Protein AF-A0AAV1IKP8-F1 (afdb_monomer_lite)

InterPro domains:
  IPR011050 Pectin lyase fold/virulence factor [SSF51126] (210-666)
  IPR012334 Pectin lyase fold [G3DSA:2.160.20.10] (522-691)
  IPR039448 Right handed beta helix domain [PF13229] (543-629)

Structure (mmCIF, N/CA/C/O backbone):
data_AF-A0AAV1IKP8-F1
#
_entry.id   AF-A0AAV1IKP8-F1
#
loop_
_atom_site.group_PDB
_atom_site.id
_atom_site.type_symbol
_atom_site.label_atom_id
_atom_site.label_alt_id
_atom_site.label_comp_id
_atom_site.label_asym_id
_atom_site.label_entity_id
_atom_site.label_seq_id
_atom_site.pdbx_PDB_ins_code
_atom_site.Cartn_x
_atom_site.Cartn_y
_atom_site.Cartn_z
_atom_site.occupancy
_atom_site.B_iso_or_equiv
_atom_site.auth_seq_id
_atom_site.auth_comp_id
_atom_site.auth_asym_id
_atom_site.auth_atom_id
_atom_site.pdbx_PDB_model_num
ATOM 1 N N . MET A 1 1 ? -2.988 -60.990 33.173 1.00 50.34 1 MET A N 1
ATOM 2 C CA . MET A 1 1 ? -3.557 -61.678 31.997 1.00 50.34 1 MET A CA 1
ATOM 3 C C . MET A 1 1 ? -4.926 -61.076 31.781 1.00 50.34 1 MET A C 1
ATOM 5 O O . MET A 1 1 ? -5.766 -61.194 32.666 1.00 50.34 1 MET A O 1
ATOM 9 N N . SER A 1 2 ? -5.081 -60.307 30.711 1.00 54.88 2 SER A N 1
ATOM 10 C CA . SER A 1 2 ? -6.292 -59.548 30.401 1.00 54.88 2 SER A CA 1
ATOM 11 C C . SER A 1 2 ? -7.440 -60.489 30.019 1.00 54.88 2 SER A C 1
ATOM 13 O O . SER A 1 2 ? -7.223 -61.516 29.382 1.00 54.88 2 SER A O 1
ATOM 15 N N . GLY A 1 3 ? -8.667 -60.142 30.417 1.00 74.19 3 GLY A N 1
ATOM 16 C CA . GLY A 1 3 ? -9.883 -60.907 30.108 1.00 74.19 3 GLY A CA 1
ATOM 17 C C . GLY A 1 3 ? -10.384 -60.689 28.678 1.00 74.19 3 GLY A C 1
ATOM 18 O O . GLY A 1 3 ? -11.564 -60.409 28.493 1.00 74.19 3 GLY A O 1
ATOM 19 N N . LEU A 1 4 ? -9.481 -60.731 27.696 1.00 83.31 4 LEU A N 1
ATOM 20 C CA . LEU A 1 4 ? -9.790 -60.577 26.276 1.00 83.31 4 LEU A CA 1
ATOM 21 C C . LEU A 1 4 ? -9.873 -61.963 25.637 1.00 83.31 4 LEU A C 1
ATOM 23 O O . LEU A 1 4 ? -8.907 -62.724 25.666 1.00 83.31 4 LEU A O 1
ATOM 27 N N . GLU A 1 5 ? -11.025 -62.282 25.053 1.00 89.50 5 GLU A N 1
ATOM 28 C CA . GLU A 1 5 ? -11.207 -63.521 24.294 1.00 89.50 5 GLU A CA 1
ATOM 29 C C . GLU A 1 5 ? -10.367 -63.492 23.000 1.00 89.50 5 GLU A C 1
ATOM 31 O O . GLU A 1 5 ? -10.229 -62.425 22.392 1.00 89.50 5 GLU A O 1
ATOM 36 N N . PRO A 1 6 ? -9.856 -64.636 22.498 1.00 88.06 6 PRO A N 1
ATOM 37 C CA . PRO A 1 6 ? -9.019 -64.674 21.293 1.00 88.06 6 PRO A CA 1
ATOM 38 C C . PRO A 1 6 ? -9.641 -63.993 20.063 1.00 88.06 6 PRO A C 1
ATOM 40 O O . PRO A 1 6 ? -8.943 -63.329 19.302 1.00 88.06 6 PRO A O 1
ATOM 43 N N . GLY A 1 7 ? -10.965 -64.084 19.889 1.00 87.19 7 GLY A N 1
ATOM 44 C CA . GLY A 1 7 ? -11.667 -63.387 18.803 1.00 87.19 7 GLY A CA 1
ATOM 45 C C . GLY A 1 7 ? -11.592 -61.857 18.904 1.00 87.19 7 GLY A C 1
ATOM 46 O O . GLY A 1 7 ? -11.470 -61.184 17.884 1.00 87.19 7 GLY A O 1
ATOM 47 N N . GLN A 1 8 ? -11.592 -61.313 20.124 1.00 88.94 8 GLN A N 1
ATOM 48 C CA . GLN A 1 8 ? -11.459 -59.876 20.372 1.00 88.94 8 GLN A CA 1
ATOM 49 C C . GLN A 1 8 ? -10.018 -59.396 20.136 1.00 88.94 8 GLN A C 1
ATOM 51 O O . GLN A 1 8 ? -9.821 -58.297 19.626 1.00 88.94 8 GLN A O 1
ATOM 56 N N . LEU A 1 9 ? -9.010 -60.223 20.442 1.00 87.81 9 LEU A N 1
ATOM 57 C CA . LEU A 1 9 ? -7.606 -59.921 20.126 1.00 87.81 9 LEU A CA 1
ATOM 58 C C . LEU A 1 9 ? -7.361 -59.840 18.610 1.00 87.81 9 LEU A C 1
ATOM 60 O O . LEU A 1 9 ? -6.684 -58.920 18.157 1.00 87.81 9 LEU A O 1
ATOM 64 N N . VAL A 1 10 ? -7.952 -60.746 17.821 1.00 89.88 10 VAL A N 1
ATOM 65 C CA . VAL A 1 10 ? -7.874 -60.704 16.345 1.00 89.88 10 VAL A CA 1
ATOM 66 C C . VAL A 1 10 ? -8.559 -59.455 15.778 1.00 89.88 10 VAL A C 1
ATOM 68 O O . VAL A 1 10 ? -8.012 -58.807 14.887 1.00 89.88 10 VAL A O 1
ATOM 71 N N . GLU A 1 11 ? -9.723 -59.070 16.311 1.00 90.06 11 GLU A N 1
ATOM 72 C CA . GLU A 1 11 ? -10.382 -57.816 15.925 1.00 90.06 11 GLU A CA 1
ATOM 73 C C . GLU A 1 11 ? -9.503 -56.596 16.248 1.00 90.06 11 GLU A C 1
ATOM 75 O O . GLU A 1 11 ? -9.331 -55.716 15.405 1.00 90.06 11 GLU A O 1
ATOM 80 N N . TRP A 1 12 ? -8.903 -56.558 17.441 1.00 93.62 12 TRP A N 1
ATOM 81 C CA . TRP A 1 12 ? -8.051 -55.450 17.875 1.00 93.62 12 TRP A CA 1
ATOM 82 C C . TRP A 1 12 ? -6.778 -55.320 17.035 1.00 93.62 12 TRP A C 1
ATOM 84 O O . TRP A 1 12 ? -6.422 -54.197 16.682 1.00 93.62 12 TRP A O 1
ATOM 94 N N . LEU A 1 13 ? -6.144 -56.433 16.644 1.00 90.94 13 LEU A N 1
ATOM 95 C CA . LEU A 1 13 ? -4.990 -56.429 15.737 1.00 90.94 13 LEU A CA 1
ATOM 96 C C . LEU A 1 13 ? -5.293 -55.686 14.431 1.00 90.94 13 LEU A C 1
ATOM 98 O O . LEU A 1 13 ? -4.590 -54.737 14.095 1.00 90.94 13 LEU A O 1
ATOM 102 N N . HIS A 1 14 ? -6.395 -56.020 13.756 1.00 89.00 14 HIS A N 1
ATOM 103 C CA . HIS A 1 14 ? -6.793 -55.352 12.510 1.00 89.00 14 HIS A CA 1
ATOM 104 C C . HIS A 1 14 ? -7.156 -53.866 12.670 1.00 89.00 14 HIS A C 1
ATOM 106 O O . HIS A 1 14 ? -7.147 -53.112 11.688 1.00 89.00 14 HIS A O 1
ATOM 112 N N . VAL A 1 15 ? -7.497 -53.416 13.882 1.00 89.56 15 VAL A N 1
ATOM 113 C CA . VAL A 1 15 ? -7.683 -51.986 14.165 1.00 89.56 15 VAL A CA 1
ATOM 114 C C . VAL A 1 15 ? -6.334 -51.309 14.418 1.00 89.56 15 VAL A C 1
ATOM 116 O O . VAL A 1 15 ? -6.082 -50.263 13.821 1.00 89.56 15 VAL A O 1
ATOM 119 N N . TYR A 1 16 ? -5.437 -51.912 15.204 1.00 93.69 16 TYR A N 1
ATOM 120 C CA . TYR A 1 16 ? -4.093 -51.375 15.439 1.00 93.69 16 TYR A CA 1
ATOM 121 C C . TYR A 1 16 ? -3.242 -51.316 14.157 1.00 93.69 16 TYR A C 1
ATOM 123 O O . TYR A 1 16 ? -2.535 -50.333 13.947 1.00 93.69 16 TYR A O 1
ATOM 131 N N . GLU A 1 17 ? -3.336 -52.299 13.255 1.00 91.62 17 GLU A N 1
ATOM 132 C CA . GLU A 1 17 ? -2.681 -52.271 11.932 1.00 91.62 17 GLU A CA 1
ATOM 133 C C . GLU A 1 17 ? -3.117 -51.043 11.111 1.00 91.62 17 GLU A C 1
ATOM 135 O O . GLU A 1 17 ? -2.297 -50.347 10.511 1.00 91.62 17 GLU A O 1
ATOM 140 N N . ARG A 1 18 ? -4.416 -50.721 11.136 1.00 88.38 18 ARG A N 1
ATOM 141 C CA . ARG A 1 18 ? -4.977 -49.550 10.449 1.00 88.38 18 ARG A CA 1
ATOM 142 C C . ARG A 1 18 ? -4.534 -48.238 11.095 1.00 88.38 18 ARG A C 1
ATOM 144 O O . ARG A 1 18 ? -4.148 -47.312 10.390 1.00 88.38 18 ARG A O 1
ATOM 151 N N . GLN A 1 19 ? -4.546 -48.186 12.425 1.00 91.56 19 GLN A N 1
ATOM 152 C CA . GLN A 1 19 ? -4.087 -47.038 13.211 1.00 91.56 19 GLN A CA 1
ATOM 153 C C . GLN A 1 19 ? -2.580 -46.794 13.052 1.00 91.56 19 GLN A C 1
ATOM 155 O O . GLN A 1 19 ? -2.148 -45.648 13.025 1.00 91.56 19 GLN A O 1
ATOM 160 N N . THR A 1 20 ? -1.787 -47.853 12.863 1.00 93.44 20 THR A N 1
ATOM 161 C CA . THR A 1 20 ? -0.362 -47.761 12.504 1.00 93.44 20 THR A CA 1
ATOM 162 C C . THR A 1 20 ? -0.196 -46.994 11.193 1.00 93.44 20 THR A C 1
ATOM 164 O O . THR A 1 20 ? 0.595 -46.056 11.131 1.00 93.44 20 THR A O 1
ATOM 167 N N . HIS A 1 21 ? -0.976 -47.344 10.164 1.00 86.44 21 HIS A N 1
ATOM 168 C CA . HIS A 1 21 ? -0.923 -46.662 8.870 1.00 86.44 21 HIS A CA 1
ATOM 169 C C . HIS A 1 21 ? -1.400 -45.203 8.954 1.00 86.44 21 HIS A C 1
ATOM 171 O O . HIS A 1 21 ? -0.780 -44.326 8.360 1.00 86.44 21 HIS A O 1
ATOM 177 N N . GLU A 1 22 ? -2.451 -44.925 9.729 1.00 83.44 22 GLU A N 1
ATOM 178 C CA . GLU A 1 22 ? -2.954 -43.564 9.960 1.00 83.44 22 GLU A CA 1
ATOM 179 C C . GLU A 1 22 ? -1.915 -42.676 10.668 1.00 83.44 22 GLU A C 1
ATOM 181 O O . GLU A 1 22 ? -1.645 -41.565 10.217 1.00 83.44 22 GLU A O 1
ATOM 186 N N . VAL A 1 23 ? -1.251 -43.179 11.716 1.00 83.06 23 VAL A N 1
ATOM 187 C CA . VAL A 1 23 ? -0.161 -42.454 12.395 1.00 83.06 23 VAL A CA 1
ATOM 188 C C . VAL A 1 23 ? 1.039 -42.243 11.466 1.00 83.06 23 VAL A C 1
ATOM 190 O O . VAL A 1 23 ? 1.637 -41.172 11.492 1.00 83.06 23 VAL A O 1
ATOM 193 N N . GLN A 1 24 ? 1.370 -43.205 10.599 1.00 86.94 24 GLN A N 1
ATOM 194 C CA . GLN A 1 24 ? 2.433 -43.035 9.601 1.00 86.94 24 GLN A CA 1
ATOM 195 C C . GLN A 1 24 ? 2.105 -41.940 8.575 1.00 86.94 24 GLN A C 1
ATOM 197 O O . GLN A 1 24 ? 2.958 -41.095 8.318 1.00 86.94 24 GLN A O 1
ATOM 202 N N . GLN A 1 25 ? 0.873 -41.890 8.057 1.00 74.50 25 GLN A N 1
ATOM 203 C CA . GLN A 1 25 ? 0.425 -40.789 7.191 1.00 74.50 25 GLN A CA 1
ATOM 204 C C . GLN A 1 25 ? 0.498 -39.438 7.920 1.00 74.50 25 GLN A C 1
ATOM 206 O O . GLN A 1 25 ? 0.961 -38.451 7.353 1.00 74.50 25 GLN A O 1
ATOM 211 N N . LEU A 1 26 ? 0.108 -39.387 9.199 1.00 72.19 26 LEU A N 1
ATOM 212 C CA . LEU A 1 26 ? 0.250 -38.174 10.007 1.00 72.19 26 LEU A CA 1
ATOM 213 C C . LEU A 1 26 ? 1.712 -37.765 10.212 1.00 72.19 26 LEU A C 1
ATOM 215 O O . LEU A 1 26 ? 1.976 -36.573 10.270 1.00 72.19 26 LEU A O 1
ATOM 219 N N . MET A 1 27 ? 2.669 -38.695 10.279 1.00 80.38 27 MET A N 1
ATOM 220 C CA . MET A 1 27 ? 4.098 -38.356 10.373 1.00 80.38 27 MET A CA 1
ATOM 221 C C . MET A 1 27 ? 4.663 -37.775 9.070 1.00 80.38 27 MET A C 1
ATOM 223 O O . MET A 1 27 ? 5.557 -36.935 9.123 1.00 80.38 27 MET A O 1
ATOM 227 N N . GLU A 1 28 ? 4.145 -38.189 7.911 1.00 69.62 28 GLU A N 1
ATOM 228 C CA . GLU A 1 28 ? 4.489 -37.586 6.612 1.00 69.62 28 GLU A CA 1
ATOM 229 C C . GLU A 1 28 ? 3.905 -36.170 6.472 1.00 69.62 28 GLU A C 1
ATOM 231 O O . GLU A 1 28 ? 4.533 -35.285 5.894 1.00 69.62 28 GLU A O 1
ATOM 236 N N . ILE A 1 29 ? 2.706 -35.962 7.021 1.00 54.03 29 ILE A N 1
ATOM 237 C CA . ILE A 1 29 ? 1.930 -34.720 6.930 1.00 54.03 29 ILE A CA 1
ATOM 238 C C . ILE A 1 29 ? 2.338 -33.682 7.990 1.00 54.03 29 ILE A C 1
ATOM 240 O O . ILE A 1 29 ? 2.345 -32.488 7.703 1.00 54.03 29 ILE A O 1
ATOM 244 N N . ALA A 1 30 ? 2.667 -34.134 9.201 1.00 63.12 30 ALA A N 1
ATOM 245 C CA . ALA A 1 30 ? 2.967 -33.324 10.380 1.00 63.12 30 ALA A CA 1
ATOM 246 C C . ALA A 1 30 ? 4.303 -33.749 11.033 1.00 63.12 30 ALA A C 1
ATOM 248 O O . ALA A 1 30 ? 4.328 -34.134 12.208 1.00 63.12 30 ALA A O 1
ATOM 249 N N . PRO A 1 31 ? 5.441 -33.676 10.310 1.00 65.12 31 PRO A N 1
ATOM 250 C CA . PRO A 1 31 ? 6.730 -34.209 10.768 1.00 65.12 31 PRO A CA 1
ATOM 251 C C . PRO A 1 31 ? 7.289 -33.530 12.031 1.00 65.12 31 PRO A C 1
ATOM 253 O O . PRO A 1 31 ? 8.200 -34.065 12.658 1.00 65.12 31 PRO A O 1
ATOM 256 N N . GLY A 1 32 ? 6.753 -32.365 12.415 1.00 63.34 32 GLY A N 1
ATOM 257 C CA . GLY A 1 32 ? 7.120 -31.640 13.634 1.00 63.34 32 GLY A CA 1
ATOM 258 C C . GLY A 1 32 ? 6.337 -32.025 14.898 1.00 63.34 32 GLY A C 1
ATOM 259 O O . GLY A 1 32 ? 6.603 -31.445 15.945 1.00 63.34 32 GLY A O 1
ATOM 260 N N . CYS A 1 33 ? 5.371 -32.951 14.839 1.00 72.56 33 CYS A N 1
ATOM 261 C CA . CYS A 1 33 ? 4.585 -33.357 16.013 1.00 72.56 33 CYS A CA 1
ATOM 262 C C . CYS A 1 33 ? 5.326 -34.439 16.834 1.00 72.56 33 CYS A C 1
ATOM 264 O O . CYS A 1 33 ? 5.422 -35.587 16.382 1.00 72.56 33 CYS A O 1
ATOM 266 N N . PRO A 1 34 ? 5.841 -34.118 18.041 1.00 74.62 34 PRO A N 1
ATOM 267 C CA . PRO A 1 34 ? 6.677 -35.035 18.817 1.00 74.62 34 PRO A CA 1
ATOM 268 C C . PRO A 1 34 ? 5.909 -36.236 19.385 1.00 74.62 34 PRO A C 1
ATOM 270 O O . PRO A 1 34 ? 6.533 -37.235 19.728 1.00 74.62 34 PRO A O 1
ATOM 273 N N . GLU A 1 35 ? 4.575 -36.186 19.474 1.00 81.75 35 GLU A N 1
ATOM 274 C CA . GLU A 1 35 ? 3.779 -37.298 20.015 1.00 81.75 35 GLU A CA 1
ATOM 275 C C . GLU A 1 35 ? 3.551 -38.452 19.018 1.00 81.75 35 GLU A C 1
ATOM 277 O O . GLU A 1 35 ? 3.185 -39.555 19.432 1.00 81.75 35 GLU A O 1
ATOM 282 N N . LEU A 1 36 ? 3.739 -38.231 17.709 1.00 83.44 36 LEU A N 1
ATOM 283 C CA . LEU A 1 36 ? 3.474 -39.255 16.689 1.00 83.44 36 LEU A CA 1
ATOM 284 C C . LEU A 1 36 ? 4.452 -40.451 16.740 1.00 83.44 36 LEU A C 1
ATOM 286 O O . LEU A 1 36 ? 3.964 -41.585 16.688 1.00 83.44 36 LEU A O 1
ATOM 290 N N . PRO A 1 37 ? 5.785 -40.273 16.888 1.00 89.25 37 PRO A N 1
ATOM 291 C CA . PRO A 1 37 ? 6.717 -41.389 17.084 1.00 89.25 37 PRO A CA 1
ATOM 292 C C . PRO A 1 37 ? 6.382 -42.252 18.310 1.00 89.25 37 PRO A C 1
ATOM 294 O O . PRO A 1 37 ? 6.385 -43.482 18.215 1.00 89.25 37 PRO A O 1
ATOM 297 N N . ASP A 1 38 ? 6.037 -41.621 19.436 1.00 86.00 38 ASP A N 1
ATOM 298 C CA . ASP A 1 38 ? 5.690 -42.309 20.685 1.00 86.00 38 ASP A CA 1
ATOM 299 C C . ASP A 1 38 ? 4.374 -43.085 20.553 1.00 86.00 38 ASP A C 1
ATOM 301 O O . ASP A 1 38 ? 4.266 -44.233 20.999 1.00 86.00 38 ASP A O 1
ATOM 305 N N . LEU A 1 39 ? 3.374 -42.505 19.879 1.00 90.00 39 LEU A N 1
ATOM 306 C CA . LEU A 1 39 ? 2.119 -43.195 19.592 1.00 90.00 39 LEU A CA 1
ATOM 307 C C . LEU A 1 39 ? 2.332 -44.381 18.639 1.00 90.00 39 LEU A C 1
ATOM 309 O O . LEU A 1 39 ? 1.788 -45.457 18.884 1.00 90.00 39 LEU A O 1
ATOM 313 N N . LEU A 1 40 ? 3.165 -44.230 17.603 1.00 92.69 40 LEU A N 1
ATOM 314 C CA . LEU A 1 40 ? 3.515 -45.318 16.685 1.00 92.69 40 LEU A CA 1
ATOM 315 C C . LEU A 1 40 ? 4.229 -46.469 17.412 1.00 92.69 40 LEU A C 1
ATOM 317 O O . LEU A 1 40 ? 3.912 -47.637 17.178 1.00 92.69 40 LEU A O 1
ATOM 321 N N . CYS A 1 41 ? 5.159 -46.146 18.316 1.00 90.19 41 CYS A N 1
ATOM 322 C CA . CYS A 1 41 ? 5.822 -47.112 19.193 1.00 90.19 41 CYS A CA 1
ATOM 323 C C . CYS A 1 41 ? 4.803 -47.858 20.071 1.00 90.19 41 CYS A C 1
ATOM 325 O O . CYS A 1 41 ? 4.771 -49.090 20.094 1.00 90.19 41 CYS A O 1
ATOM 327 N N . THR A 1 42 ? 3.895 -47.113 20.707 1.00 88.75 42 THR A N 1
ATOM 328 C CA . THR A 1 42 ? 2.847 -47.662 21.578 1.00 88.75 42 THR A CA 1
ATOM 329 C C . THR A 1 42 ? 1.921 -48.632 20.827 1.00 88.75 42 THR A C 1
ATOM 331 O O . THR A 1 42 ? 1.606 -49.707 21.337 1.00 88.75 42 THR A O 1
ATOM 334 N N . ILE A 1 43 ? 1.507 -48.298 19.597 1.00 90.19 43 ILE A N 1
ATOM 335 C CA . ILE A 1 43 ? 0.650 -49.170 18.773 1.00 90.19 43 ILE A CA 1
ATOM 336 C C . ILE A 1 43 ? 1.387 -50.461 18.381 1.00 90.19 43 ILE A C 1
ATOM 338 O O . ILE A 1 43 ? 0.799 -51.541 18.440 1.00 90.19 43 ILE A O 1
ATOM 342 N N . ARG A 1 44 ? 2.680 -50.385 18.038 1.00 93.12 44 ARG A N 1
ATOM 343 C CA . ARG A 1 44 ? 3.493 -51.574 17.717 1.00 93.12 44 ARG A CA 1
ATOM 344 C C . ARG A 1 44 ? 3.624 -52.523 18.907 1.00 93.12 44 ARG A C 1
ATOM 346 O O . ARG A 1 44 ? 3.379 -53.715 18.748 1.00 93.12 44 ARG A O 1
ATOM 353 N N . GLN A 1 45 ? 3.896 -51.998 20.102 1.00 88.75 45 GLN A N 1
ATOM 354 C CA . GLN A 1 45 ? 3.934 -52.802 21.330 1.00 88.75 45 GLN A CA 1
ATOM 355 C C . GLN A 1 45 ? 2.580 -53.469 21.637 1.00 88.75 45 GLN A C 1
ATOM 357 O O . GLN A 1 45 ? 2.543 -54.610 22.106 1.00 88.75 45 GLN A O 1
ATOM 362 N N . ALA A 1 46 ? 1.459 -52.800 21.338 1.00 87.69 46 ALA A N 1
ATOM 363 C CA . ALA A 1 46 ? 0.127 -53.388 21.470 1.00 87.69 46 ALA A CA 1
ATOM 364 C C . ALA A 1 46 ? -0.110 -54.539 20.468 1.00 87.69 46 ALA A C 1
ATOM 366 O O . ALA A 1 46 ? -0.652 -55.578 20.849 1.00 87.69 46 ALA A O 1
ATOM 367 N N . ILE A 1 47 ? 0.349 -54.396 19.217 1.00 90.81 47 ILE A N 1
ATOM 368 C CA . ILE A 1 47 ? 0.313 -55.459 18.196 1.00 90.81 47 ILE A CA 1
ATOM 369 C C . ILE A 1 47 ? 1.146 -56.668 18.642 1.00 90.81 47 ILE A C 1
ATOM 371 O O . ILE A 1 47 ? 0.627 -57.782 18.690 1.00 90.81 47 ILE A O 1
ATOM 375 N N . GLU A 1 48 ? 2.405 -56.460 19.033 1.00 90.44 48 GLU A N 1
ATOM 376 C CA . GLU A 1 48 ? 3.307 -57.529 19.492 1.00 90.44 48 GLU A CA 1
ATOM 377 C C . GLU A 1 48 ? 2.747 -58.267 20.718 1.00 90.44 48 GLU A C 1
ATOM 379 O O . GLU A 1 48 ? 2.754 -59.500 20.771 1.00 90.44 48 GLU A O 1
ATOM 384 N N . THR A 1 49 ? 2.176 -57.527 21.674 1.00 87.50 49 THR A N 1
ATOM 385 C CA . THR A 1 49 ? 1.520 -58.105 22.857 1.00 87.50 49 THR A CA 1
ATOM 386 C C . THR A 1 49 ? 0.298 -58.943 22.467 1.00 87.50 49 THR A C 1
ATOM 388 O O . THR A 1 49 ? 0.122 -60.048 22.983 1.00 87.50 49 THR A O 1
ATOM 391 N N . ALA A 1 50 ? -0.541 -58.463 21.544 1.00 87.56 50 ALA A N 1
ATOM 392 C CA . ALA A 1 50 ? -1.724 -59.194 21.089 1.00 87.56 50 ALA A CA 1
ATOM 393 C C . ALA A 1 50 ? -1.362 -60.460 20.286 1.00 87.56 50 ALA A C 1
ATOM 395 O O . ALA A 1 50 ? -2.007 -61.491 20.475 1.00 87.56 50 ALA A O 1
ATOM 396 N N . ILE A 1 51 ? -0.303 -60.420 19.466 1.00 89.94 51 ILE A N 1
ATOM 397 C CA . ILE A 1 51 ? 0.247 -61.604 18.782 1.00 89.94 51 ILE A CA 1
ATOM 398 C C . ILE A 1 51 ? 0.752 -62.621 19.811 1.00 89.94 51 ILE A C 1
ATOM 400 O O . ILE A 1 51 ? 0.303 -63.765 19.799 1.00 89.94 51 ILE A O 1
ATOM 404 N N . SER A 1 52 ? 1.589 -62.207 20.769 1.00 86.44 52 SER A N 1
ATOM 405 C CA . SER A 1 52 ? 2.108 -63.110 21.809 1.00 86.44 52 SER A CA 1
ATOM 406 C C . SER A 1 52 ? 0.997 -63.738 22.666 1.00 86.44 52 SER A C 1
ATOM 408 O O . SER A 1 52 ? 1.111 -64.892 23.081 1.00 86.44 52 SER A O 1
ATOM 410 N N . MET A 1 53 ? -0.109 -63.025 22.901 1.00 85.56 53 MET A N 1
ATOM 411 C CA . MET A 1 53 ? -1.283 -63.583 23.580 1.00 85.56 53 MET A CA 1
ATOM 412 C C . MET A 1 53 ? -2.044 -64.627 22.745 1.00 85.56 53 MET A C 1
ATOM 414 O O . MET A 1 53 ? -2.640 -65.532 23.330 1.00 85.56 53 MET A O 1
ATOM 418 N N . LEU A 1 54 ? -2.042 -64.514 21.413 1.00 88.31 54 LEU A N 1
ATOM 419 C CA . LEU A 1 54 ? -2.695 -65.462 20.501 1.00 88.31 54 LEU A CA 1
ATOM 420 C C . LEU A 1 54 ? -1.838 -66.701 20.216 1.00 88.31 54 LEU A C 1
ATOM 422 O O . LEU A 1 54 ? -2.373 -67.805 20.123 1.00 88.31 54 LEU A O 1
ATOM 426 N N . GLU A 1 55 ? -0.523 -66.528 20.088 1.00 86.12 55 GLU A N 1
ATOM 427 C CA . GLU A 1 55 ? 0.433 -67.616 19.837 1.00 86.12 55 GLU A CA 1
ATOM 428 C C . GLU A 1 55 ? 0.728 -68.444 21.100 1.00 86.12 55 GLU A C 1
ATOM 430 O O . GLU A 1 55 ? 1.126 -69.607 21.010 1.00 86.12 55 GLU A O 1
ATOM 435 N N . GLY A 1 56 ? 0.469 -67.875 22.282 1.00 72.88 56 GLY A N 1
ATOM 436 C CA . GLY A 1 56 ? 0.792 -68.477 23.570 1.00 72.88 56 GLY A CA 1
ATOM 437 C C . GLY A 1 56 ? 2.250 -68.228 23.982 1.00 72.88 56 GLY A C 1
ATOM 438 O O . GLY A 1 56 ? 2.994 -67.535 23.289 1.00 72.88 56 GLY A O 1
ATOM 439 N N . PRO A 1 57 ? 2.684 -68.753 25.144 1.00 63.69 57 PRO A N 1
ATOM 440 C CA . PRO A 1 57 ? 4.059 -68.574 25.594 1.00 63.69 57 PRO A CA 1
ATOM 441 C C . PRO A 1 57 ? 5.027 -69.230 24.592 1.00 63.69 57 PRO A C 1
ATOM 443 O O . PRO A 1 57 ? 4.898 -70.434 24.348 1.00 63.69 57 PRO A O 1
ATOM 446 N N . PRO A 1 58 ? 5.999 -68.487 24.028 1.00 52.78 58 PRO A N 1
ATOM 447 C CA . PRO A 1 58 ? 6.953 -69.055 23.089 1.00 52.78 58 PRO A CA 1
ATOM 448 C C . PRO A 1 58 ? 7.821 -70.098 23.794 1.00 52.78 58 PRO A C 1
ATOM 450 O O . PRO A 1 58 ? 8.373 -69.847 24.870 1.00 52.78 58 PRO A O 1
ATOM 453 N N . ASP A 1 59 ? 7.959 -71.268 23.174 1.00 49.56 59 ASP A N 1
ATOM 454 C CA . ASP A 1 59 ? 8.874 -72.303 23.647 1.00 49.56 59 ASP A CA 1
ATOM 455 C C . ASP A 1 59 ? 10.310 -71.772 23.480 1.00 49.56 59 ASP A C 1
ATOM 457 O O . ASP A 1 59 ? 10.714 -71.396 22.377 1.00 49.56 59 ASP A O 1
ATOM 461 N N . LEU A 1 60 ? 11.053 -71.639 24.586 1.00 39.88 60 LEU A N 1
ATOM 462 C CA . LEU A 1 60 ? 12.279 -70.827 24.672 1.00 39.88 60 LEU A CA 1
ATOM 463 C C . LEU A 1 60 ? 13.480 -71.465 23.940 1.00 39.88 60 LEU A C 1
ATOM 465 O O . LEU A 1 60 ? 14.427 -71.961 24.552 1.00 39.88 60 LEU A O 1
ATOM 469 N N . GLY A 1 61 ? 13.455 -71.409 22.607 1.00 39.97 61 GLY A N 1
ATOM 470 C CA . GLY A 1 61 ? 14.560 -71.742 21.710 1.00 39.97 61 GLY A CA 1
ATOM 471 C C . GLY A 1 61 ? 15.420 -70.517 21.391 1.00 39.97 61 GLY A C 1
ATOM 472 O O . GLY A 1 61 ? 15.002 -69.616 20.673 1.00 39.97 61 GLY A O 1
ATOM 473 N N . THR A 1 62 ? 16.646 -70.484 21.913 1.00 44.22 62 THR A N 1
ATOM 474 C CA . THR A 1 62 ? 17.593 -69.368 21.755 1.00 44.22 62 THR A CA 1
ATOM 475 C C . THR A 1 62 ? 18.027 -69.117 20.308 1.00 44.22 62 THR A C 1
ATOM 477 O O . THR A 1 62 ? 18.550 -70.032 19.671 1.00 44.22 62 THR A O 1
ATOM 480 N N . CYS A 1 63 ? 18.007 -67.858 19.861 1.00 32.59 63 CYS A N 1
ATOM 481 C CA . CYS A 1 63 ? 18.956 -67.366 18.858 1.00 32.59 63 CYS A CA 1
ATOM 482 C C . CYS A 1 63 ? 19.137 -65.841 18.969 1.00 32.59 63 CYS A C 1
ATOM 484 O O . CYS A 1 63 ? 18.156 -65.105 18.987 1.00 32.59 63 CYS A O 1
ATOM 486 N N . ALA A 1 64 ? 20.385 -65.374 19.042 1.00 41.31 64 ALA A N 1
ATOM 487 C CA .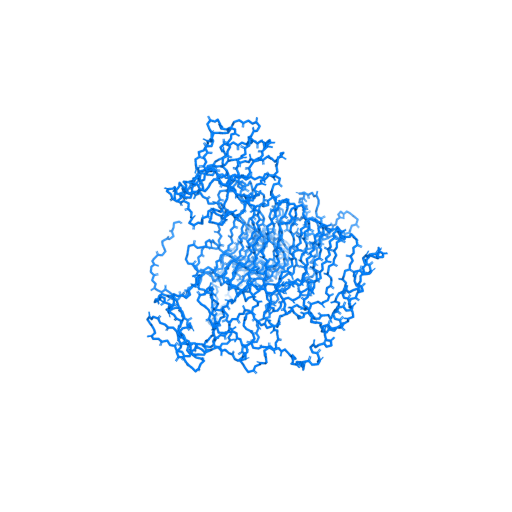 ALA A 1 64 ? 20.743 -63.954 19.058 1.00 41.31 64 ALA A CA 1
ATOM 488 C C . ALA A 1 64 ? 21.423 -63.564 17.738 1.00 41.31 64 ALA A C 1
ATOM 490 O O . ALA A 1 64 ? 22.177 -64.370 17.188 1.00 41.31 64 ALA A O 1
ATOM 491 N N . LEU A 1 65 ? 21.198 -62.335 17.262 1.00 34.59 65 LEU A N 1
ATOM 492 C CA . LEU A 1 65 ? 21.954 -61.718 16.168 1.00 34.59 65 LEU A CA 1
ATOM 493 C C . LEU A 1 65 ? 22.123 -60.211 16.408 1.00 34.59 65 LEU A C 1
ATOM 495 O O . LEU A 1 65 ? 21.160 -59.519 16.728 1.00 34.59 65 LEU A O 1
ATOM 499 N N . ASP A 1 66 ? 23.353 -59.730 16.225 1.00 38.88 66 ASP A N 1
ATOM 500 C CA . ASP A 1 66 ? 23.734 -58.314 16.282 1.00 38.88 66 ASP A CA 1
ATOM 501 C C . ASP A 1 66 ? 23.370 -57.560 14.990 1.00 38.88 66 ASP A C 1
ATOM 503 O O . ASP A 1 66 ? 23.432 -58.116 13.891 1.00 38.88 66 ASP A O 1
ATOM 507 N N . GLY A 1 67 ? 23.106 -56.254 15.104 1.00 34.78 67 GLY A N 1
ATOM 508 C CA . GLY A 1 67 ? 22.954 -55.362 13.948 1.00 34.78 67 GLY A CA 1
ATOM 509 C C . GLY A 1 67 ? 22.587 -53.928 14.330 1.00 34.78 67 GLY A C 1
ATOM 510 O O . GLY A 1 67 ? 21.411 -53.584 14.394 1.00 34.78 67 GLY A O 1
ATOM 511 N N . ALA A 1 68 ? 23.584 -53.073 14.575 1.00 42.22 68 ALA A N 1
ATOM 512 C CA . ALA A 1 68 ? 23.353 -51.708 15.045 1.00 42.22 68 ALA A CA 1
ATOM 513 C C . ALA A 1 68 ? 22.841 -50.757 13.944 1.00 42.22 68 ALA A C 1
ATOM 515 O O . ALA A 1 68 ? 23.535 -50.470 12.970 1.00 42.22 68 ALA A O 1
ATOM 516 N N . THR A 1 69 ? 21.662 -50.184 14.176 1.00 37.56 69 THR A N 1
ATOM 517 C CA . THR A 1 69 ? 21.207 -48.888 13.643 1.00 37.56 69 THR A CA 1
ATOM 518 C C . THR A 1 69 ? 20.559 -48.113 14.798 1.00 37.56 69 THR A C 1
ATOM 520 O O . THR A 1 69 ? 20.316 -48.697 15.853 1.00 37.56 69 THR A O 1
ATOM 523 N N . HIS A 1 70 ? 20.316 -46.804 14.658 1.00 42.22 70 HIS A N 1
ATOM 524 C CA . HIS A 1 70 ? 19.658 -46.008 15.706 1.00 42.22 70 HIS A CA 1
ATOM 525 C C . HIS A 1 70 ? 18.172 -46.385 15.842 1.00 42.22 70 HIS A C 1
ATOM 527 O O . HIS A 1 70 ? 17.287 -45.720 15.308 1.00 42.22 70 HIS A O 1
ATOM 533 N N . THR A 1 71 ? 17.905 -47.468 16.564 1.00 38.53 71 THR A N 1
ATOM 534 C CA . THR A 1 71 ? 16.573 -47.883 16.999 1.00 38.53 71 THR A CA 1
ATOM 535 C C . THR A 1 71 ? 16.218 -47.197 18.311 1.00 38.53 71 THR A C 1
ATOM 537 O O . THR A 1 71 ? 16.996 -47.254 19.264 1.00 38.53 71 THR A O 1
ATOM 540 N N . VAL A 1 72 ? 15.021 -46.612 18.389 1.00 45.31 72 VAL A N 1
ATOM 541 C CA . VAL A 1 72 ? 14.374 -46.329 19.679 1.00 45.31 72 VAL A CA 1
ATOM 542 C C . VAL A 1 72 ? 14.264 -47.658 20.429 1.00 45.31 72 VAL A C 1
ATOM 544 O O . VAL A 1 72 ? 13.788 -48.639 19.856 1.00 45.31 72 VAL A O 1
ATOM 547 N N . ASP A 1 73 ? 14.745 -47.710 21.672 1.00 44.09 73 ASP A N 1
ATOM 548 C CA . ASP A 1 73 ? 14.733 -48.932 22.482 1.00 44.09 73 ASP A CA 1
ATOM 549 C C . ASP A 1 73 ? 13.290 -49.303 22.849 1.00 44.09 73 ASP A C 1
ATOM 551 O O . ASP A 1 73 ? 12.706 -48.790 23.802 1.00 44.09 73 ASP A O 1
ATOM 555 N N . CYS A 1 74 ? 12.708 -50.191 22.045 1.00 50.25 74 CYS A N 1
ATOM 556 C CA . CYS A 1 74 ? 11.357 -50.712 22.217 1.00 50.25 74 CYS A CA 1
ATOM 557 C C . CYS A 1 74 ? 11.351 -51.997 23.063 1.00 50.25 74 CYS A C 1
ATOM 559 O O . CYS A 1 74 ? 10.518 -52.868 22.823 1.00 50.25 74 CYS A O 1
ATOM 561 N N . SER A 1 75 ? 12.282 -52.147 24.018 1.00 53.09 75 SER A N 1
ATOM 562 C CA . SER A 1 75 ? 12.340 -53.301 24.926 1.00 53.09 75 SER A CA 1
ATOM 563 C C . SER A 1 75 ? 10.945 -53.644 25.483 1.00 53.09 75 SER A C 1
ATOM 565 O O . SER A 1 75 ? 10.296 -52.767 26.062 1.00 53.09 75 SER A O 1
ATOM 567 N N . PRO A 1 76 ? 10.458 -54.893 25.324 1.00 52.59 76 PRO A N 1
ATOM 568 C CA . PRO A 1 76 ? 9.055 -55.226 25.550 1.00 52.59 76 PRO A CA 1
ATOM 569 C C . PRO A 1 76 ? 8.701 -55.222 27.041 1.00 52.59 76 PRO A C 1
ATOM 571 O O . PRO A 1 76 ? 8.827 -56.223 27.750 1.00 52.59 76 PRO A O 1
ATOM 574 N N . ILE A 1 77 ? 8.212 -54.078 27.518 1.00 66.38 77 ILE A N 1
ATOM 575 C CA . ILE A 1 77 ? 7.499 -53.973 28.791 1.00 66.38 77 ILE A CA 1
ATOM 576 C C . ILE A 1 77 ? 6.113 -54.606 28.583 1.00 66.38 77 ILE A C 1
ATOM 578 O O . ILE A 1 77 ? 5.411 -54.193 27.659 1.00 66.38 77 ILE A O 1
ATOM 582 N N . PRO A 1 78 ? 5.676 -55.575 29.413 1.00 67.38 78 PRO A N 1
ATOM 583 C CA . PRO A 1 78 ? 4.361 -56.197 29.266 1.00 67.38 78 PRO A CA 1
ATOM 584 C C . PRO A 1 78 ? 3.227 -55.162 29.335 1.00 67.38 78 PRO A C 1
ATOM 586 O O . PRO A 1 78 ? 2.909 -54.647 30.409 1.00 67.38 78 PRO A O 1
ATOM 589 N N . MET A 1 79 ? 2.618 -54.859 28.188 1.00 80.88 79 MET A N 1
ATOM 590 C CA . MET A 1 79 ? 1.565 -53.853 28.079 1.00 80.88 79 MET A CA 1
ATOM 591 C C . MET A 1 79 ? 0.207 -54.443 28.473 1.00 80.88 79 MET A C 1
ATOM 593 O O . MET A 1 79 ? -0.203 -55.494 27.981 1.00 80.88 79 MET A O 1
ATOM 597 N N . ASP A 1 80 ? -0.539 -53.754 29.338 1.00 85.88 80 ASP A N 1
ATOM 598 C CA . ASP A 1 80 ? -1.938 -54.107 29.580 1.00 85.88 80 ASP A CA 1
ATOM 599 C C . ASP A 1 80 ? -2.813 -53.561 28.446 1.00 85.88 80 ASP A C 1
ATOM 601 O O . ASP A 1 80 ? -3.234 -52.404 28.465 1.00 85.88 80 ASP A O 1
ATOM 605 N N . LEU A 1 81 ? -3.118 -54.417 27.468 1.00 84.69 81 LEU A N 1
ATOM 606 C CA . LEU A 1 81 ? -4.018 -54.088 26.360 1.00 84.69 81 LEU A CA 1
ATOM 607 C C . LEU A 1 81 ? -5.373 -53.541 26.844 1.00 84.69 81 LEU A C 1
ATOM 609 O O . LEU A 1 81 ? -5.947 -52.670 26.194 1.00 84.69 81 LEU A O 1
ATOM 613 N N . SER A 1 82 ? -5.879 -53.971 28.008 1.00 81.81 82 SER A N 1
ATOM 614 C CA . SER A 1 82 ? -7.155 -53.460 28.531 1.00 81.81 82 SER A CA 1
ATOM 615 C C . SER A 1 82 ? -7.090 -51.989 28.971 1.00 81.81 82 SER A C 1
ATOM 617 O O . SER A 1 82 ? -8.114 -51.305 28.974 1.00 81.81 82 SER A O 1
ATOM 619 N N . ALA A 1 83 ? -5.890 -51.466 29.252 1.00 82.62 83 ALA A N 1
ATOM 620 C CA . ALA A 1 83 ? -5.645 -50.052 29.531 1.00 82.62 83 ALA A CA 1
ATOM 621 C C . ALA A 1 83 ? -5.465 -49.197 28.257 1.00 82.62 83 ALA A C 1
ATOM 623 O O . ALA A 1 83 ? -5.485 -47.960 28.343 1.00 82.62 83 ALA A O 1
ATOM 624 N N . LEU A 1 84 ? -5.317 -49.829 27.085 1.00 85.69 84 LEU A N 1
ATOM 625 C CA . LEU A 1 84 ? -5.131 -49.186 25.781 1.00 85.69 84 LEU A CA 1
ATOM 626 C C . LEU A 1 84 ? -6.013 -49.820 24.676 1.00 85.69 84 LEU A C 1
ATOM 628 O O . LEU A 1 84 ? -5.495 -50.252 23.644 1.00 85.69 84 LEU A O 1
ATOM 632 N N . PRO A 1 85 ? -7.350 -49.871 24.841 1.00 89.12 85 PRO A N 1
ATOM 633 C CA . PRO A 1 85 ? -8.230 -50.391 23.797 1.00 89.12 85 PRO A CA 1
ATOM 634 C C . PRO A 1 85 ? -8.103 -49.557 22.506 1.00 89.12 85 PRO A C 1
ATOM 636 O O . PRO A 1 85 ? -7.832 -48.353 22.590 1.00 89.12 85 PRO A O 1
ATOM 639 N N . PRO A 1 86 ? -8.370 -50.123 21.313 1.00 87.50 86 PRO A N 1
ATOM 640 C CA . PRO A 1 86 ? -8.229 -49.399 20.047 1.00 87.50 86 PRO A CA 1
ATOM 641 C C . PRO A 1 86 ? -9.041 -48.095 19.967 1.00 87.50 86 PRO A C 1
ATOM 643 O O . PRO A 1 86 ? -8.628 -47.146 19.306 1.00 87.50 86 PRO A O 1
ATOM 646 N N . SER A 1 87 ? -10.159 -47.988 20.694 1.00 80.31 87 SER A N 1
ATOM 647 C CA . SER A 1 87 ? -10.933 -46.744 20.826 1.00 80.31 87 SER A CA 1
ATOM 648 C C . SER A 1 87 ? -10.169 -45.611 21.526 1.00 80.31 87 SER A C 1
ATOM 650 O O . SER A 1 87 ? -10.342 -44.449 21.168 1.00 80.31 87 SER A O 1
ATOM 652 N N . LYS A 1 88 ? -9.294 -45.927 22.486 1.00 81.00 88 LYS A N 1
ATOM 653 C CA . LYS A 1 88 ? -8.437 -44.955 23.182 1.00 81.00 88 LYS A CA 1
ATOM 654 C C . LYS A 1 88 ? -7.257 -44.520 22.310 1.00 81.00 88 LYS A C 1
ATOM 656 O O . LYS A 1 88 ? -6.893 -43.348 22.322 1.00 81.00 88 LYS A O 1
ATOM 661 N N . VAL A 1 89 ? -6.717 -45.430 21.494 1.00 81.44 89 VAL A N 1
ATOM 662 C CA . VAL A 1 89 ? -5.748 -45.077 20.441 1.00 81.44 89 VAL A CA 1
ATOM 663 C C . VAL A 1 89 ? -6.396 -44.151 19.410 1.00 81.44 89 VAL A C 1
ATOM 665 O O . VAL A 1 89 ? -5.819 -43.117 19.095 1.00 81.44 89 VAL A O 1
ATOM 668 N N . ALA A 1 90 ? -7.623 -44.441 18.961 1.00 74.25 90 ALA A N 1
ATOM 669 C CA . ALA A 1 90 ? -8.361 -43.561 18.052 1.00 74.25 90 ALA A CA 1
ATOM 670 C C . ALA A 1 90 ? -8.557 -42.159 18.655 1.00 74.25 90 ALA A C 1
ATOM 672 O O . ALA A 1 90 ? -8.301 -41.170 17.983 1.00 74.25 90 ALA A O 1
ATOM 673 N N . GLN A 1 91 ? -8.911 -42.062 19.942 1.00 71.62 91 GLN A N 1
ATOM 674 C CA . GLN A 1 91 ? -8.996 -40.777 20.651 1.00 71.62 91 GLN A CA 1
ATOM 675 C C . GLN A 1 91 ? -7.654 -40.029 20.695 1.00 71.62 91 GLN A C 1
ATOM 677 O O . GLN A 1 91 ? -7.643 -38.813 20.532 1.00 71.62 91 GLN A O 1
ATOM 682 N N . HIS A 1 92 ? -6.525 -40.723 20.884 1.00 75.00 92 HIS A N 1
ATOM 683 C CA . HIS A 1 92 ? -5.197 -40.101 20.823 1.00 75.00 92 HIS A CA 1
ATOM 684 C C . HIS A 1 92 ? -4.859 -39.604 19.408 1.00 75.00 92 HIS A C 1
ATOM 686 O O . HIS A 1 92 ? -4.381 -38.481 19.272 1.00 75.00 92 HIS A O 1
ATOM 692 N N . ILE A 1 93 ? -5.158 -40.390 18.367 1.00 71.94 93 ILE A N 1
ATOM 693 C CA . ILE A 1 93 ? -4.985 -39.991 16.960 1.00 71.94 93 ILE A CA 1
ATOM 694 C C . ILE A 1 93 ? -5.833 -38.751 16.654 1.00 71.94 93 ILE A C 1
ATOM 696 O O . ILE A 1 93 ? -5.293 -37.751 16.187 1.00 71.94 93 ILE A O 1
ATOM 700 N N . THR A 1 94 ? -7.124 -38.762 17.004 1.00 70.69 94 THR A N 1
ATOM 701 C CA . THR A 1 94 ? -8.020 -37.608 16.838 1.00 70.69 94 THR A CA 1
ATOM 702 C C . THR A 1 94 ? -7.518 -36.387 17.608 1.00 70.69 94 THR A C 1
ATOM 704 O O . THR A 1 94 ? -7.526 -35.287 17.069 1.00 70.69 94 THR A O 1
ATOM 707 N N . ALA A 1 95 ? -7.024 -36.553 18.837 1.00 68.06 95 ALA A N 1
ATOM 708 C CA . ALA A 1 95 ? -6.484 -35.445 19.625 1.00 68.06 95 ALA A CA 1
ATOM 709 C C . ALA A 1 95 ? -5.183 -34.866 19.038 1.00 68.06 95 ALA A C 1
ATOM 711 O O . ALA A 1 95 ? -4.943 -33.665 19.160 1.00 68.06 95 ALA A O 1
ATOM 712 N N . ILE A 1 96 ? -4.349 -35.688 18.391 1.00 68.50 96 ILE A N 1
ATOM 713 C CA . ILE A 1 96 ? -3.163 -35.220 17.659 1.00 68.50 96 ILE A CA 1
ATOM 714 C C . ILE A 1 96 ? -3.572 -34.535 16.350 1.00 68.50 96 ILE A C 1
ATOM 716 O O . ILE A 1 96 ? -3.068 -33.456 16.071 1.00 68.50 96 ILE A O 1
ATOM 720 N N . GLN A 1 97 ? -4.531 -35.078 15.593 1.00 63.34 97 GLN A N 1
ATOM 721 C CA . GLN A 1 97 ? -5.102 -34.432 14.399 1.00 63.34 97 GLN A CA 1
ATOM 722 C C . GLN A 1 97 ? -5.702 -33.055 14.737 1.00 63.34 97 GLN A C 1
ATOM 724 O O . GLN A 1 97 ? -5.399 -32.069 14.067 1.00 63.34 97 GLN A O 1
ATOM 729 N N . GLN A 1 98 ? -6.486 -32.968 15.820 1.00 58.72 98 GLN A N 1
ATOM 730 C CA . GLN A 1 98 ? -7.011 -31.715 16.375 1.00 58.72 98 GLN A CA 1
ATOM 731 C C . GLN A 1 98 ? -5.881 -30.731 16.706 1.00 58.72 98 GLN A C 1
ATOM 733 O O . GLN A 1 98 ? -5.937 -29.577 16.285 1.00 58.72 98 GLN A O 1
ATOM 738 N N . ARG A 1 99 ? -4.842 -31.169 17.439 1.00 61.84 99 ARG A N 1
ATOM 739 C CA . ARG A 1 99 ? -3.699 -30.308 17.784 1.00 61.84 99 ARG A CA 1
ATOM 740 C C . ARG A 1 99 ? -2.926 -29.860 16.548 1.00 61.84 99 ARG A C 1
ATOM 742 O O . ARG A 1 99 ? -2.704 -28.668 16.414 1.00 61.84 99 ARG A O 1
ATOM 749 N N . ALA A 1 100 ? -2.585 -30.757 15.627 1.00 57.25 100 ALA A N 1
ATOM 750 C CA . ALA A 1 100 ? -1.854 -30.429 14.404 1.00 57.25 100 ALA A CA 1
ATOM 751 C C . ALA A 1 100 ? -2.624 -29.430 13.520 1.00 57.25 100 ALA A C 1
ATOM 753 O O . ALA A 1 100 ? -2.039 -28.482 13.001 1.00 57.25 100 ALA A O 1
ATOM 754 N N . ALA A 1 101 ? -3.945 -29.581 13.394 1.00 52.62 101 ALA A N 1
ATOM 755 C CA . ALA A 1 101 ? -4.780 -28.641 12.647 1.00 52.62 101 ALA A CA 1
ATOM 756 C C . ALA A 1 101 ? -4.973 -27.288 13.366 1.00 52.62 101 ALA A C 1
ATOM 758 O O . ALA A 1 101 ? -5.036 -26.254 12.700 1.00 52.62 101 ALA A O 1
ATOM 759 N N . MET A 1 102 ? -5.018 -27.263 14.706 1.00 49.44 102 MET A N 1
ATOM 760 C CA . MET A 1 102 ? -5.015 -26.010 15.481 1.00 49.44 102 MET A CA 1
ATOM 761 C C . MET A 1 102 ? -3.643 -25.323 15.519 1.00 49.44 102 MET A C 1
ATOM 763 O O . MET A 1 102 ? -3.592 -24.107 15.648 1.00 49.44 102 MET A O 1
ATOM 767 N N . LEU A 1 103 ? -2.545 -26.075 15.419 1.00 50.12 103 LEU A N 1
ATOM 768 C CA . LEU A 1 103 ? -1.157 -25.597 15.469 1.00 50.12 103 LEU A CA 1
ATOM 769 C C . LEU A 1 103 ? -0.533 -25.439 14.070 1.00 50.12 103 LEU A C 1
ATOM 771 O O . LEU A 1 103 ? 0.687 -25.477 13.953 1.00 50.12 103 LEU A O 1
ATOM 775 N N . GLY A 1 104 ? -1.335 -25.360 13.001 1.00 46.84 104 GLY A N 1
ATOM 776 C CA . GLY A 1 104 ? -0.850 -25.140 11.626 1.00 46.84 104 GLY A CA 1
ATOM 777 C C . GLY A 1 104 ? 0.137 -26.189 11.085 1.00 46.84 104 GLY A C 1
ATOM 778 O O . GLY A 1 104 ? 0.796 -25.942 10.082 1.00 46.84 104 GLY A O 1
ATOM 779 N N . SER A 1 105 ? 0.255 -27.342 11.746 1.00 44.50 105 SER A N 1
ATOM 780 C CA . SER A 1 105 ? 1.227 -28.409 11.463 1.00 44.50 105 SER A CA 1
ATOM 781 C C . SER A 1 105 ? 0.605 -29.623 10.766 1.00 44.50 105 SER A C 1
ATOM 783 O O . SER A 1 105 ? 1.327 -30.533 10.378 1.00 44.50 105 SER A O 1
ATOM 785 N N . GLY A 1 106 ? -0.719 -29.642 10.587 1.00 51.22 106 GLY A N 1
ATOM 786 C CA . GLY A 1 106 ? -1.395 -30.510 9.619 1.00 51.22 106 GLY A CA 1
ATOM 787 C C . GLY A 1 106 ? -1.326 -29.952 8.186 1.00 51.22 106 GLY A C 1
ATOM 788 O O . GLY A 1 106 ? -0.640 -28.960 7.938 1.00 51.22 106 GLY A O 1
ATOM 789 N N . PRO A 1 107 ? -2.073 -30.529 7.226 1.00 51.31 107 PRO A N 1
ATOM 790 C CA . PRO A 1 107 ? -2.143 -29.993 5.872 1.00 51.31 107 PRO A CA 1
ATOM 791 C C . PRO A 1 107 ? -2.675 -28.551 5.901 1.00 51.31 107 PRO A C 1
ATOM 793 O O . PRO A 1 107 ? -3.780 -28.319 6.394 1.00 51.31 107 PRO A O 1
ATOM 796 N N . LEU A 1 108 ? -1.923 -27.594 5.341 1.00 51.72 108 LEU A N 1
ATOM 797 C CA . LEU A 1 108 ? -2.278 -26.160 5.252 1.00 51.72 108 LEU A CA 1
ATOM 798 C C . LEU A 1 108 ? -3.706 -25.914 4.733 1.00 51.72 108 LEU A C 1
ATOM 800 O O . LEU A 1 108 ? -4.409 -25.003 5.157 1.00 51.72 108 LEU A O 1
ATOM 804 N N . GLU A 1 109 ? -4.137 -26.772 3.819 1.00 60.56 109 GLU A N 1
ATOM 805 C CA . GLU A 1 109 ? -5.463 -26.834 3.206 1.00 60.56 109 GLU A CA 1
ATOM 806 C C . GLU A 1 109 ? -6.629 -27.126 4.180 1.00 60.56 109 GLU A C 1
ATOM 808 O O . GLU A 1 109 ? -7.772 -26.796 3.864 1.00 60.56 109 GLU A O 1
ATOM 813 N N . TRP A 1 110 ? -6.354 -27.675 5.369 1.00 65.56 110 TRP A N 1
ATOM 814 C CA . TRP A 1 110 ? -7.331 -27.973 6.431 1.00 65.56 110 TRP A CA 1
ATOM 815 C C . TRP A 1 110 ? -7.119 -27.168 7.725 1.00 65.56 110 TRP A C 1
ATOM 817 O O . TRP A 1 110 ? -7.802 -27.422 8.720 1.00 65.56 110 TRP A O 1
ATOM 827 N N . ALA A 1 111 ? -6.185 -26.215 7.733 1.00 65.88 111 ALA A N 1
ATOM 828 C CA . ALA A 1 111 ? -5.941 -25.345 8.879 1.00 65.88 111 ALA A CA 1
ATOM 829 C C . ALA A 1 111 ? -7.140 -24.419 9.170 1.00 65.88 111 ALA A C 1
ATOM 831 O O . ALA A 1 111 ? -7.986 -24.160 8.308 1.00 65.88 111 ALA A O 1
ATOM 832 N N . VAL A 1 112 ? -7.182 -23.853 10.379 1.00 64.88 112 VAL A N 1
ATOM 833 C CA . VAL A 1 112 ? -8.055 -22.700 10.668 1.00 64.88 112 VAL A CA 1
ATOM 834 C C . VAL A 1 112 ? -7.771 -21.587 9.651 1.00 64.88 112 VAL A C 1
ATOM 836 O O . VAL A 1 112 ? -6.650 -21.448 9.179 1.00 64.88 112 VAL A O 1
ATOM 839 N N . GLY A 1 113 ? -8.805 -20.863 9.228 1.00 58.88 113 GLY A N 1
ATOM 840 C CA . GLY A 1 113 ? -8.814 -19.884 8.141 1.00 58.88 113 GLY A CA 1
ATOM 841 C C . GLY A 1 113 ? -8.770 -20.462 6.713 1.00 58.88 113 GLY A C 1
ATOM 842 O O . GLY A 1 113 ? -8.938 -19.700 5.755 1.00 58.88 113 GLY A O 1
ATOM 843 N N . ALA A 1 114 ? -8.602 -21.779 6.523 1.00 68.56 114 ALA A N 1
ATOM 844 C CA . ALA A 1 114 ? -8.555 -22.374 5.186 1.00 68.56 114 ALA A CA 1
ATOM 845 C C . ALA A 1 114 ? -9.928 -22.361 4.485 1.00 68.56 114 ALA A C 1
ATOM 847 O O . ALA A 1 114 ? -10.977 -22.636 5.078 1.00 68.56 114 ALA A O 1
ATOM 848 N N . ARG A 1 115 ? -9.925 -22.049 3.181 1.00 79.75 115 ARG A N 1
ATOM 849 C CA . ARG A 1 115 ? -11.133 -21.995 2.343 1.00 79.75 115 ARG A CA 1
ATOM 850 C C . ARG A 1 115 ? -11.528 -23.391 1.866 1.00 79.75 115 ARG A C 1
ATOM 852 O O . ARG A 1 115 ? -10.861 -23.987 1.023 1.00 79.75 115 ARG A O 1
ATOM 859 N N . CYS A 1 116 ? -12.682 -23.860 2.316 1.00 86.50 116 CYS A N 1
ATOM 860 C CA . CYS A 1 116 ? -13.253 -25.141 1.928 1.00 86.50 116 CYS A CA 1
ATOM 861 C C . CYS A 1 116 ? -14.592 -24.967 1.191 1.00 86.50 116 CYS A C 1
ATOM 863 O O . CYS A 1 116 ? -15.119 -23.869 0.979 1.00 86.50 116 CYS A O 1
ATOM 865 N N . GLN A 1 117 ? -15.148 -26.085 0.746 1.00 92.44 117 GLN A N 1
ATOM 866 C CA . GLN A 1 117 ? -16.566 -26.230 0.485 1.00 92.44 117 GLN A CA 1
ATOM 867 C C . GLN A 1 117 ? -17.117 -27.241 1.478 1.00 92.44 117 GLN A C 1
ATOM 869 O O . GLN A 1 117 ? -16.558 -28.322 1.628 1.00 92.44 117 GLN A O 1
ATOM 874 N N . ALA A 1 118 ? -18.229 -26.902 2.109 1.00 92.56 118 ALA A N 1
ATOM 875 C CA . ALA A 1 118 ? -18.908 -27.764 3.057 1.00 92.56 118 ALA A CA 1
ATOM 876 C C . ALA A 1 118 ? -20.311 -28.125 2.563 1.00 92.56 118 ALA A C 1
ATOM 878 O O . ALA A 1 118 ? -20.877 -27.436 1.703 1.00 92.56 118 ALA A O 1
ATOM 879 N N . ARG A 1 119 ? -20.871 -29.219 3.078 1.00 93.06 119 ARG A N 1
ATOM 880 C CA . ARG A 1 119 ? -22.183 -29.726 2.672 1.00 93.06 119 ARG A CA 1
ATOM 881 C C . ARG A 1 119 ? -23.294 -29.160 3.562 1.00 93.06 119 ARG A C 1
ATOM 883 O O . ARG A 1 119 ? -23.386 -29.476 4.742 1.00 93.06 119 ARG A O 1
ATOM 890 N N . GLU A 1 120 ? -24.152 -28.317 2.994 1.00 91.00 120 GLU A N 1
ATOM 891 C CA . GLU A 1 120 ? -25.259 -27.684 3.714 1.00 91.00 120 GLU A CA 1
ATOM 892 C C . GLU A 1 120 ? -26.460 -28.637 3.830 1.00 91.00 120 GLU A C 1
ATOM 894 O O . GLU A 1 120 ? -27.176 -28.902 2.857 1.00 91.00 120 GLU A O 1
ATOM 899 N N . GLY A 1 121 ? -26.687 -29.129 5.051 1.00 81.81 121 GLY A N 1
ATOM 900 C CA . GLY A 1 121 ? -27.884 -29.868 5.452 1.00 81.81 121 GLY A CA 1
ATOM 901 C C . GLY A 1 121 ? -28.145 -31.177 4.693 1.00 81.81 121 GLY A C 1
ATOM 902 O O . GLY A 1 121 ? -27.301 -31.724 3.979 1.00 81.81 121 GLY A O 1
ATOM 903 N N . ASN A 1 122 ? -29.374 -31.680 4.837 1.00 74.81 122 ASN A N 1
ATOM 904 C CA . ASN A 1 122 ? -29.816 -32.936 4.217 1.00 74.81 122 ASN A CA 1
ATOM 905 C C . ASN A 1 122 ? -29.960 -32.849 2.684 1.00 74.81 122 ASN A C 1
ATOM 907 O O . ASN A 1 122 ? -30.107 -33.878 2.030 1.00 74.81 122 ASN A O 1
ATOM 911 N N . GLU A 1 123 ? -29.926 -31.647 2.098 1.00 76.25 123 GLU A N 1
ATOM 912 C CA . GLU A 1 123 ? -30.023 -31.452 0.644 1.00 76.25 123 GLU A CA 1
ATOM 913 C C . GLU A 1 123 ? -28.705 -31.728 -0.098 1.00 76.25 123 GLU A C 1
ATOM 915 O O . GLU A 1 123 ? -28.688 -31.758 -1.329 1.00 76.25 123 GLU A O 1
ATOM 920 N N . GLY A 1 124 ? -27.593 -31.924 0.619 1.00 84.88 124 GLY A N 1
ATOM 921 C CA . GLY A 1 124 ? -26.322 -32.337 0.019 1.00 84.88 124 GLY A CA 1
ATOM 922 C C . GLY A 1 124 ? -25.613 -31.257 -0.810 1.00 84.88 124 GLY A C 1
ATOM 923 O O . GLY A 1 124 ? -24.689 -31.571 -1.565 1.00 84.88 124 GLY A O 1
ATOM 924 N N . LYS A 1 125 ? -26.033 -29.990 -0.708 1.00 90.88 125 LYS A N 1
ATOM 925 C CA . LYS A 1 125 ? -25.487 -28.879 -1.501 1.00 90.88 125 LYS A CA 1
ATOM 926 C C . LYS A 1 125 ? -24.133 -28.434 -0.961 1.00 90.88 125 LYS A C 1
ATOM 928 O O . LYS A 1 125 ? -24.008 -28.079 0.202 1.00 90.88 125 LYS A O 1
ATOM 933 N N . TRP A 1 126 ? -23.130 -28.383 -1.830 1.00 91.88 126 TRP A N 1
ATOM 934 C CA . TRP A 1 126 ? -21.803 -27.873 -1.486 1.00 91.88 126 TRP A CA 1
ATOM 935 C C . TRP A 1 126 ? -21.752 -26.345 -1.604 1.00 91.88 126 TRP A C 1
ATOM 937 O O . TRP A 1 126 ? -21.869 -25.809 -2.709 1.00 91.88 126 TRP A O 1
ATOM 947 N N . ARG A 1 127 ? -21.528 -25.642 -0.492 1.00 90.38 127 ARG A N 1
ATOM 948 C CA . ARG A 1 127 ? -21.328 -24.181 -0.444 1.00 90.38 127 ARG A CA 1
ATOM 949 C C . ARG A 1 127 ? -19.921 -23.847 0.032 1.00 90.38 127 ARG A C 1
ATOM 951 O O . ARG A 1 127 ? -19.295 -24.647 0.714 1.00 90.38 127 ARG A O 1
ATOM 958 N N . ARG A 1 128 ? -19.395 -22.688 -0.379 1.00 88.44 128 ARG A N 1
ATOM 959 C CA . ARG A 1 128 ? -18.075 -22.217 0.074 1.00 88.44 128 ARG A CA 1
ATOM 960 C C . ARG A 1 128 ? -18.132 -21.901 1.565 1.00 88.44 128 ARG A C 1
ATOM 962 O O . ARG A 1 128 ? -19.143 -21.377 2.024 1.00 88.44 128 ARG A O 1
ATOM 969 N N . ALA A 1 129 ? -17.051 -22.184 2.271 1.00 88.75 129 ALA A N 1
ATOM 970 C CA . ALA A 1 129 ? -16.903 -21.914 3.689 1.00 88.75 129 ALA A CA 1
ATOM 971 C C . ALA A 1 129 ? -15.432 -21.630 4.043 1.00 88.75 129 ALA A C 1
ATOM 973 O O . ALA A 1 129 ? -14.535 -21.816 3.215 1.00 88.75 129 ALA A O 1
ATOM 974 N N . VAL A 1 130 ? -15.198 -21.172 5.266 1.00 79.75 130 VAL A N 1
ATOM 975 C CA . VAL A 1 130 ? -13.886 -21.072 5.913 1.00 79.75 130 VAL A CA 1
ATOM 976 C C . VAL A 1 130 ? -13.910 -21.954 7.153 1.00 79.75 130 VAL A C 1
ATOM 978 O O . VAL A 1 130 ? -14.944 -22.045 7.805 1.00 79.75 130 VAL A O 1
ATOM 981 N N . ILE A 1 131 ? -12.803 -22.624 7.460 1.00 80.19 131 ILE A N 1
ATOM 982 C CA . ILE A 1 131 ? -12.639 -23.355 8.721 1.00 80.19 131 ILE A CA 1
ATOM 983 C C . ILE A 1 131 ? -12.340 -22.339 9.823 1.00 80.19 131 ILE A C 1
ATOM 985 O O . ILE A 1 131 ? -11.310 -21.685 9.778 1.00 80.19 131 ILE A O 1
ATOM 989 N N . GLU A 1 132 ? -13.203 -22.201 10.822 1.00 79.31 132 GLU A N 1
ATOM 990 C CA . GLU A 1 132 ? -12.991 -21.291 11.961 1.00 79.31 132 GLU A CA 1
ATOM 991 C C . GLU A 1 132 ? -12.382 -22.001 13.180 1.00 79.31 132 GLU A C 1
ATOM 993 O O . GLU A 1 132 ? -11.919 -21.360 14.119 1.00 79.31 132 GLU A O 1
ATOM 998 N N . GLY A 1 133 ? -12.349 -23.336 13.180 1.00 72.44 133 GLY A N 1
ATOM 999 C CA . GLY A 1 133 ? -11.797 -24.116 14.283 1.00 72.44 133 GLY A CA 1
ATOM 1000 C C . GLY A 1 133 ? -12.091 -25.604 14.161 1.00 72.44 133 GLY A C 1
ATOM 1001 O O . GLY A 1 133 ? -12.606 -26.082 13.150 1.00 72.44 133 GLY A O 1
ATOM 1002 N N . ILE A 1 134 ? -11.814 -26.334 15.237 1.00 74.62 134 ILE A N 1
ATOM 1003 C CA . ILE A 1 134 ? -12.278 -27.708 15.435 1.00 74.62 134 ILE A CA 1
ATOM 1004 C C . ILE A 1 134 ? -12.955 -27.762 16.803 1.00 74.62 134 ILE A C 1
ATOM 1006 O O . ILE A 1 134 ? -12.441 -27.230 17.786 1.00 74.62 134 ILE A O 1
ATOM 1010 N N . SER A 1 135 ? -14.139 -28.360 16.860 1.00 77.56 135 SER A N 1
ATOM 1011 C CA . SER A 1 135 ? -14.915 -28.494 18.086 1.00 77.56 135 SER A CA 1
ATOM 1012 C C . SER A 1 135 ? -14.302 -29.536 19.036 1.00 77.56 135 SER A C 1
ATOM 1014 O O . SER A 1 135 ? -13.536 -30.405 18.607 1.00 77.56 135 SER A O 1
ATOM 1016 N N . PRO A 1 136 ? -14.697 -29.554 20.324 1.00 63.91 136 PRO A N 1
ATOM 1017 C CA . PRO A 1 136 ? -14.287 -30.605 21.260 1.00 63.91 136 PRO A CA 1
ATOM 1018 C C . PRO A 1 136 ? -14.666 -32.032 20.818 1.00 63.91 136 PRO A C 1
ATOM 1020 O O . PRO A 1 136 ? -14.084 -32.996 21.309 1.00 63.91 136 PRO A O 1
ATOM 1023 N N . SER A 1 137 ? -15.628 -32.181 19.896 1.00 70.56 137 SER A N 1
ATOM 1024 C CA . SER A 1 137 ? -16.026 -33.467 19.304 1.00 70.56 137 SER A CA 1
ATOM 1025 C C . SER A 1 137 ? -15.139 -33.904 18.124 1.00 70.56 137 SER A C 1
ATOM 1027 O O . SER A 1 137 ? -15.320 -35.009 17.618 1.00 70.56 137 SER A O 1
ATOM 1029 N N . GLY A 1 138 ? -14.172 -33.080 17.694 1.00 66.75 138 GLY A N 1
ATOM 1030 C CA . GLY A 1 138 ? -13.305 -33.349 16.539 1.00 66.75 138 GLY A CA 1
ATOM 1031 C C . GLY A 1 138 ? -13.932 -33.032 15.184 1.00 66.75 138 GLY A C 1
ATOM 1032 O O . GLY A 1 138 ? -13.393 -33.439 14.159 1.00 66.75 138 GLY A O 1
ATOM 1033 N N . ARG A 1 139 ? -15.053 -32.305 15.170 1.00 83.44 139 ARG A N 1
ATOM 1034 C CA . ARG A 1 139 ? -15.722 -31.846 13.948 1.00 83.44 139 ARG A CA 1
ATOM 1035 C C . ARG A 1 139 ? -15.218 -30.450 13.597 1.00 83.44 139 ARG A C 1
ATOM 1037 O O . ARG A 1 139 ? -14.901 -29.657 14.479 1.00 83.44 139 ARG A O 1
ATOM 1044 N N . TYR A 1 140 ? -15.130 -30.135 12.316 1.00 83.81 140 TYR A N 1
ATOM 1045 C CA . TYR A 1 140 ? -14.664 -28.825 11.876 1.00 83.81 140 TYR A CA 1
ATOM 1046 C C . TYR A 1 140 ? -15.745 -27.780 12.141 1.00 83.81 140 TYR A C 1
ATOM 1048 O O . TYR A 1 140 ? -16.900 -27.974 11.767 1.00 83.81 140 TYR A O 1
ATOM 1056 N N . LEU A 1 141 ? -15.365 -26.671 12.769 1.00 86.56 141 LEU A N 1
ATOM 1057 C CA . LEU A 1 141 ? -16.190 -25.472 12.852 1.00 86.56 141 LEU A CA 1
ATOM 1058 C C . LEU A 1 141 ? -15.974 -24.669 11.572 1.00 86.56 141 LEU A C 1
ATOM 1060 O O . LEU A 1 141 ? -14.829 -24.429 11.190 1.00 86.56 141 LEU A O 1
ATOM 1064 N N . ILE A 1 142 ? -17.056 -24.256 10.916 1.00 88.94 142 ILE A N 1
ATOM 1065 C CA . ILE A 1 142 ? -16.993 -23.489 9.668 1.00 88.94 142 ILE A CA 1
ATOM 1066 C C . ILE A 1 142 ? -17.895 -22.252 9.664 1.00 88.94 142 ILE A C 1
ATOM 1068 O O . ILE A 1 142 ? -18.991 -22.280 10.222 1.00 88.94 142 ILE A O 1
ATOM 1072 N N . GLU A 1 143 ? -17.483 -21.217 8.934 1.00 85.62 143 GLU A N 1
ATOM 1073 C CA . GLU A 1 143 ? -18.321 -20.081 8.533 1.00 85.62 143 GLU A CA 1
ATOM 1074 C C . GLU A 1 143 ? -18.638 -20.165 7.027 1.00 85.62 143 GLU A C 1
ATOM 1076 O O . GLU A 1 143 ? -17.749 -20.379 6.201 1.00 85.62 143 GLU A O 1
ATOM 1081 N N . TRP A 1 144 ? -19.901 -19.987 6.626 1.00 87.38 144 TRP A N 1
ATOM 1082 C CA . TRP A 1 144 ? -20.305 -20.018 5.212 1.00 87.38 144 TRP A CA 1
ATOM 1083 C C . TRP A 1 144 ? -19.942 -18.729 4.460 1.00 87.38 144 TRP A C 1
ATOM 1085 O O . TRP A 1 144 ? -20.221 -17.632 4.927 1.00 87.38 144 TRP A O 1
ATOM 1095 N N . LEU A 1 145 ? -19.436 -18.841 3.227 1.00 75.19 145 LEU A N 1
ATOM 1096 C CA . LEU A 1 145 ? -19.094 -17.696 2.372 1.00 75.19 145 LEU A CA 1
ATOM 1097 C C . LEU A 1 145 ? -20.088 -17.470 1.208 1.00 75.19 145 LEU A C 1
ATOM 1099 O O . LEU A 1 145 ? -20.449 -18.433 0.520 1.00 75.19 145 LEU A O 1
ATOM 1103 N N . PRO A 1 146 ? -20.425 -16.205 0.874 1.00 54.38 146 PRO A N 1
ATOM 1104 C CA . PRO A 1 146 ? -20.227 -15.008 1.694 1.00 54.38 146 PRO A CA 1
ATOM 1105 C C . PRO A 1 146 ? -21.177 -15.023 2.902 1.00 54.38 146 PRO A C 1
ATOM 1107 O O . PRO A 1 146 ? -22.357 -15.351 2.760 1.00 54.38 146 PRO A O 1
ATOM 1110 N N . SER A 1 147 ? -20.650 -14.670 4.072 1.00 51.69 147 SER A N 1
ATOM 1111 C CA . SER A 1 147 ? -21.406 -14.606 5.323 1.00 51.69 147 SER A CA 1
ATOM 1112 C C . SER A 1 147 ? -22.171 -13.288 5.443 1.00 51.69 147 SER A C 1
ATOM 1114 O O . SER A 1 147 ? -21.733 -12.244 4.959 1.00 51.69 147 SER A O 1
ATOM 1116 N N . ALA A 1 148 ? -23.319 -13.357 6.113 1.00 36.84 148 ALA A N 1
ATOM 1117 C CA . ALA A 1 148 ? -24.043 -12.208 6.656 1.00 36.84 148 ALA A CA 1
ATOM 1118 C C . ALA A 1 148 ? -24.484 -12.472 8.113 1.00 36.84 148 ALA A C 1
ATOM 1120 O O . ALA A 1 148 ? -25.404 -11.817 8.604 1.00 36.84 148 ALA A O 1
ATOM 1121 N N . ARG A 1 149 ? -23.908 -13.500 8.760 1.00 47.75 149 ARG A N 1
ATOM 1122 C CA . ARG A 1 149 ? -24.248 -13.982 10.107 1.00 47.75 149 ARG A CA 1
ATOM 1123 C C . ARG A 1 149 ? -23.052 -14.706 10.714 1.00 47.75 149 ARG A C 1
ATOM 1125 O O . ARG A 1 149 ? -22.566 -15.663 10.123 1.00 47.75 149 ARG A O 1
ATOM 1132 N N . GLU A 1 150 ? -22.678 -14.316 11.924 1.00 53.69 150 GLU A N 1
ATOM 1133 C CA . GLU A 1 150 ? -21.530 -14.821 12.695 1.00 53.69 150 GLU A CA 1
ATOM 1134 C C . GLU A 1 150 ? -21.747 -16.239 13.283 1.00 53.69 150 GLU A C 1
ATOM 1136 O O . GLU A 1 150 ? -21.242 -16.577 14.352 1.00 53.69 150 GLU A O 1
ATOM 1141 N N . GLU A 1 151 ? -22.544 -17.084 12.624 1.00 78.06 151 GLU A N 1
ATOM 1142 C CA . GLU A 1 151 ? -22.860 -18.435 13.097 1.00 78.06 151 GLU A CA 1
ATOM 1143 C C . GLU A 1 151 ? -21.848 -19.447 12.538 1.00 78.06 151 GLU A C 1
ATOM 1145 O O . GLU A 1 151 ? -21.781 -19.681 11.330 1.00 78.06 151 GLU A O 1
ATOM 1150 N N . CYS A 1 152 ? -21.079 -20.077 13.431 1.00 83.81 152 CYS A N 1
ATOM 1151 C CA . CYS A 1 152 ? -20.225 -21.217 13.099 1.00 83.81 152 CYS A CA 1
ATOM 1152 C C . CYS A 1 152 ? -21.021 -22.532 13.126 1.00 83.81 152 CYS A C 1
ATOM 1154 O O . CYS A 1 152 ? -21.838 -22.757 14.021 1.00 83.81 152 CYS A O 1
ATOM 1156 N N . PHE A 1 153 ? -20.739 -23.438 12.189 1.00 89.75 153 PHE A N 1
ATOM 1157 C CA . PHE A 1 153 ? -21.406 -24.739 12.065 1.00 89.75 153 PHE A CA 1
ATOM 1158 C C . PHE A 1 153 ? -20.413 -25.889 12.262 1.00 89.75 153 PHE A C 1
ATOM 1160 O O . PHE A 1 153 ? -19.338 -25.865 11.674 1.00 89.75 153 PHE A O 1
ATOM 1167 N N . GLU A 1 154 ? -20.772 -26.920 13.036 1.00 91.75 154 GLU A N 1
ATOM 1168 C CA . GLU A 1 154 ? -19.979 -28.157 13.110 1.00 91.75 154 GLU A CA 1
ATOM 1169 C C . GLU A 1 154 ? -20.289 -29.097 11.935 1.00 91.75 154 GLU A C 1
ATOM 1171 O O . GLU A 1 154 ? -21.423 -29.574 11.791 1.00 91.75 154 GLU A O 1
ATOM 1176 N N . VAL A 1 155 ? -19.265 -29.457 11.163 1.00 89.81 155 VAL A N 1
ATOM 1177 C CA . VAL A 1 155 ? -19.335 -30.412 10.047 1.00 89.81 155 VAL A CA 1
ATOM 1178 C C . VAL A 1 155 ? -18.259 -31.494 10.154 1.00 89.81 155 VAL A C 1
ATOM 1180 O O . VAL A 1 155 ? -17.163 -31.264 10.665 1.00 89.81 155 VAL A O 1
ATOM 1183 N N . ASP A 1 156 ? -18.564 -32.695 9.668 1.00 89.00 156 ASP A N 1
ATOM 1184 C CA . ASP A 1 156 ? -17.573 -33.769 9.566 1.00 89.00 156 ASP A CA 1
ATOM 1185 C C . ASP A 1 156 ? -16.626 -33.522 8.388 1.00 89.00 156 ASP A C 1
ATOM 1187 O O . ASP A 1 156 ? -17.025 -32.941 7.379 1.00 89.00 156 ASP A O 1
ATOM 1191 N N . LEU A 1 157 ? -15.401 -34.054 8.453 1.00 82.81 157 LEU A N 1
ATOM 1192 C CA . LEU A 1 157 ? -14.447 -34.004 7.335 1.00 82.81 157 LEU A CA 1
ATOM 1193 C C . LEU A 1 157 ? -15.021 -34.610 6.038 1.00 82.81 157 LEU A C 1
ATOM 1195 O O . LEU A 1 157 ? -14.705 -34.152 4.948 1.00 82.81 157 LEU A O 1
ATOM 1199 N N . ALA A 1 158 ? -15.911 -35.603 6.143 1.00 88.19 158 ALA A N 1
ATOM 1200 C CA . ALA A 1 158 ? -16.607 -36.199 4.996 1.00 88.19 158 ALA A CA 1
ATOM 1201 C C . ALA A 1 158 ? -17.647 -35.263 4.341 1.00 88.19 158 ALA A C 1
ATOM 1203 O O . ALA A 1 158 ? -18.000 -35.448 3.175 1.00 88.19 158 ALA A O 1
ATOM 1204 N N . ASP A 1 159 ? -18.122 -34.259 5.083 1.00 92.31 159 ASP A N 1
ATOM 1205 C CA . ASP A 1 159 ? -18.970 -33.168 4.598 1.00 92.31 159 ASP A CA 1
ATOM 1206 C C . ASP A 1 159 ? -18.156 -31.908 4.272 1.00 92.31 159 ASP A C 1
ATOM 1208 O O . ASP A 1 159 ? -18.729 -30.859 3.973 1.00 92.31 159 ASP A O 1
ATOM 1212 N N . LEU A 1 160 ? -16.825 -32.026 4.255 1.00 88.00 160 LEU A N 1
ATOM 1213 C CA . LEU A 1 160 ? -15.899 -31.050 3.712 1.00 88.00 160 LEU A CA 1
ATOM 1214 C C . LEU A 1 160 ? -15.249 -31.554 2.422 1.00 88.00 160 LEU A C 1
ATOM 1216 O O . LEU A 1 160 ? -15.009 -32.738 2.204 1.00 88.00 160 LEU A O 1
ATOM 1220 N N . ARG A 1 161 ? -14.911 -30.605 1.558 1.00 90.00 161 ARG A N 1
ATOM 1221 C CA . ARG A 1 161 ? -13.959 -30.790 0.469 1.00 90.00 161 ARG A CA 1
ATOM 1222 C C . ARG A 1 161 ? -13.137 -29.525 0.338 1.00 90.00 161 ARG A C 1
ATOM 1224 O O . ARG A 1 161 ? -13.666 -28.421 0.478 1.00 90.00 161 ARG A O 1
ATOM 1231 N N . LEU A 1 162 ? -11.862 -29.671 0.018 1.00 74.50 162 LEU A N 1
ATOM 1232 C CA . LEU A 1 162 ? -11.047 -28.526 -0.351 1.00 74.50 162 LEU A CA 1
ATOM 1233 C C . LEU A 1 162 ? -11.694 -27.835 -1.551 1.00 74.50 162 LEU A C 1
ATOM 1235 O O . LEU A 1 162 ? -12.060 -28.483 -2.535 1.00 74.50 162 LEU A O 1
ATOM 1239 N N . VAL A 1 163 ? -11.815 -26.510 -1.488 1.00 68.44 163 VAL A N 1
ATOM 1240 C CA . VAL A 1 163 ? -11.746 -25.749 -2.732 1.00 68.44 163 VAL A CA 1
ATOM 1241 C C . VAL A 1 163 ? -10.278 -25.867 -3.115 1.00 68.44 163 VAL A C 1
ATOM 1243 O O . VAL A 1 163 ? -9.453 -25.410 -2.323 1.00 68.44 163 VAL A O 1
ATOM 1246 N N . PRO A 1 164 ? -9.918 -26.492 -4.255 1.00 47.59 164 PRO A N 1
ATOM 1247 C CA . PRO A 1 164 ? -8.528 -26.490 -4.686 1.00 47.59 164 PRO A CA 1
ATOM 1248 C C . PRO A 1 164 ? -8.059 -25.037 -4.654 1.00 47.59 164 PRO A C 1
ATOM 1250 O O . PRO A 1 164 ? -8.816 -24.192 -5.157 1.00 47.59 164 PRO A O 1
ATOM 1253 N N . PRO A 1 165 ? -6.897 -24.718 -4.049 1.00 46.44 165 PRO A N 1
ATOM 1254 C CA . PRO A 1 165 ? -6.385 -23.355 -4.065 1.00 46.44 165 PRO A CA 1
ATOM 1255 C C . PRO A 1 165 ? -6.446 -22.898 -5.517 1.00 46.44 165 PRO A C 1
ATOM 1257 O O . PRO A 1 165 ? -5.877 -23.567 -6.383 1.00 46.44 165 PRO A O 1
ATOM 1260 N N . ILE A 1 166 ? -7.253 -21.858 -5.793 1.00 43.41 166 ILE A N 1
ATOM 1261 C CA . ILE A 1 166 ? -7.563 -21.415 -7.165 1.00 43.41 166 ILE A CA 1
ATOM 1262 C C . ILE A 1 166 ? -6.223 -21.349 -7.880 1.00 43.41 166 ILE A C 1
ATOM 1264 O O . ILE A 1 166 ? -5.361 -20.652 -7.369 1.00 43.41 166 ILE A O 1
ATOM 1268 N N . ALA A 1 167 ? -5.996 -22.109 -8.954 1.00 30.28 167 ALA A N 1
ATOM 1269 C CA . ALA A 1 167 ? -4.639 -22.283 -9.477 1.00 30.28 167 ALA A CA 1
ATOM 1270 C C . ALA A 1 167 ? -3.988 -20.904 -9.732 1.00 30.28 167 ALA A C 1
ATOM 1272 O O . ALA A 1 167 ? -4.438 -20.168 -10.610 1.00 30.28 167 ALA A O 1
ATOM 1273 N N . GLY A 1 168 ? -3.004 -20.536 -8.893 1.00 38.34 168 GLY A N 1
ATOM 1274 C CA . GLY A 1 168 ? -2.516 -19.154 -8.723 1.00 38.34 168 GLY A CA 1
ATOM 1275 C C . GLY A 1 168 ? -2.892 -18.412 -7.416 1.00 38.34 168 GLY A C 1
ATOM 1276 O O . GLY A 1 168 ? -2.696 -17.203 -7.364 1.00 38.34 168 GLY A O 1
ATOM 1277 N N . ALA A 1 169 ? -3.439 -19.075 -6.386 1.00 34.97 169 ALA A N 1
ATOM 1278 C CA . ALA A 1 169 ? -3.833 -18.471 -5.098 1.00 34.97 169 ALA A CA 1
ATOM 1279 C C . ALA A 1 169 ? -2.851 -18.739 -3.952 1.00 34.97 169 ALA A C 1
ATOM 1281 O O . ALA A 1 169 ? -2.714 -17.892 -3.076 1.00 34.97 169 ALA A O 1
ATOM 1282 N N . PHE A 1 170 ? -2.123 -19.859 -3.987 1.00 38.81 170 PHE A N 1
ATOM 1283 C CA . PHE A 1 170 ? -0.795 -19.851 -3.388 1.00 38.81 170 PHE A CA 1
ATOM 1284 C C . PHE A 1 170 ? 0.073 -19.008 -4.313 1.00 38.81 170 PHE A C 1
ATOM 1286 O O . PHE A 1 170 ? 0.452 -19.455 -5.400 1.00 38.81 170 PHE A O 1
ATOM 1293 N N . TRP A 1 171 ? 0.337 -17.773 -3.890 1.00 45.72 171 TRP A N 1
ATOM 1294 C CA . TRP A 1 171 ? 1.449 -16.997 -4.409 1.00 45.72 171 TRP A CA 1
ATOM 1295 C C . TRP A 1 171 ? 2.703 -17.846 -4.240 1.00 45.72 171 TRP A C 1
ATOM 1297 O O . TRP A 1 171 ? 3.215 -17.999 -3.140 1.00 45.72 171 TRP A O 1
ATOM 1307 N N . THR A 1 172 ? 3.180 -18.443 -5.330 1.00 42.75 172 THR A N 1
ATOM 1308 C CA . THR A 1 172 ? 4.585 -18.828 -5.405 1.00 42.75 172 THR A CA 1
ATOM 1309 C C . THR A 1 172 ? 5.324 -17.524 -5.655 1.00 42.75 172 THR A C 1
ATOM 1311 O O . THR A 1 172 ? 5.074 -16.928 -6.710 1.00 42.75 172 THR A O 1
ATOM 1314 N N . PRO A 1 173 ? 6.179 -17.041 -4.734 1.00 49.91 173 PRO A N 1
ATOM 1315 C CA . PRO A 1 173 ? 7.005 -15.883 -5.013 1.00 49.91 173 PRO A CA 1
ATOM 1316 C C . PRO A 1 173 ? 7.790 -16.183 -6.283 1.00 49.91 173 PRO A C 1
ATOM 1318 O O . PRO A 1 173 ? 8.599 -17.115 -6.325 1.00 49.91 173 PRO A O 1
ATOM 1321 N N . LEU A 1 174 ? 7.529 -15.423 -7.347 1.00 51.75 174 LEU A N 1
ATOM 1322 C CA . LEU A 1 174 ? 8.448 -15.387 -8.469 1.00 51.75 174 LEU A CA 1
ATOM 1323 C C . LEU A 1 174 ? 9.683 -14.674 -7.940 1.00 51.75 174 LEU A C 1
ATOM 1325 O O . LEU A 1 174 ? 9.753 -13.450 -8.007 1.00 51.75 174 LEU A O 1
ATOM 1329 N N . GLN A 1 175 ? 10.622 -15.449 -7.387 1.00 58.31 175 GLN A N 1
ATOM 1330 C CA . GLN A 1 175 ? 11.978 -14.989 -7.124 1.00 58.31 175 GLN A CA 1
ATOM 1331 C C . GLN A 1 175 ? 12.439 -14.313 -8.414 1.00 58.31 175 GLN A C 1
ATOM 1333 O O . GLN A 1 175 ? 12.551 -14.997 -9.443 1.00 58.31 175 GLN A O 1
ATOM 1338 N N . PRO A 1 176 ? 12.565 -12.975 -8.426 1.00 65.19 176 PRO A N 1
ATOM 1339 C CA . PRO A 1 176 ? 12.815 -12.276 -9.665 1.00 65.19 176 PRO A CA 1
ATOM 1340 C C . PRO A 1 176 ? 14.182 -12.734 -10.176 1.00 65.19 176 PRO A C 1
ATOM 1342 O O . PRO A 1 176 ? 15.065 -13.041 -9.367 1.00 65.19 176 PRO A O 1
ATOM 1345 N N . PRO A 1 177 ? 14.388 -12.798 -11.501 1.00 72.19 177 PRO A N 1
ATOM 1346 C CA . PRO A 1 177 ? 15.711 -13.097 -12.020 1.00 72.19 177 PRO A CA 1
ATOM 1347 C C . PRO A 1 177 ? 16.725 -12.105 -11.424 1.00 72.19 177 PRO A C 1
ATOM 1349 O O . PRO A 1 177 ? 16.353 -10.944 -11.182 1.00 72.19 177 PRO A O 1
ATOM 1352 N N . PRO A 1 178 ? 17.983 -12.536 -11.198 1.00 84.44 178 PRO A N 1
ATOM 1353 C CA . PRO A 1 178 ? 19.057 -11.633 -10.814 1.00 84.44 178 PRO A CA 1
ATOM 1354 C C . PRO A 1 178 ? 19.061 -10.403 -11.717 1.00 84.44 178 PRO A C 1
ATOM 1356 O O . PRO A 1 178 ? 18.850 -10.509 -12.928 1.00 84.44 178 PRO A O 1
ATOM 1359 N N . HIS A 1 179 ? 19.254 -9.235 -11.116 1.00 89.94 179 HIS A N 1
ATOM 1360 C CA . HIS A 1 179 ? 19.309 -7.985 -11.851 1.00 89.94 179 HIS A CA 1
ATOM 1361 C C . HIS A 1 179 ? 20.445 -8.016 -12.871 1.00 89.94 179 HIS A C 1
ATOM 1363 O O . HIS A 1 179 ? 21.591 -8.330 -12.551 1.00 89.94 179 HIS A O 1
ATOM 1369 N N . ASP A 1 180 ? 20.099 -7.651 -14.099 1.00 92.75 180 ASP A N 1
ATOM 1370 C CA . ASP A 1 180 ? 21.030 -7.481 -15.196 1.00 92.75 180 ASP A CA 1
ATOM 1371 C C . ASP A 1 180 ? 21.067 -5.985 -15.556 1.00 92.75 180 ASP A C 1
ATOM 1373 O O . ASP A 1 180 ? 20.095 -5.469 -16.125 1.00 92.75 180 ASP A O 1
ATOM 1377 N N . PRO A 1 181 ? 22.159 -5.264 -15.232 1.00 92.38 181 PRO A N 1
ATOM 1378 C CA . PRO A 1 181 ? 22.278 -3.837 -15.521 1.00 92.38 181 PRO A CA 1
ATOM 1379 C C . PRO A 1 181 ? 22.343 -3.539 -17.027 1.00 92.38 181 PRO A C 1
ATOM 1381 O O . PRO A 1 181 ? 22.135 -2.391 -17.426 1.00 92.38 181 PRO A O 1
ATOM 1384 N N . THR A 1 182 ? 22.605 -4.553 -17.866 1.00 93.06 182 THR A N 1
ATOM 1385 C CA . THR A 1 182 ? 22.704 -4.432 -19.329 1.00 93.06 182 THR A CA 1
ATOM 1386 C C . THR A 1 182 ? 21.347 -4.472 -20.037 1.00 93.06 182 THR A C 1
ATOM 1388 O O . THR A 1 182 ? 21.262 -4.110 -21.214 1.00 93.06 182 THR A O 1
ATOM 1391 N N . LEU A 1 183 ? 20.276 -4.861 -19.332 1.00 94.44 183 LEU A N 1
ATOM 1392 C CA . LEU A 1 183 ? 18.911 -4.789 -19.854 1.00 94.44 183 LEU A CA 1
ATOM 1393 C C . LEU A 1 183 ? 18.500 -3.337 -20.152 1.00 94.44 183 LEU A C 1
ATOM 1395 O O . LEU A 1 183 ? 18.953 -2.403 -19.486 1.00 94.44 183 LEU A O 1
ATOM 1399 N N . PRO A 1 184 ? 17.617 -3.112 -21.140 1.00 93.50 184 PRO A N 1
ATOM 1400 C CA . PRO A 1 184 ? 17.206 -1.768 -21.508 1.00 93.50 184 PRO A CA 1
ATOM 1401 C C . PRO A 1 184 ? 16.339 -1.131 -20.416 1.00 93.50 184 PRO A C 1
ATOM 1403 O O . PRO A 1 184 ? 15.675 -1.807 -19.634 1.00 93.50 184 PRO A O 1
ATOM 1406 N N . LEU A 1 185 ? 16.288 0.197 -20.415 1.00 90.31 185 LEU A N 1
ATOM 1407 C CA . LEU A 1 185 ? 15.476 0.986 -19.487 1.00 90.31 185 LEU A CA 1
ATOM 1408 C C . LEU A 1 185 ? 13.951 0.798 -19.703 1.00 90.31 185 LEU A C 1
ATOM 1410 O O . LEU A 1 185 ? 13.150 0.836 -18.761 1.00 90.31 185 LEU A O 1
ATOM 1414 N N . TYR A 1 186 ? 13.557 0.541 -20.952 1.00 89.94 186 TYR A N 1
ATOM 1415 C CA . TYR A 1 186 ? 12.198 0.206 -21.387 1.00 89.94 186 TYR A CA 1
ATOM 1416 C C . TYR A 1 186 ? 12.241 -1.058 -22.257 1.00 89.94 186 TYR A C 1
ATOM 1418 O O . TYR A 1 186 ? 13.204 -1.221 -23.006 1.00 89.94 186 TYR A O 1
ATOM 1426 N N . PRO A 1 187 ? 11.207 -1.924 -22.248 1.00 88.00 187 PRO A N 1
ATOM 1427 C CA . PRO A 1 187 ? 11.190 -3.123 -23.095 1.00 88.00 187 PRO A CA 1
ATOM 1428 C C . PRO A 1 187 ? 11.207 -2.820 -24.602 1.00 88.00 187 PRO A C 1
ATOM 1430 O O . PRO A 1 187 ? 11.616 -3.660 -25.399 1.00 88.00 187 PRO A O 1
ATOM 1433 N N . VAL A 1 188 ? 10.746 -1.626 -24.990 1.00 89.56 188 VAL A N 1
ATOM 1434 C CA . VAL A 1 188 ? 10.728 -1.118 -26.365 1.00 89.56 188 VAL A CA 1
ATOM 1435 C C . VAL A 1 188 ? 11.156 0.348 -26.337 1.00 89.56 188 VAL A C 1
ATOM 1437 O O . VAL A 1 188 ? 10.643 1.126 -25.533 1.00 89.56 188 VAL A O 1
ATOM 1440 N N . ALA A 1 189 ? 12.084 0.724 -27.216 1.00 89.44 189 ALA A N 1
ATOM 1441 C CA . ALA A 1 189 ? 12.416 2.117 -27.493 1.00 89.44 189 ALA A CA 1
ATOM 1442 C C . ALA A 1 189 ? 11.596 2.603 -28.696 1.00 89.44 189 ALA A C 1
ATOM 1444 O O . ALA A 1 189 ? 11.498 1.888 -29.690 1.00 89.44 189 ALA A O 1
ATOM 1445 N N . TYR A 1 190 ? 11.038 3.811 -28.599 1.00 93.50 190 TYR A N 1
ATOM 1446 C CA . TYR A 1 190 ? 10.193 4.420 -29.631 1.00 93.50 190 TYR A CA 1
ATOM 1447 C C . TYR A 1 190 ? 10.864 5.661 -30.225 1.00 93.50 190 TYR A C 1
ATOM 1449 O O . TYR A 1 190 ? 11.482 6.428 -29.479 1.00 93.50 190 TYR A O 1
ATOM 1457 N N . SER A 1 191 ? 10.712 5.888 -31.532 1.00 96.31 191 SER A N 1
ATOM 1458 C CA . SER A 1 191 ? 11.113 7.149 -32.177 1.00 96.31 191 SER A CA 1
ATOM 1459 C C . SER A 1 191 ? 10.203 8.306 -31.751 1.00 96.31 191 SER A C 1
ATOM 1461 O O . SER A 1 191 ? 9.093 8.085 -31.265 1.00 96.31 191 SER A O 1
ATOM 1463 N N . ASP A 1 192 ? 10.628 9.557 -31.942 1.00 96.75 192 ASP A N 1
ATOM 1464 C CA . ASP A 1 192 ? 9.793 10.710 -31.581 1.00 96.75 192 ASP A CA 1
ATOM 1465 C C . ASP A 1 192 ? 8.493 10.775 -32.405 1.00 96.75 192 ASP A C 1
ATOM 1467 O O . ASP A 1 192 ? 7.457 11.189 -31.880 1.00 96.75 192 ASP A O 1
ATOM 1471 N N . GLU A 1 193 ? 8.508 10.292 -33.653 1.00 98.06 193 GLU A N 1
ATOM 1472 C CA . GLU A 1 193 ? 7.315 10.122 -34.488 1.00 98.06 193 GLU A CA 1
ATOM 1473 C C . GLU A 1 193 ? 6.364 9.056 -33.923 1.00 98.06 193 GLU A C 1
ATOM 1475 O O . GLU A 1 193 ? 5.156 9.285 -33.855 1.00 98.06 193 GLU A O 1
ATOM 1480 N N . GLU A 1 194 ? 6.887 7.914 -33.465 1.00 98.06 194 GLU A N 1
ATOM 1481 C CA . GLU A 1 194 ? 6.080 6.875 -32.812 1.00 98.06 194 GLU A CA 1
ATOM 1482 C C . GLU A 1 194 ? 5.490 7.382 -31.493 1.00 98.06 194 GLU A C 1
ATOM 1484 O O . GLU A 1 194 ? 4.293 7.224 -31.251 1.00 98.06 194 GLU A O 1
ATOM 1489 N N . LYS A 1 195 ? 6.292 8.065 -30.663 1.00 97.50 195 LYS A N 1
ATOM 1490 C CA . LYS A 1 195 ? 5.813 8.701 -29.426 1.00 97.50 195 LYS A CA 1
ATOM 1491 C C . LYS A 1 195 ? 4.726 9.735 -29.719 1.00 97.50 195 LYS A C 1
ATOM 1493 O O . LYS A 1 195 ? 3.772 9.845 -28.955 1.00 97.50 195 LYS A O 1
ATOM 1498 N N . GLN A 1 196 ? 4.840 10.484 -30.815 1.00 98.19 196 GLN A N 1
ATOM 1499 C CA . GLN A 1 196 ? 3.825 11.452 -31.220 1.00 98.19 196 GLN A CA 1
ATOM 1500 C C . GLN A 1 196 ? 2.527 10.772 -31.684 1.00 98.19 196 GLN A C 1
ATOM 1502 O O . GLN A 1 196 ? 1.453 11.148 -31.215 1.00 98.19 196 GLN A O 1
ATOM 1507 N N . ALA A 1 197 ? 2.613 9.712 -32.490 1.00 98.31 197 ALA A N 1
ATOM 1508 C CA . ALA A 1 197 ? 1.449 8.917 -32.884 1.00 98.31 197 ALA A CA 1
ATOM 1509 C C . ALA A 1 197 ? 0.739 8.269 -31.675 1.00 98.31 197 ALA A C 1
ATOM 1511 O O . ALA A 1 197 ? -0.489 8.210 -31.637 1.00 98.31 197 ALA A O 1
ATOM 1512 N N . GLN A 1 198 ? 1.490 7.840 -30.652 1.00 98.50 198 GLN A N 1
ATOM 1513 C CA . GLN A 1 198 ? 0.946 7.305 -29.393 1.00 98.50 198 GLN A CA 1
ATOM 1514 C C . GLN A 1 198 ? 0.172 8.354 -28.573 1.00 98.50 198 GLN A C 1
ATOM 1516 O O . GLN A 1 198 ? -0.763 7.987 -27.859 1.00 98.50 198 GLN A O 1
ATOM 1521 N N . ARG A 1 199 ? 0.533 9.644 -28.675 1.00 98.25 199 ARG A N 1
ATOM 1522 C CA . ARG A 1 199 ? -0.211 10.760 -28.056 1.00 98.25 199 ARG A CA 1
ATOM 1523 C C . ARG A 1 199 ? -1.495 11.062 -28.820 1.00 98.25 199 ARG A C 1
ATOM 1525 O O . ARG A 1 199 ? -2.566 11.101 -28.229 1.00 98.25 199 ARG A O 1
ATOM 1532 N N . GLU A 1 200 ? -1.411 11.173 -30.143 1.00 98.38 200 GLU A N 1
ATOM 1533 C CA . GLU A 1 200 ? -2.577 11.419 -31.005 1.00 98.38 200 GLU A CA 1
ATOM 1534 C C . GLU A 1 200 ? -3.613 10.285 -30.915 1.00 98.38 200 GLU A C 1
ATOM 1536 O O . GLU A 1 200 ? -4.822 10.532 -30.897 1.00 98.38 200 GLU A O 1
ATOM 1541 N N . ALA A 1 201 ? -3.151 9.036 -30.785 1.00 98.50 201 ALA A N 1
ATOM 1542 C CA . ALA A 1 201 ? -4.008 7.893 -30.492 1.00 98.50 201 ALA A CA 1
ATOM 1543 C C . ALA A 1 201 ? -4.665 8.002 -29.104 1.00 98.50 201 ALA A C 1
ATOM 1545 O O . ALA A 1 201 ? -5.858 7.731 -28.981 1.00 98.50 201 ALA A O 1
ATOM 1546 N N . PHE A 1 202 ? -3.925 8.426 -28.072 1.00 98.44 202 PHE A N 1
ATOM 1547 C CA . PHE A 1 202 ? -4.474 8.612 -26.725 1.00 98.44 202 PHE A CA 1
ATOM 1548 C C . PHE A 1 202 ? -5.563 9.684 -26.702 1.00 98.44 202 PHE A C 1
ATOM 1550 O O . PHE A 1 202 ? -6.658 9.421 -26.210 1.00 98.44 202 PHE A O 1
ATOM 1557 N N . ASP A 1 203 ? -5.303 10.857 -27.281 1.00 98.19 203 ASP A N 1
ATOM 1558 C CA . ASP A 1 203 ? -6.260 11.966 -27.309 1.00 98.19 203 ASP A CA 1
ATOM 1559 C C . ASP A 1 203 ? -7.558 11.576 -28.029 1.00 98.19 203 ASP A C 1
ATOM 1561 O O . ASP A 1 203 ? -8.656 11.880 -27.553 1.00 98.19 203 ASP A O 1
ATOM 1565 N N . LYS A 1 204 ? -7.447 10.820 -29.129 1.00 98.25 204 LYS A N 1
ATOM 1566 C CA . LYS A 1 204 ? -8.592 10.262 -29.857 1.00 98.25 204 LYS A CA 1
ATOM 1567 C C . LYS A 1 204 ? -9.420 9.294 -29.006 1.00 98.25 204 LYS A C 1
ATOM 1569 O O . LYS A 1 204 ? -10.644 9.421 -28.965 1.00 98.25 204 LYS A O 1
ATOM 1574 N N . GLU A 1 205 ? -8.787 8.322 -28.350 1.00 98.38 205 GLU A N 1
ATOM 1575 C CA . GLU A 1 205 ? -9.509 7.330 -27.540 1.00 98.38 205 GLU A CA 1
ATOM 1576 C C . GLU A 1 205 ? -10.063 7.937 -26.241 1.00 98.38 205 GLU A C 1
ATOM 1578 O O . GLU A 1 205 ? -11.162 7.581 -25.813 1.00 98.38 205 GLU A O 1
ATOM 1583 N N . ARG A 1 206 ? -9.375 8.932 -25.665 1.00 97.75 206 ARG A N 1
ATOM 1584 C CA . ARG A 1 206 ? -9.880 9.737 -24.547 1.00 97.75 206 ARG A CA 1
ATOM 1585 C C . ARG A 1 206 ? -11.121 10.533 -24.949 1.00 97.75 206 ARG A C 1
ATOM 1587 O O . ARG A 1 206 ? -12.104 10.501 -24.215 1.00 97.75 206 ARG A O 1
ATOM 1594 N N . GLN A 1 207 ? -11.134 11.182 -26.116 1.00 97.88 207 GLN A N 1
ATOM 1595 C CA . GLN A 1 207 ? -12.344 11.850 -26.609 1.00 97.88 207 GLN A CA 1
ATOM 1596 C C . GLN A 1 207 ? -13.487 10.845 -26.829 1.00 97.88 207 GLN A C 1
ATOM 1598 O O . GLN A 1 207 ? -14.607 11.097 -26.394 1.00 97.88 207 GLN A O 1
ATOM 1603 N N . GLY A 1 208 ? -13.205 9.676 -27.415 1.00 98.25 208 GLY A N 1
ATOM 1604 C CA . GLY A 1 208 ? -14.199 8.611 -27.602 1.00 98.25 208 GLY A CA 1
ATOM 1605 C C . GLY A 1 208 ? -14.808 8.091 -26.291 1.00 98.25 208 GLY A C 1
ATOM 1606 O O . GLY A 1 208 ? -16.007 7.800 -26.242 1.00 98.25 208 GLY A O 1
ATOM 1607 N N . LEU A 1 209 ? -14.010 8.026 -25.220 1.00 98.31 209 LEU A N 1
ATOM 1608 C CA . LEU A 1 209 ? -14.464 7.739 -23.857 1.00 98.31 209 LEU A CA 1
ATOM 1609 C C . LEU A 1 209 ? -15.404 8.836 -23.330 1.00 98.31 209 LEU A C 1
ATOM 1611 O O . LEU A 1 209 ? -16.504 8.516 -22.875 1.00 98.31 209 LEU A O 1
ATOM 1615 N N . MET A 1 210 ? -15.026 10.113 -23.437 1.00 97.25 210 MET A N 1
ATOM 1616 C CA . MET A 1 210 ? -15.879 11.225 -22.987 1.00 97.25 210 MET A CA 1
ATOM 1617 C C . MET A 1 210 ? -17.196 11.288 -23.779 1.00 97.25 210 MET A C 1
ATOM 1619 O O . MET A 1 210 ? -18.265 11.444 -23.187 1.00 97.25 210 MET A O 1
ATOM 1623 N N . ASP A 1 211 ? -17.151 11.060 -25.095 1.00 98.00 211 ASP A N 1
ATOM 1624 C CA . ASP A 1 211 ? -18.335 10.973 -25.960 1.00 98.00 211 ASP A CA 1
ATOM 1625 C C . ASP A 1 211 ? -19.249 9.797 -25.566 1.00 98.00 211 ASP A C 1
ATOM 1627 O O . ASP A 1 211 ? -20.476 9.893 -25.646 1.00 98.00 211 ASP A O 1
ATOM 1631 N N . ALA A 1 212 ? -18.677 8.667 -25.134 1.00 98.31 212 ALA A N 1
ATOM 1632 C CA . ALA A 1 212 ? -19.437 7.514 -24.658 1.00 98.31 212 ALA A CA 1
ATOM 1633 C C . ALA A 1 212 ? -20.178 7.800 -23.343 1.00 98.31 212 ALA A C 1
ATOM 1635 O O . ALA A 1 212 ? -21.343 7.416 -23.219 1.00 98.31 212 ALA A O 1
ATOM 1636 N N . ILE A 1 213 ? -19.530 8.499 -22.407 1.00 97.00 213 ILE A N 1
ATOM 1637 C CA . ILE A 1 213 ? -20.122 8.925 -21.130 1.00 97.00 213 ILE A CA 1
ATOM 1638 C C . ILE A 1 213 ? -21.226 9.959 -21.379 1.00 97.00 213 ILE A C 1
ATOM 1640 O O . ILE A 1 213 ? -22.350 9.781 -20.914 1.00 97.00 213 ILE A O 1
ATOM 1644 N N . ALA A 1 214 ? -20.954 10.987 -22.192 1.00 96.44 214 ALA A N 1
ATOM 1645 C CA . ALA A 1 214 ? -21.933 12.015 -22.552 1.00 96.44 214 ALA A CA 1
ATOM 1646 C C . ALA A 1 214 ? -23.164 11.443 -23.285 1.00 96.44 214 ALA A C 1
ATOM 1648 O O . ALA A 1 214 ? -24.274 11.950 -23.133 1.00 96.44 214 ALA A O 1
ATOM 1649 N N . ALA A 1 215 ? -22.988 10.359 -24.048 1.00 97.50 215 ALA A N 1
ATOM 1650 C CA . ALA A 1 215 ? -24.073 9.620 -24.694 1.00 97.50 215 ALA A CA 1
ATOM 1651 C C . ALA A 1 215 ? -24.815 8.632 -23.764 1.00 97.50 215 ALA A C 1
ATOM 1653 O O . ALA A 1 215 ? -25.704 7.921 -24.236 1.00 97.50 215 ALA A O 1
ATOM 1654 N N . GLY A 1 216 ? -24.457 8.546 -22.477 1.00 96.69 216 GLY A N 1
ATOM 1655 C CA . GLY A 1 216 ? -25.093 7.651 -21.506 1.00 96.69 216 GLY A CA 1
ATOM 1656 C C . GLY A 1 216 ? -24.844 6.160 -21.762 1.00 96.69 216 GLY A C 1
ATOM 1657 O O . GLY A 1 216 ? -25.691 5.331 -21.427 1.00 96.69 216 GLY A O 1
ATOM 1658 N N . LYS A 1 217 ? -23.720 5.792 -22.394 1.00 98.25 217 LYS A N 1
ATOM 1659 C CA . LYS A 1 217 ? -23.336 4.380 -22.563 1.00 98.25 217 LYS A CA 1
ATOM 1660 C C . LYS A 1 217 ? -22.836 3.813 -21.234 1.00 98.25 217 LYS A C 1
ATOM 1662 O O . LYS A 1 217 ? -22.157 4.505 -20.491 1.00 98.25 217 LYS A O 1
ATOM 1667 N N . SER A 1 218 ? -23.054 2.522 -20.997 1.00 97.44 218 SER A N 1
ATOM 1668 C CA . SER A 1 218 ? -22.568 1.800 -19.807 1.00 97.44 218 SER A CA 1
ATOM 1669 C C . SER A 1 218 ? -21.092 1.365 -19.885 1.00 97.44 218 SER A C 1
ATOM 1671 O O . SER A 1 218 ? -20.649 0.500 -19.128 1.00 97.44 218 SER A O 1
ATOM 1673 N N . GLY A 1 219 ? -20.318 1.882 -20.842 1.00 98.31 219 GLY A N 1
ATOM 1674 C CA . GLY A 1 219 ? -18.907 1.534 -20.969 1.00 98.31 219 GLY A CA 1
ATOM 1675 C C . GLY A 1 219 ? -18.230 1.984 -22.259 1.00 98.31 219 GLY A C 1
ATOM 1676 O O . GLY A 1 219 ? -18.871 2.395 -23.231 1.00 98.31 219 GLY A O 1
ATOM 1677 N N . TYR A 1 220 ? -16.905 1.852 -22.252 1.00 98.69 220 TYR A N 1
ATOM 1678 C CA . TYR A 1 220 ? -16.008 2.100 -23.379 1.00 98.69 220 TYR A CA 1
ATOM 1679 C C . TYR A 1 220 ? -14.897 1.043 -23.400 1.00 98.69 220 TYR A C 1
ATOM 1681 O O . TYR A 1 220 ? -14.588 0.423 -22.380 1.00 98.69 220 TYR A O 1
ATOM 1689 N N . THR A 1 221 ? -14.289 0.809 -24.559 1.00 98.56 221 THR A N 1
ATOM 1690 C CA . THR A 1 221 ? -13.156 -0.112 -24.699 1.00 98.56 221 THR A CA 1
ATOM 1691 C C . THR A 1 221 ? -12.053 0.571 -25.484 1.00 98.56 221 THR A C 1
ATOM 1693 O O . THR A 1 221 ? -12.249 0.882 -26.656 1.00 98.56 221 THR A O 1
ATOM 1696 N N . PHE A 1 222 ? -10.901 0.778 -24.847 1.00 98.19 222 PHE A N 1
ATOM 1697 C CA . PHE A 1 222 ? -9.697 1.202 -25.555 1.00 98.19 222 PHE A CA 1
ATOM 1698 C C . PHE A 1 222 ? -9.223 0.049 -26.452 1.00 98.19 222 PHE A C 1
ATOM 1700 O O . PHE A 1 222 ? -9.136 -1.089 -25.975 1.00 98.19 222 PHE A O 1
ATOM 1707 N N . PRO A 1 223 ? -8.898 0.303 -27.731 1.00 98.19 223 PRO A N 1
ATOM 1708 C CA . PRO A 1 223 ? -8.210 -0.672 -28.564 1.00 98.19 223 PRO A CA 1
ATOM 1709 C C . PRO A 1 223 ? -6.873 -1.093 -27.924 1.00 98.19 223 PRO A C 1
ATOM 1711 O O . PRO A 1 223 ? -6.196 -0.239 -27.345 1.00 98.19 223 PRO A O 1
ATOM 1714 N N . PRO A 1 224 ? -6.447 -2.364 -28.054 1.00 98.06 224 PRO A N 1
ATOM 1715 C CA . PRO A 1 224 ? -5.119 -2.797 -27.621 1.00 98.06 224 PRO A CA 1
ATOM 1716 C C . PRO A 1 224 ? -4.013 -1.945 -28.248 1.00 98.06 224 PRO A C 1
ATOM 1718 O O . PRO A 1 224 ? -4.057 -1.661 -29.447 1.00 98.06 224 PRO A O 1
ATOM 1721 N N . GLY A 1 225 ? -3.013 -1.558 -27.459 1.00 97.12 225 GLY A N 1
ATOM 1722 C CA . GLY A 1 225 ? -1.939 -0.685 -27.930 1.00 97.12 225 GLY A CA 1
ATOM 1723 C C . GLY A 1 225 ? -1.157 -0.005 -26.812 1.00 97.12 225 GLY A C 1
ATOM 1724 O O . GLY A 1 225 ? -1.479 -0.137 -25.631 1.00 97.12 225 GLY A O 1
ATOM 1725 N N . VAL A 1 226 ? -0.128 0.736 -27.216 1.00 97.94 226 VAL A N 1
ATOM 1726 C CA . VAL A 1 226 ? 0.676 1.594 -26.339 1.00 97.94 226 VAL A CA 1
ATOM 1727 C C . VAL A 1 226 ? 0.267 3.037 -26.596 1.00 97.94 226 VAL A C 1
ATOM 1729 O O . VAL A 1 226 ? 0.197 3.466 -27.746 1.00 97.94 226 VAL A O 1
ATOM 1732 N N . TYR A 1 227 ? -0.010 3.775 -25.530 1.00 97.88 227 TYR A N 1
ATOM 1733 C CA . TYR A 1 227 ? -0.547 5.129 -25.568 1.00 97.88 227 TYR A CA 1
ATOM 1734 C C . TYR A 1 227 ? 0.298 6.044 -24.692 1.00 97.88 227 TYR A C 1
ATOM 1736 O O . TYR A 1 227 ? 0.760 5.633 -23.627 1.00 97.88 227 TYR A O 1
ATOM 1744 N N . ARG A 1 228 ? 0.475 7.296 -25.115 1.00 96.50 228 ARG A N 1
ATOM 1745 C CA . ARG A 1 228 ? 1.205 8.307 -24.342 1.00 96.50 228 ARG A CA 1
ATOM 1746 C C . ARG A 1 228 ? 0.280 9.415 -23.914 1.00 96.50 228 ARG A C 1
ATOM 1748 O O . ARG A 1 228 ? -0.310 10.080 -24.757 1.00 96.50 228 ARG A O 1
ATOM 1755 N N . GLN A 1 229 ? 0.188 9.632 -22.612 1.00 93.00 229 GLN A N 1
ATOM 1756 C CA . GLN A 1 229 ? -0.697 10.646 -22.062 1.00 93.00 229 GLN A CA 1
ATOM 1757 C C . GLN A 1 229 ? 0.071 11.898 -21.620 1.00 93.00 229 GLN A C 1
ATOM 1759 O O . GLN A 1 229 ? 1.083 11.825 -20.918 1.00 93.00 229 GLN A O 1
ATOM 1764 N N . LYS A 1 230 ? -0.462 13.059 -22.012 1.00 92.75 230 LYS A N 1
ATOM 1765 C CA . LYS A 1 230 ? -0.103 14.381 -21.467 1.00 92.75 230 LYS A CA 1
ATOM 1766 C C . LYS A 1 230 ? -1.207 14.987 -20.598 1.00 92.75 230 LYS A C 1
ATOM 1768 O O . LYS A 1 230 ? -1.016 16.045 -20.011 1.00 92.75 230 LYS A O 1
ATOM 1773 N N . GLU A 1 231 ? -2.342 14.303 -20.498 1.00 91.19 231 GLU A N 1
ATOM 1774 C CA . GLU A 1 231 ? -3.498 14.673 -19.687 1.00 91.19 231 GLU A CA 1
ATOM 1775 C C . GLU A 1 231 ? -4.087 13.408 -19.053 1.00 91.19 231 GLU A C 1
ATOM 1777 O O . GLU A 1 231 ? -3.997 12.327 -19.633 1.00 91.19 231 GLU A O 1
ATOM 1782 N N . LYS A 1 232 ? -4.694 13.534 -17.870 1.00 91.00 232 LYS A N 1
ATOM 1783 C CA . LYS A 1 232 ? -5.313 12.403 -17.164 1.00 91.00 232 LYS A CA 1
ATOM 1784 C C . LYS A 1 232 ? -6.596 11.942 -17.862 1.00 91.00 232 LYS A C 1
ATOM 1786 O O . LYS A 1 232 ? -7.280 12.730 -18.523 1.00 91.00 232 LYS A O 1
ATOM 1791 N N . ILE A 1 233 ? -6.975 10.688 -17.628 1.00 93.06 233 ILE A N 1
ATOM 1792 C CA . ILE A 1 233 ? -8.357 10.235 -17.810 1.00 93.06 233 ILE A CA 1
ATOM 1793 C C . ILE A 1 233 ? -9.162 10.711 -16.594 1.00 93.06 233 ILE A C 1
ATOM 1795 O O . ILE A 1 233 ? -8.841 10.365 -15.460 1.00 93.06 233 ILE A O 1
ATOM 1799 N N . ILE A 1 234 ? -10.194 11.522 -16.826 1.00 92.25 234 ILE A N 1
ATOM 1800 C CA . ILE A 1 234 ? -11.033 12.115 -15.776 1.00 92.25 234 ILE A CA 1
ATOM 1801 C C . ILE A 1 234 ? -12.442 11.534 -15.905 1.00 92.25 234 ILE A C 1
ATOM 1803 O O . ILE A 1 234 ? -13.102 11.762 -16.917 1.00 92.25 234 ILE A O 1
ATOM 1807 N N . LEU A 1 235 ? -12.888 10.783 -14.895 1.00 91.38 235 LEU A N 1
ATOM 1808 C CA . LEU A 1 235 ? -14.264 10.301 -14.760 1.00 91.38 235 LEU A CA 1
ATOM 1809 C C . LEU A 1 235 ? -14.883 10.978 -13.537 1.00 91.38 235 LEU A C 1
ATOM 1811 O O . LEU A 1 235 ? -14.516 10.672 -12.404 1.00 91.38 235 LEU A O 1
ATOM 1815 N N . GLU A 1 236 ? -15.808 11.900 -13.772 1.00 91.00 236 GLU A N 1
ATOM 1816 C CA . GLU A 1 236 ? -16.478 12.684 -12.733 1.00 91.00 236 GLU A CA 1
ATOM 1817 C C . GLU A 1 236 ? -17.992 12.449 -12.816 1.00 91.00 236 GLU A C 1
ATOM 1819 O O . GLU A 1 236 ? -18.555 12.429 -13.915 1.00 91.00 236 GLU A O 1
ATOM 1824 N N . GLY A 1 237 ? -18.652 12.194 -11.683 1.00 90.88 237 GLY A N 1
ATOM 1825 C CA . GLY A 1 237 ? -20.102 11.967 -11.615 1.00 90.88 237 GLY A CA 1
ATOM 1826 C C . GLY A 1 237 ? -20.611 10.743 -12.399 1.00 90.88 237 GLY A C 1
ATOM 1827 O O . GLY A 1 237 ? -21.815 10.632 -12.658 1.00 90.88 237 GLY A O 1
ATOM 1828 N N . THR A 1 238 ? -19.718 9.849 -12.836 1.00 92.94 238 THR A N 1
ATOM 1829 C CA . THR A 1 238 ? -20.009 8.769 -13.790 1.00 92.94 238 THR A CA 1
ATOM 1830 C C . THR A 1 238 ? -20.678 7.590 -13.086 1.00 92.94 238 THR A C 1
ATOM 1832 O O . THR A 1 238 ? -20.322 7.236 -11.962 1.00 92.94 238 THR A O 1
ATOM 1835 N N . LYS A 1 239 ? -21.677 6.969 -13.730 1.00 93.88 239 LYS A N 1
ATOM 1836 C CA . LYS A 1 239 ? -22.500 5.914 -13.115 1.00 93.88 239 LYS A CA 1
ATOM 1837 C C . LYS A 1 239 ? -22.636 4.684 -14.001 1.00 93.88 239 LYS A C 1
ATOM 1839 O O . LYS A 1 239 ? -22.783 4.822 -15.212 1.00 93.88 239 LYS A O 1
ATOM 1844 N N . ASP A 1 240 ? -22.609 3.507 -13.377 1.00 95.25 240 ASP A N 1
ATOM 1845 C CA . ASP A 1 240 ? -22.860 2.196 -13.993 1.00 95.25 240 ASP A CA 1
ATOM 1846 C C . ASP A 1 240 ? -22.025 1.956 -15.269 1.00 95.25 240 ASP A C 1
ATOM 1848 O O . ASP A 1 240 ? -22.527 1.532 -16.315 1.00 95.25 240 ASP A O 1
ATOM 1852 N N . PHE A 1 241 ? -20.725 2.265 -15.182 1.00 97.19 241 PHE A N 1
ATOM 1853 C CA . PHE A 1 241 ? -19.822 2.373 -16.330 1.00 97.19 241 PHE A CA 1
ATOM 1854 C C . PHE A 1 241 ? -18.613 1.441 -16.222 1.00 97.19 241 PHE A C 1
ATOM 1856 O O . PHE A 1 241 ? -17.923 1.410 -15.205 1.00 97.19 241 PHE A O 1
ATOM 1863 N N . THR A 1 242 ? -18.287 0.722 -17.299 1.00 98.00 242 THR A N 1
ATOM 1864 C CA . THR A 1 242 ? -17.042 -0.062 -17.394 1.00 98.00 242 THR A CA 1
ATOM 1865 C C . THR A 1 242 ? -16.101 0.496 -18.461 1.00 98.00 242 THR A C 1
ATOM 1867 O O . THR A 1 242 ? -16.393 0.432 -19.656 1.00 98.00 242 THR A O 1
ATOM 1870 N N . LEU A 1 243 ? -14.925 0.962 -18.041 1.00 98.06 243 LEU A N 1
ATOM 1871 C CA . LEU A 1 243 ? -13.789 1.245 -18.913 1.00 98.06 243 LEU A CA 1
ATOM 1872 C C . LEU A 1 243 ? -12.937 -0.024 -19.057 1.00 98.06 243 LEU A C 1
ATOM 1874 O O . LEU A 1 243 ? -12.274 -0.455 -18.116 1.00 98.06 243 LEU A O 1
ATOM 1878 N N . THR A 1 244 ? -12.958 -0.634 -20.241 1.00 98.19 244 THR A N 1
ATOM 1879 C CA . THR A 1 244 ? -12.140 -1.815 -20.558 1.00 98.19 244 THR A CA 1
ATOM 1880 C C . THR A 1 244 ? -10.868 -1.395 -21.289 1.00 98.19 244 THR A C 1
ATOM 1882 O O . THR A 1 244 ? -10.930 -0.729 -22.320 1.00 98.19 244 THR A O 1
ATOM 1885 N N . MET A 1 245 ? -9.711 -1.805 -20.775 1.00 96.69 245 MET A N 1
ATOM 1886 C CA . MET A 1 245 ? -8.383 -1.467 -21.29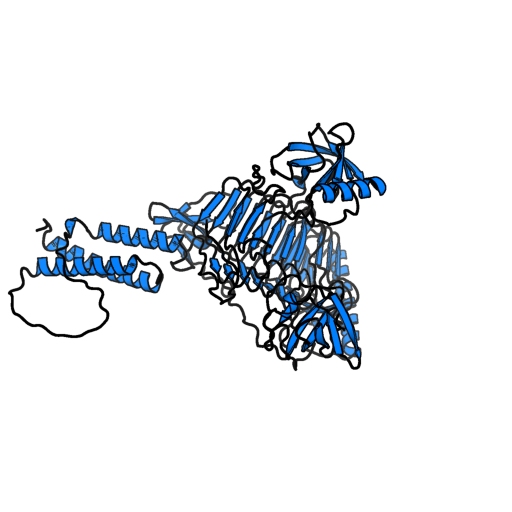8 1.00 96.69 245 MET A CA 1
ATOM 1887 C C . MET A 1 245 ? -7.553 -2.745 -21.473 1.00 96.69 245 MET A C 1
ATOM 1889 O O . MET A 1 245 ? -6.484 -2.909 -20.894 1.00 96.69 245 MET A O 1
ATOM 1893 N N . ALA A 1 246 ? -8.094 -3.704 -22.228 1.00 92.75 246 ALA A N 1
ATOM 1894 C CA . ALA A 1 246 ? -7.503 -5.027 -22.384 1.00 92.75 246 ALA A CA 1
ATOM 1895 C C . ALA A 1 246 ? -6.283 -5.002 -23.322 1.00 92.75 246 ALA A C 1
ATOM 1897 O O . ALA A 1 246 ? -6.418 -4.743 -24.517 1.00 92.75 246 ALA A O 1
ATOM 1898 N N . ASN A 1 247 ? -5.109 -5.346 -22.786 1.00 93.38 247 ASN A N 1
ATOM 1899 C CA . ASN A 1 247 ? -3.810 -5.269 -23.467 1.00 93.38 247 ASN A CA 1
ATOM 1900 C C . ASN A 1 247 ? -3.465 -3.833 -23.893 1.00 93.38 247 ASN A C 1
ATOM 1902 O O . ASN A 1 247 ? -3.011 -3.584 -25.012 1.00 93.38 247 ASN A O 1
ATOM 1906 N N . VAL A 1 248 ? -3.716 -2.893 -22.983 1.00 97.25 248 VAL A N 1
ATOM 1907 C CA . VAL A 1 248 ? -3.335 -1.488 -23.116 1.00 97.25 248 VAL A CA 1
ATOM 1908 C C . VAL A 1 248 ? -2.133 -1.202 -22.223 1.00 97.25 248 VAL A C 1
ATOM 1910 O O . VAL A 1 248 ? -2.083 -1.653 -21.078 1.00 97.25 248 VAL A O 1
ATOM 1913 N N . GLU A 1 249 ? -1.189 -0.421 -22.734 1.00 95.56 249 GLU A N 1
ATOM 1914 C CA . GLU A 1 249 ? -0.131 0.209 -21.949 1.00 95.56 249 GLU A CA 1
ATOM 1915 C C . GLU A 1 249 ? -0.285 1.730 -22.022 1.00 95.56 249 GLU A C 1
ATOM 1917 O O . GLU A 1 249 ? -0.260 2.300 -23.114 1.00 95.56 249 GLU A O 1
ATOM 1922 N N . LEU A 1 250 ? -0.451 2.388 -20.872 1.00 94.50 250 LEU A N 1
ATOM 1923 C CA . LEU A 1 250 ? -0.359 3.843 -20.765 1.00 94.50 250 LEU A CA 1
ATOM 1924 C C . LEU A 1 250 ? 1.036 4.210 -20.261 1.00 94.50 250 LEU A C 1
ATOM 1926 O O . LEU A 1 250 ? 1.443 3.781 -19.181 1.00 94.50 250 LEU A O 1
ATOM 1930 N N . VAL A 1 251 ? 1.735 5.045 -21.024 1.00 93.62 251 VAL A N 1
ATOM 1931 C CA . VAL A 1 251 ? 2.984 5.688 -20.615 1.00 93.62 251 VAL A CA 1
ATOM 1932 C C . VAL A 1 251 ? 2.682 7.148 -20.289 1.00 93.62 251 VAL A C 1
ATOM 1934 O O . VAL A 1 251 ? 2.229 7.904 -21.154 1.00 93.62 251 VAL A O 1
ATOM 1937 N N . THR A 1 252 ? 2.890 7.554 -19.037 1.00 90.94 252 THR A N 1
ATOM 1938 C CA . THR A 1 252 ? 2.636 8.929 -18.600 1.00 90.94 252 THR A CA 1
ATOM 1939 C C . THR A 1 252 ? 3.848 9.835 -18.767 1.00 90.94 252 THR A C 1
ATOM 1941 O O . THR A 1 252 ? 4.947 9.506 -18.328 1.00 90.94 252 THR A O 1
ATOM 1944 N N . GLU A 1 253 ? 3.619 11.009 -19.360 1.00 90.94 253 GLU A N 1
ATOM 1945 C CA . GLU A 1 253 ? 4.587 12.115 -19.422 1.00 90.94 253 GLU A CA 1
ATOM 1946 C C . GLU A 1 253 ? 4.286 13.181 -18.333 1.00 90.94 253 GLU A C 1
ATOM 1948 O O . GLU A 1 253 ? 4.992 14.182 -18.195 1.00 90.94 253 GLU A O 1
ATOM 1953 N N . ILE A 1 254 ? 3.243 12.949 -17.519 1.00 87.00 254 ILE A N 1
ATOM 1954 C CA . ILE A 1 254 ? 2.770 13.789 -16.402 1.00 87.00 254 ILE A CA 1
ATOM 1955 C C . ILE A 1 254 ? 2.644 12.984 -15.092 1.00 87.00 254 ILE A C 1
ATOM 1957 O O . ILE A 1 254 ? 2.858 11.774 -15.065 1.00 87.00 254 ILE A O 1
ATOM 1961 N N . VAL A 1 255 ? 2.270 13.643 -13.991 1.00 82.50 255 VAL A N 1
ATOM 1962 C CA . VAL A 1 255 ? 1.964 12.975 -12.712 1.00 82.50 255 VAL A CA 1
ATOM 1963 C C . VAL A 1 255 ? 0.511 12.484 -12.701 1.00 82.50 255 VAL A C 1
ATOM 1965 O O . VAL A 1 255 ? -0.415 13.299 -12.679 1.00 82.50 255 VAL A O 1
ATOM 1968 N N . GLY A 1 256 ? 0.310 11.164 -12.652 1.00 83.44 256 GLY A N 1
ATOM 1969 C CA . GLY A 1 256 ? -0.990 10.505 -12.486 1.00 83.44 256 GLY A CA 1
ATOM 1970 C C . GLY A 1 256 ? -1.680 10.076 -13.777 1.00 83.44 256 GLY A C 1
ATOM 1971 O O . GLY A 1 256 ? -1.530 10.718 -14.813 1.00 83.44 256 GLY A O 1
ATOM 1972 N N . PHE A 1 257 ? -2.482 9.011 -13.693 1.00 88.12 257 PHE A N 1
ATOM 1973 C CA . PHE A 1 257 ? -3.182 8.407 -14.836 1.00 88.12 257 PHE A CA 1
ATOM 1974 C C . PHE A 1 257 ? -4.683 8.695 -14.826 1.00 88.12 257 PHE A C 1
ATOM 1976 O O . PHE A 1 257 ? -5.233 9.139 -15.835 1.00 88.12 257 PHE A O 1
ATOM 1983 N N . PHE A 1 258 ? -5.338 8.492 -13.680 1.00 88.12 258 PHE A N 1
ATOM 1984 C CA . PHE A 1 258 ? -6.789 8.595 -13.556 1.00 88.12 258 PHE A CA 1
ATOM 1985 C C . PHE A 1 258 ? -7.186 9.549 -12.427 1.00 88.12 258 PHE A C 1
ATOM 1987 O O . PHE A 1 258 ? -6.523 9.636 -11.393 1.00 88.12 258 PHE A O 1
ATOM 1994 N N . TYR A 1 259 ? -8.300 10.244 -12.626 1.00 87.88 259 TYR A N 1
ATOM 1995 C CA . TYR A 1 259 ? -9.010 10.982 -11.590 1.00 87.88 259 TYR A CA 1
ATOM 1996 C C . TYR A 1 259 ? -10.477 10.550 -11.625 1.00 87.88 259 TYR A C 1
ATOM 1998 O O . TYR A 1 259 ? -11.150 10.740 -12.638 1.00 87.88 259 TYR A O 1
ATOM 2006 N N . LEU A 1 260 ? -10.931 9.899 -10.557 1.00 86.88 260 LEU A N 1
ATOM 2007 C CA . LEU A 1 260 ? -12.225 9.243 -10.420 1.00 86.88 260 LEU A CA 1
ATOM 2008 C C . LEU A 1 260 ? -12.970 9.890 -9.236 1.00 86.88 260 LEU A C 1
ATOM 2010 O O . LEU A 1 260 ? -12.674 9.609 -8.080 1.00 86.88 260 LEU A O 1
ATOM 2014 N N . HIS A 1 261 ? -13.937 10.762 -9.512 1.00 85.81 261 HIS A N 1
ATOM 2015 C CA . HIS A 1 261 ? -14.625 11.563 -8.492 1.00 85.81 261 HIS A CA 1
ATOM 2016 C C . HIS A 1 261 ? -16.150 11.424 -8.597 1.00 85.81 261 HIS A C 1
ATOM 2018 O O . HIS A 1 261 ? -16.698 11.452 -9.698 1.00 85.81 261 HIS A O 1
ATOM 2024 N N . ASP A 1 262 ? -16.840 11.267 -7.465 1.00 85.81 262 ASP A N 1
ATOM 2025 C CA . ASP A 1 262 ? -18.308 11.211 -7.355 1.00 85.81 262 ASP A CA 1
ATOM 2026 C C . ASP A 1 262 ? -18.940 10.097 -8.222 1.00 85.81 262 ASP A C 1
ATOM 2028 O O . ASP A 1 262 ? -20.024 10.229 -8.803 1.00 85.81 262 ASP A O 1
ATOM 2032 N N . ASN A 1 263 ? -18.232 8.971 -8.337 1.00 86.44 263 ASN A N 1
ATOM 2033 C CA . ASN A 1 263 ? -18.535 7.885 -9.267 1.00 86.44 263 ASN A CA 1
ATOM 2034 C C . ASN A 1 263 ? -19.345 6.761 -8.613 1.00 86.44 263 ASN A C 1
ATOM 2036 O O . ASN A 1 263 ? -18.993 6.261 -7.555 1.00 86.44 263 ASN A O 1
ATOM 2040 N N . HIS A 1 264 ? -20.384 6.248 -9.267 1.00 88.88 264 HIS A N 1
ATOM 2041 C CA . HIS A 1 264 ? -21.204 5.170 -8.704 1.00 88.88 264 HIS A CA 1
ATOM 2042 C C . HIS A 1 264 ? -21.176 3.915 -9.576 1.00 88.88 264 HIS A C 1
ATOM 2044 O O . HIS A 1 264 ? -21.697 3.928 -10.688 1.00 88.88 264 HIS A O 1
ATOM 2050 N N . ASN A 1 265 ? -20.637 2.810 -9.053 1.00 90.50 265 ASN A N 1
ATOM 2051 C CA . ASN A 1 265 ? -20.520 1.535 -9.768 1.00 90.50 265 ASN A CA 1
ATOM 2052 C C . ASN A 1 265 ? -19.704 1.684 -11.071 1.00 90.50 265 ASN A C 1
ATOM 2054 O O . ASN A 1 265 ? -20.160 1.359 -12.169 1.00 90.50 265 ASN A O 1
ATOM 2058 N N . VAL A 1 266 ? -18.489 2.230 -10.940 1.00 93.00 266 VAL A N 1
ATOM 2059 C CA . VAL A 1 266 ? -17.542 2.423 -12.049 1.00 93.00 266 VAL A CA 1
ATOM 2060 C C . VAL A 1 266 ? -16.408 1.406 -11.953 1.00 93.00 266 VAL A C 1
ATOM 2062 O O . VAL A 1 266 ? -15.850 1.175 -10.884 1.00 93.00 266 VAL A O 1
ATOM 2065 N N . THR A 1 267 ? -16.061 0.774 -13.076 1.00 94.75 267 THR A N 1
ATOM 2066 C CA . THR A 1 267 ? -14.980 -0.223 -13.151 1.00 94.75 267 THR A CA 1
ATOM 2067 C C . THR A 1 267 ? -13.932 0.157 -14.194 1.00 94.75 267 THR A C 1
ATOM 2069 O O . THR A 1 267 ? -14.284 0.396 -15.350 1.00 94.75 267 THR A O 1
ATOM 2072 N N . VAL A 1 268 ? -12.649 0.125 -13.822 1.00 94.62 268 VAL A N 1
ATOM 2073 C CA . VAL A 1 268 ? -11.511 0.128 -14.757 1.00 94.62 268 VAL A CA 1
ATOM 2074 C C . VAL A 1 268 ? -10.932 -1.287 -14.807 1.00 94.62 268 VAL A C 1
ATOM 2076 O O . VAL A 1 268 ? -10.427 -1.798 -13.807 1.00 94.62 268 VAL A O 1
ATOM 2079 N N . ARG A 1 269 ? -11.035 -1.938 -15.972 1.00 95.12 269 ARG A N 1
ATOM 2080 C CA . ARG A 1 269 ? -10.718 -3.361 -16.171 1.00 95.12 269 ARG A CA 1
ATOM 2081 C C . ARG A 1 269 ? -9.567 -3.553 -17.155 1.00 95.12 269 ARG A C 1
ATOM 2083 O O . ARG A 1 269 ? -9.685 -3.193 -18.327 1.00 95.12 269 ARG A O 1
ATOM 2090 N N . GLY A 1 270 ? -8.493 -4.181 -16.687 1.00 94.31 270 GLY A N 1
ATOM 2091 C CA . GLY A 1 270 ? -7.339 -4.596 -17.487 1.00 94.31 270 GLY A CA 1
ATOM 2092 C C . GLY A 1 270 ? -7.535 -5.898 -18.294 1.00 94.31 270 GLY A C 1
ATOM 2093 O O . GLY A 1 270 ? -8.670 -6.316 -18.534 1.00 94.31 270 GLY A O 1
ATOM 2094 N N . PRO A 1 271 ? -6.446 -6.568 -18.729 1.00 93.81 271 PRO A N 1
ATOM 2095 C CA . PRO A 1 271 ? -5.054 -6.336 -18.332 1.00 93.81 271 PRO A CA 1
ATOM 2096 C C . PRO A 1 271 ? -4.491 -5.007 -18.852 1.00 93.81 271 PRO A C 1
ATOM 2098 O O . PRO A 1 271 ? -4.368 -4.822 -20.062 1.00 93.81 271 PRO A O 1
ATOM 2101 N N . LEU A 1 272 ? -4.130 -4.125 -17.918 1.00 93.62 272 LEU A N 1
ATOM 2102 C CA . LEU A 1 272 ? -3.662 -2.757 -18.152 1.00 93.62 272 LEU A CA 1
ATOM 2103 C C . LEU A 1 272 ? -2.264 -2.579 -17.545 1.00 93.62 272 LEU A C 1
ATOM 2105 O O . LEU A 1 272 ? -2.054 -2.906 -16.377 1.00 93.62 272 LEU A O 1
ATOM 2109 N N . ALA A 1 273 ? -1.323 -2.055 -18.326 1.00 92.69 273 ALA A N 1
ATOM 2110 C CA . ALA A 1 273 ? 0.008 -1.654 -17.877 1.00 92.69 273 ALA A CA 1
ATOM 2111 C C . ALA A 1 273 ? 0.092 -0.127 -17.747 1.00 92.69 273 ALA A C 1
ATOM 2113 O O . ALA A 1 273 ? -0.357 0.592 -18.637 1.00 92.69 273 ALA A O 1
ATOM 2114 N N . LEU A 1 274 ? 0.678 0.355 -16.653 1.00 91.44 274 LEU A N 1
ATOM 2115 C CA . LEU A 1 274 ? 0.864 1.768 -16.333 1.00 91.44 274 LEU A CA 1
ATOM 2116 C C . LEU A 1 274 ? 2.355 2.011 -16.049 1.00 91.44 274 LEU A C 1
ATOM 2118 O O . LEU A 1 274 ? 2.932 1.397 -15.150 1.00 91.44 274 LEU A O 1
ATOM 2122 N N . ASP A 1 275 ? 2.990 2.867 -16.844 1.00 91.19 275 ASP A N 1
ATOM 2123 C CA . ASP A 1 275 ? 4.428 3.167 -16.791 1.00 91.19 275 ASP A CA 1
ATOM 2124 C C . ASP A 1 275 ? 4.674 4.670 -17.041 1.00 91.19 275 ASP A C 1
ATOM 2126 O O . ASP A 1 275 ? 3.758 5.388 -17.439 1.00 91.19 275 ASP A O 1
ATOM 2130 N N . ALA A 1 276 ? 5.884 5.179 -16.817 1.00 89.19 276 ALA A N 1
ATOM 2131 C CA . ALA A 1 276 ? 6.201 6.606 -16.966 1.00 89.19 276 ALA A CA 1
ATOM 2132 C C . ALA A 1 276 ? 7.423 6.842 -17.861 1.00 89.19 276 ALA A C 1
ATOM 2134 O O . ALA A 1 276 ? 8.334 6.024 -17.879 1.00 89.19 276 ALA A O 1
ATOM 2135 N N . GLU A 1 277 ? 7.459 7.973 -18.570 1.00 88.94 277 GLU A N 1
ATOM 2136 C CA . GLU A 1 277 ? 8.661 8.482 -19.241 1.00 88.94 277 GLU A CA 1
ATOM 2137 C C . GLU A 1 277 ? 8.634 10.025 -19.269 1.00 88.94 277 GLU A C 1
ATOM 2139 O O . GLU A 1 277 ? 7.677 10.594 -19.799 1.00 88.94 277 GLU A O 1
ATOM 2144 N N . PRO A 1 278 ? 9.665 10.732 -18.766 1.00 86.25 278 PRO A N 1
ATOM 2145 C CA . PRO A 1 278 ? 10.858 10.218 -18.086 1.00 86.25 278 PRO A CA 1
ATOM 2146 C C . PRO A 1 278 ? 10.553 9.688 -16.675 1.00 86.25 278 PRO A C 1
ATOM 2148 O O . PRO A 1 278 ? 9.483 9.934 -16.112 1.00 86.25 278 PRO A O 1
ATOM 2151 N N . PHE A 1 279 ? 11.520 8.984 -16.084 1.00 85.88 279 PHE A N 1
ATOM 2152 C CA . PHE A 1 279 ? 11.454 8.615 -14.672 1.00 85.88 279 PHE A CA 1
ATOM 2153 C C . PHE A 1 279 ? 11.715 9.807 -13.761 1.00 85.88 279 PHE A C 1
ATOM 2155 O O . PHE A 1 279 ? 12.407 10.750 -14.121 1.00 85.88 279 PHE A O 1
ATOM 2162 N N . ARG A 1 280 ? 11.145 9.742 -12.557 1.00 82.38 280 ARG A N 1
ATOM 2163 C CA . ARG A 1 280 ? 11.313 10.738 -11.487 1.00 82.38 280 ARG A CA 1
ATOM 2164 C C . ARG A 1 280 ? 12.034 10.115 -10.295 1.00 82.38 280 ARG A C 1
ATOM 2166 O O . ARG A 1 280 ? 11.655 10.330 -9.148 1.00 82.38 280 ARG A O 1
ATOM 2173 N N . PHE A 1 281 ? 13.006 9.257 -10.584 1.00 87.94 281 PHE A N 1
ATOM 2174 C CA . PHE A 1 281 ? 13.808 8.554 -9.595 1.00 87.94 281 PHE A CA 1
ATOM 2175 C C . PHE A 1 281 ? 15.207 8.273 -10.142 1.00 87.94 281 PHE A C 1
ATOM 2177 O O . PHE A 1 281 ? 15.418 8.131 -11.351 1.00 87.94 281 PHE A O 1
ATOM 2184 N N . SER A 1 282 ? 16.149 8.188 -9.218 1.00 90.88 282 SER A N 1
ATOM 2185 C CA . SER A 1 282 ? 17.549 7.880 -9.458 1.00 90.88 282 SER A CA 1
ATOM 2186 C C . SER A 1 282 ? 17.782 6.390 -9.238 1.00 90.88 282 SER A C 1
ATOM 2188 O O . SER A 1 282 ? 17.212 5.797 -8.320 1.00 90.88 282 SER A O 1
ATOM 2190 N N . GLN A 1 283 ? 18.658 5.789 -10.036 1.00 93.75 283 GLN A N 1
ATOM 2191 C CA . GLN A 1 283 ? 19.193 4.454 -9.790 1.00 93.75 283 GLN A CA 1
ATOM 2192 C C . GLN A 1 283 ? 20.701 4.506 -10.015 1.00 93.75 283 GLN A C 1
ATOM 2194 O O . GLN A 1 283 ? 21.154 4.908 -11.087 1.00 93.75 283 GLN A O 1
ATOM 2199 N N . CYS A 1 284 ? 21.472 4.157 -8.989 1.00 95.19 284 CYS A N 1
ATOM 2200 C CA . CYS A 1 284 ? 22.925 4.290 -8.983 1.00 95.19 284 CYS A CA 1
ATOM 2201 C C . CYS A 1 284 ? 23.599 2.957 -8.666 1.00 95.19 284 CYS A C 1
ATOM 2203 O O . CYS A 1 284 ? 23.123 2.212 -7.812 1.00 95.19 284 CYS A O 1
ATOM 2205 N N . GLU A 1 285 ? 24.739 2.708 -9.302 1.00 96.19 285 GLU A N 1
ATOM 2206 C CA . GLU A 1 285 ? 25.716 1.717 -8.853 1.00 96.19 285 GLU A CA 1
ATOM 2207 C C . GLU A 1 285 ? 26.603 2.348 -7.768 1.00 96.19 285 GLU A C 1
ATOM 2209 O O . GLU A 1 285 ? 27.057 3.490 -7.907 1.00 96.19 285 GLU A O 1
ATOM 2214 N N . VAL A 1 286 ? 26.865 1.606 -6.693 1.00 95.62 286 VAL A N 1
ATOM 2215 C CA . VAL A 1 286 ? 27.883 1.940 -5.693 1.00 95.62 286 VAL A CA 1
ATOM 2216 C C . VAL A 1 286 ? 29.244 1.574 -6.276 1.00 95.62 286 VAL A C 1
ATOM 2218 O O . VAL A 1 286 ? 29.528 0.405 -6.521 1.00 95.62 286 VAL A O 1
ATOM 2221 N N . THR A 1 287 ? 30.111 2.562 -6.488 1.00 95.69 287 THR A N 1
ATOM 2222 C CA . THR A 1 287 ? 31.459 2.350 -7.043 1.00 95.69 287 THR A CA 1
ATOM 2223 C C . THR A 1 287 ? 32.545 2.271 -5.971 1.00 95.69 287 THR A C 1
ATOM 2225 O O . THR A 1 287 ? 33.665 1.854 -6.262 1.00 95.69 287 THR A O 1
ATOM 2228 N N . GLY A 1 288 ? 32.238 2.665 -4.732 1.00 93.81 288 GLY A N 1
ATOM 2229 C CA . GLY A 1 288 ? 33.169 2.622 -3.605 1.00 93.81 288 GLY A CA 1
ATOM 2230 C C . GLY A 1 288 ? 32.622 3.288 -2.343 1.00 93.81 288 GLY A C 1
ATOM 2231 O O . GLY A 1 288 ? 31.491 3.764 -2.311 1.00 93.81 288 GLY A O 1
ATOM 2232 N N . SER A 1 289 ? 33.446 3.331 -1.300 1.00 92.50 289 SER A N 1
ATOM 2233 C CA . SER A 1 289 ? 33.182 4.012 -0.029 1.00 92.50 289 SER A CA 1
ATOM 2234 C C . SER A 1 289 ? 34.512 4.306 0.670 1.00 92.50 289 SER A C 1
ATOM 2236 O O . SER A 1 289 ? 35.496 3.603 0.426 1.00 92.50 289 SER A O 1
ATOM 2238 N N . ASP A 1 290 ? 34.554 5.315 1.543 1.00 90.38 290 ASP A N 1
ATOM 2239 C CA . ASP A 1 290 ? 35.659 5.484 2.501 1.00 90.38 290 ASP A CA 1
ATOM 2240 C C . ASP A 1 290 ? 35.518 4.592 3.751 1.00 90.38 290 ASP A C 1
ATOM 2242 O O . ASP A 1 290 ? 36.476 4.448 4.509 1.00 90.38 290 ASP A O 1
ATOM 2246 N N . GLY A 1 291 ? 34.345 3.981 3.952 1.00 83.12 291 GLY A N 1
ATOM 2247 C CA . GLY A 1 291 ? 33.999 3.172 5.119 1.00 83.12 291 GLY A CA 1
ATOM 2248 C C . GLY A 1 291 ? 33.679 3.973 6.387 1.00 83.12 291 GLY A C 1
ATOM 2249 O O . GLY A 1 291 ? 33.496 3.361 7.439 1.00 83.12 291 GLY A O 1
ATOM 2250 N N . GLU A 1 292 ? 33.616 5.309 6.319 1.00 84.44 292 GLU A N 1
ATOM 2251 C CA . GLU A 1 292 ? 33.382 6.165 7.493 1.00 84.44 292 GLU A CA 1
ATOM 2252 C C . GLU A 1 292 ? 32.385 7.311 7.280 1.00 84.44 292 GLU A C 1
ATOM 2254 O O . GLU A 1 292 ? 31.657 7.624 8.221 1.00 84.44 292 GLU A O 1
ATOM 2259 N N . THR A 1 293 ? 32.355 7.955 6.105 1.00 89.25 293 THR A N 1
ATOM 2260 C CA . THR A 1 293 ? 31.549 9.171 5.876 1.00 89.25 293 THR A CA 1
ATOM 2261 C C . THR A 1 293 ? 30.852 9.269 4.516 1.00 89.25 293 THR A C 1
ATOM 2263 O O . THR A 1 293 ? 29.927 10.077 4.387 1.00 89.25 293 THR A O 1
ATOM 2266 N N . TYR A 1 294 ? 31.236 8.490 3.492 1.00 93.62 294 TYR A N 1
ATOM 2267 C CA . TYR A 1 294 ? 30.547 8.519 2.195 1.00 93.62 294 TYR A CA 1
ATOM 2268 C C . TYR A 1 294 ? 30.534 7.208 1.393 1.00 93.62 294 TYR A C 1
ATOM 2270 O O . TYR A 1 294 ? 31.420 6.354 1.487 1.00 93.62 294 TYR A O 1
ATOM 2278 N N . LEU A 1 295 ? 29.535 7.112 0.511 1.00 94.94 295 LEU A N 1
ATOM 2279 C CA . LEU A 1 295 ? 29.519 6.222 -0.655 1.00 94.94 295 LEU A CA 1
ATOM 2280 C C . LEU A 1 295 ? 29.881 7.013 -1.914 1.00 94.94 295 LEU A C 1
ATOM 2282 O O . LEU A 1 295 ? 29.443 8.154 -2.079 1.00 94.94 295 LEU A O 1
ATOM 2286 N N . GLU A 1 296 ? 30.637 6.402 -2.823 1.00 96.19 296 GLU A N 1
ATOM 2287 C CA . GLU A 1 296 ? 30.795 6.883 -4.198 1.00 96.19 296 GLU A CA 1
ATOM 2288 C C . GLU A 1 296 ? 29.769 6.193 -5.100 1.00 96.19 296 GLU A C 1
ATOM 2290 O O . GLU A 1 296 ? 29.645 4.968 -5.083 1.00 96.19 296 GLU A O 1
ATOM 2295 N N . LEU A 1 297 ? 29.038 6.987 -5.881 1.00 96.69 297 LEU A N 1
ATOM 2296 C CA . LEU A 1 297 ? 27.902 6.555 -6.690 1.00 96.69 297 LEU A CA 1
ATOM 2297 C C . LEU A 1 297 ? 28.081 6.961 -8.153 1.00 96.69 297 LEU A C 1
ATOM 2299 O O . LEU A 1 297 ? 28.532 8.073 -8.442 1.00 96.69 297 LEU A O 1
ATOM 2303 N N . CYS A 1 298 ? 27.638 6.106 -9.072 1.00 96.25 298 CYS A N 1
ATOM 2304 C CA . CYS A 1 298 ? 27.494 6.433 -10.488 1.00 96.25 298 CYS A CA 1
ATOM 2305 C C . CYS A 1 298 ? 26.042 6.173 -10.935 1.00 96.25 298 CYS A C 1
ATOM 2307 O O . CYS A 1 298 ? 25.576 5.037 -10.805 1.00 96.25 298 CYS A O 1
ATOM 2309 N N . PRO A 1 299 ? 25.296 7.180 -11.434 1.00 94.88 299 PRO A N 1
ATOM 2310 C CA . PRO A 1 299 ? 23.942 6.973 -11.937 1.00 94.88 299 PRO A CA 1
ATOM 2311 C C . PRO A 1 299 ? 23.969 6.070 -13.166 1.00 94.88 299 PRO A C 1
ATOM 2313 O O . PRO A 1 299 ? 24.777 6.261 -14.079 1.00 94.88 299 PRO A O 1
ATOM 2316 N N . MET A 1 300 ? 23.065 5.097 -13.212 1.00 94.75 300 MET A N 1
ATOM 2317 C CA . MET A 1 300 ? 22.938 4.218 -14.367 1.00 94.75 300 MET A CA 1
ATOM 2318 C C . MET A 1 300 ? 22.405 5.001 -15.585 1.00 94.75 300 MET A C 1
ATOM 2320 O O . MET A 1 300 ? 21.631 5.951 -15.421 1.00 94.75 300 MET A O 1
ATOM 2324 N N . PRO A 1 301 ? 22.775 4.627 -16.826 1.00 92.00 301 PRO A N 1
ATOM 2325 C CA . PRO A 1 301 ? 22.361 5.364 -18.018 1.00 92.00 301 PRO A CA 1
ATOM 2326 C C . PRO A 1 301 ? 20.837 5.507 -18.148 1.00 92.00 301 PRO A C 1
ATOM 2328 O O . PRO A 1 301 ? 20.113 4.516 -18.230 1.00 92.00 301 PRO A O 1
ATOM 2331 N N . GLY A 1 302 ? 20.365 6.755 -18.225 1.00 88.81 302 GLY A N 1
ATOM 2332 C CA . GLY A 1 302 ? 18.952 7.100 -18.422 1.00 88.81 302 GLY A CA 1
ATOM 2333 C C . GLY A 1 302 ? 18.122 7.285 -17.144 1.00 88.81 302 GLY A C 1
ATOM 2334 O O . GLY A 1 302 ? 16.922 7.527 -17.258 1.00 88.81 302 GLY A O 1
ATOM 2335 N N . TYR A 1 303 ? 18.738 7.212 -15.961 1.00 91.62 303 TYR A N 1
ATOM 2336 C CA . TYR A 1 303 ? 18.126 7.610 -14.688 1.00 91.62 303 TYR A CA 1
ATOM 2337 C C . TYR A 1 303 ? 18.561 9.024 -14.272 1.00 91.62 303 TYR A C 1
ATOM 2339 O O . TYR A 1 303 ? 19.594 9.523 -14.723 1.00 91.62 303 TYR A O 1
ATOM 2347 N N . GLU A 1 304 ? 17.776 9.663 -13.402 1.00 89.81 304 GLU A N 1
ATOM 2348 C CA . GLU A 1 304 ? 18.094 10.993 -12.867 1.00 89.81 304 GLU A CA 1
ATOM 2349 C C . GLU A 1 304 ? 19.300 10.949 -11.904 1.00 89.81 304 GLU A C 1
ATOM 2351 O O . GLU A 1 304 ? 19.492 9.941 -11.210 1.00 89.81 304 GLU A O 1
ATOM 2356 N N . PRO A 1 305 ? 20.095 12.032 -11.790 1.00 91.50 305 PRO A N 1
ATOM 2357 C CA . PRO A 1 305 ? 21.119 12.158 -10.754 1.00 91.50 305 PRO A CA 1
ATOM 2358 C C . PRO A 1 305 ? 20.529 11.994 -9.339 1.00 91.50 305 PRO A C 1
ATOM 2360 O O . PRO A 1 305 ? 19.378 12.376 -9.118 1.00 91.50 305 PRO A O 1
ATOM 2363 N N . PRO A 1 306 ? 21.282 11.442 -8.370 1.00 91.06 306 PRO A N 1
ATOM 2364 C CA . PRO A 1 306 ? 20.810 11.264 -6.999 1.00 91.06 306 PRO A CA 1
ATOM 2365 C C . PRO A 1 306 ? 20.586 12.610 -6.293 1.00 91.06 306 PRO A C 1
ATOM 2367 O O . PRO A 1 306 ? 21.436 13.501 -6.353 1.00 91.06 306 PRO A O 1
ATOM 2370 N N . SER A 1 307 ? 19.456 12.737 -5.591 1.00 85.44 307 SER A N 1
ATOM 2371 C CA . SER A 1 307 ? 19.078 13.921 -4.803 1.00 85.44 307 SER A CA 1
ATOM 2372 C C . SER A 1 307 ? 19.225 13.668 -3.301 1.00 85.44 307 SER A C 1
ATOM 2374 O O . SER A 1 307 ? 19.031 12.551 -2.832 1.00 85.44 307 SER A O 1
ATOM 2376 N N . ALA A 1 308 ? 19.529 14.714 -2.529 1.00 82.69 308 ALA A N 1
ATOM 2377 C CA . ALA A 1 308 ? 19.563 14.639 -1.067 1.00 82.69 308 ALA A CA 1
ATOM 2378 C C . ALA A 1 308 ? 18.163 14.703 -0.409 1.00 82.69 308 ALA A C 1
ATOM 2380 O O . ALA A 1 308 ? 18.057 14.636 0.810 1.00 82.69 308 ALA A O 1
ATOM 2381 N N . GLU A 1 309 ? 17.098 14.870 -1.197 1.00 73.75 309 GLU A N 1
ATOM 2382 C CA . GLU A 1 309 ? 15.741 15.153 -0.702 1.00 73.75 309 GLU A CA 1
ATOM 2383 C C . GLU A 1 309 ? 14.933 13.901 -0.309 1.00 73.75 309 GLU A C 1
ATOM 2385 O O . GLU A 1 309 ? 13.893 14.037 0.333 1.00 73.75 309 GLU A O 1
ATOM 2390 N N . GLY A 1 310 ? 15.390 12.697 -0.674 1.00 75.19 310 GLY A N 1
ATOM 2391 C CA . GLY A 1 310 ? 14.624 11.453 -0.534 1.00 75.19 310 GLY A CA 1
ATOM 2392 C C . GLY A 1 310 ? 15.311 10.349 0.275 1.00 75.19 310 GLY A C 1
ATOM 2393 O O . GLY A 1 310 ? 16.538 10.308 0.401 1.00 75.19 310 GLY A O 1
ATOM 2394 N N . LYS A 1 311 ? 14.492 9.417 0.782 1.00 85.06 311 LYS A N 1
ATOM 2395 C CA . LYS A 1 311 ? 14.934 8.117 1.318 1.00 85.06 311 LYS A CA 1
ATOM 2396 C C . LYS A 1 311 ? 15.552 7.272 0.192 1.00 85.06 311 LYS A C 1
ATOM 2398 O O . LYS A 1 311 ? 15.307 7.535 -0.989 1.00 85.06 311 LYS A O 1
ATOM 2403 N N . PHE A 1 312 ? 16.306 6.224 0.535 1.00 86.62 312 PHE A N 1
ATOM 2404 C CA . PHE A 1 312 ? 16.806 5.272 -0.464 1.00 86.62 312 PHE A CA 1
ATOM 2405 C C . PHE A 1 312 ? 16.641 3.795 -0.090 1.00 86.62 312 PHE A C 1
ATOM 2407 O O . PHE A 1 312 ? 16.836 3.369 1.052 1.00 86.62 312 PHE A O 1
ATOM 2414 N N . LEU A 1 313 ? 16.330 2.995 -1.109 1.00 87.81 313 LEU A N 1
ATOM 2415 C CA . LEU A 1 313 ? 16.420 1.537 -1.070 1.00 87.81 313 LEU A CA 1
ATOM 2416 C C . LEU A 1 313 ? 17.825 1.100 -1.479 1.00 87.81 313 LEU A C 1
ATOM 2418 O O . LEU A 1 313 ? 18.451 1.723 -2.338 1.00 87.81 313 LEU A O 1
ATOM 2422 N N . VAL A 1 314 ? 18.284 -0.009 -0.905 1.00 87.81 314 VAL A N 1
ATOM 2423 C CA . VAL A 1 314 ? 19.584 -0.623 -1.195 1.00 87.81 314 VAL A CA 1
ATOM 2424 C C . VAL A 1 314 ? 19.349 -2.004 -1.794 1.00 87.81 314 VAL A C 1
ATOM 2426 O O . VAL A 1 314 ? 18.415 -2.705 -1.399 1.00 87.81 314 VAL A O 1
ATOM 2429 N N . PHE A 1 315 ? 20.202 -2.404 -2.730 1.00 90.00 315 PHE A N 1
ATOM 2430 C CA . PHE A 1 315 ? 20.168 -3.708 -3.376 1.00 90.00 315 PHE A CA 1
ATOM 2431 C C . PHE A 1 315 ? 21.570 -4.303 -3.476 1.00 90.00 315 PHE A C 1
ATOM 2433 O O . PHE A 1 315 ? 22.549 -3.580 -3.665 1.00 90.00 315 PHE A O 1
ATOM 2440 N N . ASP A 1 316 ? 21.663 -5.626 -3.391 1.00 88.19 316 ASP A N 1
ATOM 2441 C CA . ASP A 1 316 ? 22.922 -6.342 -3.591 1.00 88.19 316 ASP A CA 1
ATOM 2442 C C . ASP A 1 316 ? 23.346 -6.388 -5.068 1.00 88.19 316 ASP A C 1
ATOM 2444 O O . ASP A 1 316 ? 22.629 -5.951 -5.970 1.00 88.19 316 ASP A O 1
ATOM 2448 N N . THR A 1 317 ? 24.510 -6.983 -5.335 1.00 89.06 317 THR A N 1
ATOM 2449 C CA . THR A 1 317 ? 25.038 -7.163 -6.699 1.00 89.06 317 THR A CA 1
ATOM 2450 C C . THR A 1 317 ? 24.160 -8.039 -7.605 1.00 89.06 317 THR A C 1
ATOM 2452 O O . THR A 1 317 ? 24.428 -8.138 -8.800 1.00 89.06 317 THR A O 1
ATOM 2455 N N . GLN A 1 318 ? 23.130 -8.697 -7.057 1.00 87.75 318 GLN A N 1
ATOM 2456 C CA . GLN A 1 318 ? 22.121 -9.482 -7.775 1.00 87.75 318 GLN A CA 1
ATOM 2457 C C . GLN A 1 318 ? 20.761 -8.757 -7.840 1.00 87.75 318 GLN A C 1
ATOM 2459 O O . GLN A 1 318 ? 19.784 -9.321 -8.334 1.00 87.75 318 GLN A O 1
ATOM 2464 N N . GLY A 1 319 ? 20.667 -7.515 -7.353 1.00 86.69 319 GLY A N 1
ATOM 2465 C CA . GLY A 1 319 ? 19.442 -6.717 -7.325 1.00 86.69 319 GLY A CA 1
ATOM 2466 C C . GLY A 1 319 ? 18.354 -7.237 -6.387 1.00 86.69 319 GLY A C 1
ATOM 2467 O O . GLY A 1 319 ? 17.168 -6.997 -6.647 1.00 86.69 319 GLY A O 1
ATOM 2468 N N . ARG A 1 320 ? 18.727 -7.972 -5.335 1.00 85.44 320 ARG A N 1
ATOM 2469 C CA . ARG A 1 320 ? 17.848 -8.327 -4.208 1.00 85.44 320 ARG A CA 1
ATOM 2470 C C . ARG A 1 320 ? 17.858 -7.170 -3.214 1.00 85.44 320 ARG A C 1
ATOM 2472 O O . ARG A 1 320 ? 18.929 -6.624 -2.961 1.00 85.44 320 ARG A O 1
ATOM 2479 N N . SER A 1 321 ? 16.703 -6.769 -2.681 1.00 84.94 321 SER A N 1
ATOM 2480 C CA . SER A 1 321 ? 16.662 -5.628 -1.761 1.00 84.94 321 SER A CA 1
ATOM 2481 C C . SER A 1 321 ? 17.260 -5.990 -0.400 1.00 84.94 321 SER A C 1
ATOM 2483 O O . SER A 1 321 ? 17.036 -7.091 0.109 1.00 84.94 321 SER A O 1
ATOM 2485 N N . PHE A 1 322 ? 18.001 -5.054 0.193 1.00 77.62 322 PHE A N 1
ATOM 2486 C CA . PHE A 1 322 ? 18.390 -5.111 1.597 1.00 77.62 322 PHE A CA 1
ATOM 2487 C C . PHE A 1 322 ? 17.394 -4.311 2.456 1.00 77.62 322 PHE A C 1
ATOM 2489 O O . PHE A 1 322 ? 17.284 -3.089 2.290 1.00 77.62 322 PHE A O 1
ATOM 2496 N N . PRO A 1 323 ? 16.714 -4.951 3.419 1.00 67.00 323 PRO A N 1
ATOM 2497 C CA . PRO A 1 323 ? 15.980 -4.248 4.469 1.00 67.00 323 PRO A CA 1
ATOM 2498 C C . PRO A 1 323 ? 16.957 -3.719 5.541 1.00 67.00 323 PRO A C 1
ATOM 2500 O O . PRO A 1 323 ? 17.897 -4.418 5.912 1.00 67.00 323 PRO A O 1
ATOM 2503 N N . THR A 1 324 ? 16.787 -2.480 6.024 1.00 69.44 324 THR A N 1
ATOM 2504 C CA . THR A 1 324 ? 17.694 -1.842 7.014 1.00 69.44 324 THR A CA 1
ATOM 2505 C C . THR A 1 324 ? 16.923 -0.908 7.976 1.00 69.44 324 THR A C 1
ATOM 2507 O O . THR A 1 324 ? 16.064 -1.408 8.685 1.00 69.44 324 THR A O 1
ATOM 2510 N N . GLY A 1 325 ? 17.139 0.418 7.974 1.00 67.31 325 GLY A N 1
ATOM 2511 C CA . GLY A 1 325 ? 16.269 1.438 8.609 1.00 67.31 325 GLY A CA 1
ATOM 2512 C C . GLY A 1 325 ? 15.926 2.592 7.647 1.00 67.31 325 GLY A C 1
ATOM 2513 O O . GLY A 1 325 ? 16.487 2.618 6.551 1.00 67.31 325 GLY A O 1
ATOM 2514 N N . GLN A 1 326 ? 14.993 3.502 7.944 1.00 74.62 326 GLN A N 1
ATOM 2515 C CA . GLN A 1 326 ? 14.713 4.665 7.087 1.00 74.62 326 GLN A CA 1
ATOM 2516 C C . GLN A 1 326 ? 15.955 5.570 7.039 1.00 74.62 326 GLN A C 1
ATOM 2518 O O . GLN A 1 326 ? 16.290 6.230 8.019 1.00 74.62 326 GLN A O 1
ATOM 2523 N N . VAL A 1 327 ? 16.669 5.573 5.908 1.00 77.50 327 VAL A N 1
ATOM 2524 C CA . VAL A 1 327 ? 17.927 6.319 5.755 1.00 77.50 327 VAL A CA 1
ATOM 2525 C C . VAL A 1 327 ? 17.735 7.501 4.819 1.00 77.50 327 VAL A C 1
ATOM 2527 O O . VAL A 1 327 ? 17.302 7.338 3.676 1.00 77.50 327 VAL A O 1
ATOM 2530 N N . TRP A 1 328 ? 18.154 8.674 5.291 1.00 86.06 328 TRP A N 1
ATOM 2531 C CA . TRP A 1 328 ? 18.317 9.875 4.484 1.00 86.06 328 TRP A CA 1
ATOM 2532 C C . TRP A 1 328 ? 19.804 10.171 4.254 1.00 86.06 328 TRP A C 1
ATOM 2534 O O . TRP A 1 328 ? 20.611 10.031 5.176 1.00 86.06 328 TRP A O 1
ATOM 2544 N N . PRO A 1 329 ? 20.191 10.628 3.054 1.00 89.94 329 PRO A N 1
ATOM 2545 C CA . PRO A 1 329 ? 21.521 11.172 2.830 1.00 89.94 329 PRO A CA 1
ATOM 2546 C C . PRO A 1 329 ? 21.711 12.465 3.639 1.00 89.94 329 PRO A C 1
ATOM 2548 O O . PRO A 1 329 ? 20.893 13.378 3.583 1.00 89.94 329 PRO A O 1
ATOM 2551 N N . GLN A 1 330 ? 22.848 12.606 4.320 1.00 91.62 330 GLN A N 1
ATOM 2552 C CA . GLN A 1 330 ? 23.234 13.863 4.986 1.00 91.62 330 GLN A CA 1
ATOM 2553 C C . GLN A 1 330 ? 23.643 14.959 3.983 1.00 91.62 330 GLN A C 1
ATOM 2555 O O . GLN A 1 330 ? 23.841 16.120 4.339 1.00 91.62 330 GLN A O 1
ATOM 2560 N N . GLY A 1 331 ? 23.811 14.581 2.716 1.00 93.00 331 GLY A N 1
ATOM 2561 C CA . GLY A 1 331 ? 24.088 15.461 1.590 1.00 93.00 331 GLY A CA 1
ATOM 2562 C C . GLY A 1 331 ? 24.657 14.674 0.414 1.00 93.00 331 GLY A C 1
ATOM 2563 O O . GLY A 1 331 ? 25.211 13.589 0.595 1.00 93.00 331 GLY A O 1
ATOM 2564 N N . ILE A 1 332 ? 24.543 15.225 -0.793 1.00 94.69 332 ILE A N 1
ATOM 2565 C CA . ILE A 1 332 ? 25.108 14.633 -2.011 1.00 94.69 332 ILE A CA 1
ATOM 2566 C C . ILE A 1 332 ? 25.949 15.684 -2.738 1.00 94.69 332 ILE A C 1
ATOM 2568 O O . ILE A 1 332 ? 25.546 16.837 -2.870 1.00 94.69 332 ILE A O 1
ATOM 2572 N N . GLU A 1 333 ? 27.143 15.288 -3.171 1.00 95.19 333 GLU A N 1
ATOM 2573 C CA . GLU A 1 333 ? 28.133 16.145 -3.826 1.00 95.19 333 GLU A CA 1
ATOM 2574 C C . GLU A 1 333 ? 28.472 15.586 -5.214 1.00 95.19 333 GLU A C 1
ATOM 2576 O O . GLU A 1 333 ? 28.919 14.445 -5.322 1.00 95.19 333 GLU A O 1
ATOM 2581 N N . ASP A 1 334 ? 28.273 16.373 -6.276 1.00 95.62 334 ASP A N 1
ATOM 2582 C CA . ASP A 1 334 ? 28.770 16.044 -7.620 1.00 95.62 334 ASP A CA 1
ATOM 2583 C C . ASP A 1 334 ? 30.292 16.248 -7.651 1.00 95.62 334 ASP A C 1
ATOM 2585 O O . ASP A 1 334 ? 30.783 17.371 -7.508 1.00 95.62 334 ASP A O 1
ATOM 2589 N N . VAL A 1 335 ? 31.047 15.160 -7.823 1.00 95.12 335 VAL A N 1
ATOM 2590 C CA . VAL A 1 335 ? 32.521 15.183 -7.900 1.00 95.12 335 VAL A CA 1
ATOM 2591 C C . VAL A 1 335 ? 33.034 15.156 -9.347 1.00 95.12 335 VAL A C 1
ATOM 2593 O O . VAL A 1 335 ? 34.229 14.967 -9.601 1.00 95.12 335 VAL A O 1
ATOM 2596 N N . GLY A 1 336 ? 32.136 15.368 -10.310 1.00 92.19 336 GLY A N 1
ATOM 2597 C CA . GLY A 1 336 ? 32.410 15.477 -11.732 1.00 92.19 336 GLY A CA 1
ATOM 2598 C C . GLY A 1 336 ? 32.521 14.136 -12.460 1.00 92.19 336 GLY A C 1
ATOM 2599 O O . GLY A 1 336 ? 32.898 13.097 -11.909 1.00 92.19 336 GLY A O 1
ATOM 2600 N N . ASN A 1 337 ? 32.266 14.195 -13.771 1.00 91.19 337 ASN A N 1
ATOM 2601 C CA . ASN A 1 337 ? 32.261 13.052 -14.694 1.00 91.19 337 ASN A CA 1
ATOM 2602 C C . ASN A 1 337 ? 31.197 11.986 -14.361 1.00 91.19 337 ASN A C 1
ATOM 2604 O O . ASN A 1 337 ? 31.463 10.795 -14.504 1.00 91.19 337 ASN A O 1
ATOM 2608 N N . GLY A 1 338 ? 30.006 12.406 -13.914 1.00 91.31 338 GLY A N 1
ATOM 2609 C CA . GLY A 1 338 ? 28.894 11.493 -13.613 1.00 91.31 338 GLY A CA 1
ATOM 2610 C C . GLY A 1 338 ? 29.109 10.652 -12.352 1.00 91.31 338 GLY A C 1
ATOM 2611 O O . GLY A 1 338 ? 28.617 9.529 -12.272 1.00 91.31 338 GLY A O 1
ATOM 2612 N N . ARG A 1 339 ? 29.874 11.172 -11.386 1.00 95.69 339 ARG A N 1
ATOM 2613 C CA . ARG A 1 339 ? 30.117 10.532 -10.091 1.00 95.69 339 ARG A CA 1
ATOM 2614 C C . ARG A 1 339 ? 29.694 11.454 -8.965 1.00 95.69 339 ARG A C 1
ATOM 2616 O O . ARG A 1 339 ? 29.972 12.652 -9.004 1.00 95.69 339 ARG A O 1
ATOM 2623 N N . TYR A 1 340 ? 29.089 10.864 -7.946 1.00 96.88 340 TYR A N 1
ATOM 2624 C CA . TYR A 1 340 ? 28.549 11.564 -6.790 1.00 96.88 340 TYR A CA 1
ATOM 2625 C C . TYR A 1 340 ? 29.111 10.965 -5.506 1.00 96.88 340 TYR A C 1
ATOM 2627 O O . TYR A 1 340 ? 29.425 9.776 -5.455 1.00 96.88 340 TYR A O 1
ATOM 2635 N N . ARG A 1 341 ? 29.215 11.780 -4.458 1.00 96.38 341 ARG A N 1
ATOM 2636 C CA . ARG A 1 341 ? 29.469 11.321 -3.091 1.00 96.38 341 ARG A CA 1
ATOM 2637 C C . ARG A 1 341 ? 28.246 11.561 -2.235 1.00 96.38 341 ARG A C 1
ATOM 2639 O O . ARG A 1 341 ? 27.859 12.709 -2.034 1.00 96.38 341 ARG A O 1
ATOM 2646 N N . MET A 1 342 ? 27.659 10.483 -1.734 1.00 95.38 342 MET A N 1
ATOM 2647 C CA . MET A 1 342 ? 26.555 10.524 -0.781 1.00 95.38 342 MET A CA 1
ATOM 2648 C C . MET A 1 342 ? 27.127 10.438 0.630 1.00 95.38 342 MET A C 1
ATOM 2650 O O . MET A 1 342 ? 27.784 9.454 0.963 1.00 95.38 342 MET A O 1
ATOM 2654 N N . LYS A 1 343 ? 26.890 11.471 1.441 1.00 94.88 343 LYS A N 1
ATOM 2655 C CA . LYS A 1 343 ? 27.314 11.540 2.843 1.00 94.88 343 LYS A CA 1
ATOM 2656 C C . LYS A 1 343 ? 26.305 10.804 3.711 1.00 94.88 343 LYS A C 1
ATOM 2658 O O . LYS A 1 343 ? 25.106 11.060 3.601 1.00 94.88 343 LYS A O 1
ATOM 2663 N N . LEU A 1 344 ? 26.798 9.908 4.554 1.00 91.44 344 LEU A N 1
ATOM 2664 C CA . LEU A 1 344 ? 26.013 9.057 5.446 1.00 91.44 344 LEU A CA 1
ATOM 2665 C C . LEU A 1 344 ? 26.718 8.987 6.801 1.00 91.44 344 LEU A C 1
ATOM 2667 O O . LEU A 1 344 ? 27.925 9.218 6.892 1.00 91.44 344 LEU A O 1
ATOM 2671 N N . ASP A 1 345 ? 25.972 8.664 7.852 1.00 87.75 345 ASP A N 1
ATOM 2672 C CA . ASP A 1 345 ? 26.577 8.291 9.125 1.00 87.75 345 ASP A CA 1
ATOM 2673 C C . ASP A 1 345 ? 27.258 6.910 9.039 1.00 87.75 345 ASP A C 1
ATOM 2675 O O . ASP A 1 345 ? 27.059 6.120 8.109 1.00 87.75 345 ASP A O 1
ATOM 2679 N N . LYS A 1 346 ? 28.088 6.625 10.044 1.00 85.62 346 LYS A N 1
ATOM 2680 C CA . LYS A 1 346 ? 28.890 5.404 10.111 1.00 85.62 346 LYS A CA 1
ATOM 2681 C C . LYS A 1 346 ? 28.053 4.140 10.321 1.00 85.62 346 LYS A C 1
ATOM 2683 O O . LYS A 1 346 ? 28.444 3.081 9.831 1.00 85.62 346 LYS A O 1
ATOM 2688 N N . ASP A 1 347 ? 26.922 4.242 11.013 1.00 83.00 347 ASP A N 1
ATOM 2689 C CA . ASP A 1 347 ? 26.082 3.090 11.341 1.00 83.00 347 ASP A CA 1
ATOM 2690 C C . ASP A 1 347 ? 25.329 2.635 10.084 1.00 83.00 347 ASP A C 1
ATOM 2692 O O . ASP A 1 347 ? 25.364 1.454 9.734 1.00 83.00 347 ASP A O 1
ATOM 2696 N N . THR A 1 348 ? 24.804 3.585 9.309 1.00 83.44 348 THR A N 1
ATOM 2697 C CA . THR A 1 348 ? 24.321 3.378 7.943 1.00 83.44 348 THR A CA 1
ATOM 2698 C C . THR A 1 348 ? 25.396 2.734 7.062 1.00 83.44 348 THR A C 1
ATOM 2700 O O . THR A 1 348 ? 25.142 1.711 6.434 1.00 83.44 348 THR A O 1
ATOM 2703 N N . LEU A 1 349 ? 26.620 3.272 7.011 1.00 85.62 349 LEU A N 1
ATOM 2704 C CA . LEU A 1 349 ? 27.692 2.693 6.179 1.00 85.62 349 LEU A CA 1
ATOM 2705 C C . LEU A 1 349 ? 28.100 1.271 6.602 1.00 85.62 349 LEU A C 1
ATOM 2707 O O . LEU A 1 349 ? 28.642 0.527 5.784 1.00 85.62 349 LEU A O 1
ATOM 2711 N N . SER A 1 350 ? 27.818 0.877 7.849 1.00 82.12 350 SER A N 1
ATOM 2712 C CA . SER A 1 350 ? 28.078 -0.472 8.363 1.00 82.12 350 SER A CA 1
ATOM 2713 C C . SER A 1 350 ? 27.077 -1.535 7.885 1.00 82.12 350 SER A C 1
ATOM 2715 O O . SER A 1 350 ? 27.328 -2.729 8.070 1.00 82.12 350 SER A O 1
ATOM 2717 N N . ILE A 1 351 ? 25.977 -1.130 7.232 1.00 78.62 351 ILE A N 1
ATOM 2718 C CA . ILE A 1 351 ? 24.994 -2.029 6.612 1.00 78.62 351 ILE A CA 1
ATOM 2719 C C . ILE A 1 351 ? 25.713 -3.022 5.673 1.00 78.62 351 ILE A C 1
ATOM 2721 O O . ILE A 1 351 ? 26.329 -2.601 4.684 1.00 78.62 351 ILE A O 1
ATOM 2725 N N . PRO A 1 352 ? 25.621 -4.346 5.919 1.00 74.38 352 PRO A N 1
ATOM 2726 C CA . PRO A 1 352 ? 26.269 -5.339 5.071 1.00 74.38 352 PRO A CA 1
ATOM 2727 C C . PRO A 1 352 ? 25.826 -5.227 3.612 1.00 74.38 352 PRO A C 1
ATOM 2729 O O . PRO A 1 352 ? 24.638 -5.215 3.305 1.00 74.38 352 PRO A O 1
ATOM 2732 N N . GLY A 1 353 ? 26.798 -5.149 2.704 1.00 78.50 353 GLY A N 1
ATOM 2733 C CA . GLY A 1 353 ? 26.556 -5.044 1.265 1.00 78.50 353 GLY A CA 1
ATOM 2734 C C . GLY A 1 353 ? 26.260 -3.633 0.742 1.00 78.50 353 GLY A C 1
ATOM 2735 O O . GLY A 1 353 ? 26.403 -3.434 -0.461 1.00 78.50 353 GLY A O 1
ATOM 2736 N N . LEU A 1 354 ? 25.944 -2.637 1.585 1.00 84.00 354 LEU A N 1
ATOM 2737 C CA . LEU A 1 354 ? 25.735 -1.254 1.121 1.00 84.00 354 LEU A CA 1
ATOM 2738 C C . LEU A 1 354 ? 27.025 -0.649 0.552 1.00 84.00 354 LEU A C 1
ATOM 2740 O O . LEU A 1 354 ? 27.040 -0.159 -0.572 1.00 84.00 354 LEU A O 1
ATOM 2744 N N . ALA A 1 355 ? 28.124 -0.728 1.304 1.00 84.75 355 ALA A N 1
ATOM 2745 C CA . ALA A 1 355 ? 29.428 -0.198 0.896 1.00 84.75 355 ALA A CA 1
ATOM 2746 C C . ALA A 1 355 ? 30.189 -1.100 -0.105 1.00 84.75 355 ALA A C 1
ATOM 2748 O O . ALA A 1 355 ? 31.364 -0.859 -0.390 1.00 84.75 355 ALA A O 1
ATOM 2749 N N . GLN A 1 356 ? 29.557 -2.160 -0.626 1.00 89.06 356 GLN A N 1
ATOM 2750 C CA . GLN A 1 356 ? 30.178 -3.083 -1.574 1.00 89.06 356 GLN A CA 1
ATOM 2751 C C . GLN A 1 356 ? 30.117 -2.517 -3.007 1.00 89.06 356 GLN A C 1
ATOM 2753 O O . GLN A 1 356 ? 29.023 -2.245 -3.501 1.00 89.06 356 GLN A O 1
ATOM 2758 N N . PRO A 1 357 ? 31.253 -2.401 -3.723 1.00 93.31 357 PRO A N 1
ATOM 2759 C CA . PRO A 1 357 ? 31.240 -2.024 -5.132 1.00 93.31 357 PRO A CA 1
ATOM 2760 C C . PRO A 1 357 ? 30.411 -2.994 -5.988 1.00 93.31 357 PRO A C 1
ATOM 2762 O O . PRO A 1 357 ? 30.552 -4.215 -5.860 1.00 93.31 357 PRO A O 1
ATOM 2765 N N . GLY A 1 358 ? 29.563 -2.448 -6.859 1.00 92.06 358 GLY A N 1
ATOM 2766 C CA . GLY A 1 358 ? 28.613 -3.193 -7.691 1.00 92.06 358 GLY A CA 1
ATOM 2767 C C . GLY A 1 358 ? 27.265 -3.498 -7.022 1.00 92.06 358 GLY A C 1
ATOM 2768 O O . GLY A 1 358 ? 26.415 -4.123 -7.654 1.00 92.06 358 GLY A O 1
ATOM 2769 N N . SER A 1 359 ? 27.055 -3.095 -5.763 1.00 93.25 359 SER A N 1
ATOM 2770 C CA . SER A 1 359 ? 25.709 -2.965 -5.182 1.00 93.25 359 SER A CA 1
ATOM 2771 C C . SER A 1 359 ? 24.987 -1.755 -5.786 1.00 93.25 359 SER A C 1
ATOM 2773 O O . SER A 1 359 ? 25.616 -0.892 -6.402 1.00 93.25 359 SER A O 1
ATOM 2775 N N . TYR A 1 360 ? 23.672 -1.657 -5.593 1.00 93.62 360 TYR A N 1
ATOM 2776 C CA . TYR A 1 360 ? 22.863 -0.581 -6.170 1.00 93.62 360 TYR A CA 1
ATOM 2777 C C . TYR A 1 360 ? 22.024 0.138 -5.117 1.00 93.62 360 TYR A C 1
ATOM 2779 O O . TYR A 1 360 ? 21.686 -0.424 -4.075 1.00 93.62 360 TYR A O 1
ATOM 2787 N N . LEU A 1 361 ? 21.621 1.369 -5.425 1.00 92.56 361 LEU A N 1
ATOM 2788 C CA . LEU A 1 361 ? 20.594 2.087 -4.675 1.00 92.56 361 LEU A CA 1
ATOM 2789 C C . LEU A 1 361 ? 19.596 2.786 -5.598 1.00 92.56 361 LEU A C 1
ATOM 2791 O O . LEU A 1 361 ? 19.915 3.106 -6.747 1.00 92.56 361 LEU A O 1
ATOM 2795 N N . THR A 1 362 ? 18.391 3.032 -5.085 1.00 90.81 362 THR A N 1
ATOM 2796 C CA . THR A 1 362 ? 17.350 3.808 -5.776 1.00 90.81 362 THR A CA 1
ATOM 2797 C C . THR A 1 362 ? 16.775 4.875 -4.858 1.00 90.81 362 THR A C 1
ATOM 2799 O O . THR A 1 362 ? 16.570 4.612 -3.673 1.00 90.81 362 THR A O 1
ATOM 2802 N N . MET A 1 363 ? 16.490 6.056 -5.406 1.00 87.88 363 MET A N 1
ATOM 2803 C CA . MET A 1 363 ? 15.999 7.224 -4.662 1.00 87.88 363 MET A CA 1
ATOM 2804 C C . MET A 1 363 ? 14.867 7.897 -5.431 1.00 87.88 363 MET A C 1
ATOM 2806 O O . MET A 1 363 ? 15.014 8.100 -6.638 1.00 87.88 363 MET A O 1
ATOM 2810 N N . HIS A 1 364 ? 13.780 8.312 -4.781 1.00 80.69 364 HIS A N 1
ATOM 2811 C CA . HIS A 1 364 ? 12.816 9.186 -5.449 1.00 80.69 364 HIS A CA 1
ATOM 2812 C C . HIS A 1 364 ? 13.398 10.587 -5.702 1.00 80.69 364 HIS A C 1
ATOM 2814 O O . HIS A 1 364 ? 14.132 11.140 -4.888 1.00 80.69 364 HIS A O 1
ATOM 2820 N N . GLY A 1 365 ? 13.037 11.172 -6.845 1.00 62.62 365 GLY A N 1
ATOM 2821 C CA . GLY A 1 365 ? 13.423 12.521 -7.275 1.00 62.62 365 GLY A CA 1
ATOM 2822 C C . GLY A 1 365 ? 12.225 13.458 -7.462 1.00 62.62 365 GLY A C 1
ATOM 2823 O O . GLY A 1 365 ? 12.306 14.420 -8.220 1.00 62.62 365 GLY A O 1
ATOM 2824 N N . GLY A 1 366 ? 11.079 13.147 -6.846 1.00 61.47 366 GLY A N 1
ATOM 2825 C CA . GLY A 1 366 ? 9.869 13.970 -6.897 1.00 61.47 366 GLY A CA 1
ATOM 2826 C C . GLY A 1 366 ? 8.567 13.162 -6.809 1.00 61.47 366 GLY A C 1
ATOM 2827 O O . GLY A 1 366 ? 8.606 11.938 -6.671 1.00 61.47 366 GLY A O 1
ATOM 2828 N N . PRO A 1 367 ? 7.396 13.826 -6.916 1.00 55.47 367 PRO A N 1
ATOM 2829 C CA . PRO A 1 367 ? 6.096 13.164 -6.859 1.00 55.47 367 PRO A CA 1
ATOM 2830 C C . PRO A 1 367 ? 5.964 12.126 -7.977 1.00 55.47 367 PRO A C 1
ATOM 2832 O O . PRO A 1 367 ? 6.148 12.416 -9.165 1.00 55.47 367 PRO A O 1
ATOM 2835 N N . ALA A 1 368 ? 5.669 10.897 -7.569 1.00 53.50 368 ALA A N 1
ATOM 2836 C CA . ALA A 1 368 ? 5.733 9.724 -8.419 1.00 53.50 368 ALA A CA 1
ATOM 2837 C C . ALA A 1 368 ? 4.498 9.601 -9.337 1.00 53.50 368 ALA A C 1
ATOM 2839 O O . ALA A 1 368 ? 3.420 10.114 -9.057 1.00 53.50 368 ALA A O 1
ATOM 2840 N N . GLY A 1 369 ? 4.650 8.926 -10.480 1.00 49.72 369 GLY A N 1
ATOM 2841 C CA . GLY A 1 369 ? 3.706 9.031 -11.603 1.00 49.72 369 GLY A CA 1
ATOM 2842 C C . GLY A 1 369 ? 2.323 8.373 -11.460 1.00 49.72 369 GLY A C 1
ATOM 2843 O O . GLY A 1 369 ? 1.538 8.491 -12.397 1.00 49.72 369 GLY A O 1
ATOM 2844 N N . PHE A 1 370 ? 1.994 7.701 -10.352 1.00 60.09 370 PHE A N 1
ATOM 2845 C CA . PHE A 1 370 ? 0.862 6.762 -10.257 1.00 60.09 370 PHE A CA 1
ATOM 2846 C C . PHE A 1 370 ? -0.313 7.296 -9.424 1.00 60.09 370 PHE A C 1
ATOM 2848 O O . PHE A 1 370 ? -0.860 6.592 -8.593 1.00 60.09 370 PHE A O 1
ATOM 2855 N N . VAL A 1 371 ? -0.774 8.522 -9.670 1.00 59.38 371 VAL A N 1
ATOM 2856 C CA . VAL A 1 371 ? -2.015 8.974 -9.021 1.00 59.38 371 VAL A CA 1
ATOM 2857 C C . VAL A 1 371 ? -3.239 8.266 -9.620 1.00 59.38 371 VAL A C 1
ATOM 2859 O O . VAL A 1 371 ? -3.592 8.522 -10.781 1.00 59.38 371 VAL A O 1
ATOM 2862 N N . LEU A 1 372 ? -3.870 7.399 -8.816 1.00 67.00 372 LEU A N 1
ATOM 2863 C CA . LEU A 1 372 ? -5.267 6.962 -8.942 1.00 67.00 372 LEU A CA 1
ATOM 2864 C C . LEU A 1 372 ? -6.060 7.631 -7.818 1.00 67.00 372 LEU A C 1
ATOM 2866 O O . LEU A 1 372 ? -5.961 7.218 -6.665 1.00 67.00 372 LEU A O 1
ATOM 2870 N N . ASN A 1 373 ? -6.828 8.665 -8.149 1.00 65.12 373 ASN A N 1
ATOM 2871 C CA . ASN A 1 373 ? -7.653 9.363 -7.167 1.00 65.12 373 ASN A CA 1
ATOM 2872 C C . ASN A 1 373 ? -9.093 8.859 -7.247 1.00 65.12 373 ASN A C 1
ATOM 2874 O O . ASN A 1 373 ? -9.664 8.909 -8.333 1.00 65.12 373 ASN A O 1
ATOM 2878 N N . CYS A 1 374 ? -9.636 8.364 -6.134 1.00 64.75 374 CYS A N 1
ATOM 2879 C CA . CYS A 1 374 ? -10.967 7.766 -6.020 1.00 64.75 374 CYS A CA 1
ATOM 2880 C C . CYS A 1 374 ? -11.704 8.403 -4.831 1.00 64.75 374 CYS A C 1
ATOM 2882 O O . CYS A 1 374 ? -11.489 7.998 -3.691 1.00 64.75 374 CYS A O 1
ATOM 2884 N N . ASN A 1 375 ? -12.563 9.394 -5.081 1.00 66.81 375 ASN A N 1
ATOM 2885 C CA . ASN A 1 375 ? -13.301 10.100 -4.022 1.00 66.81 375 ASN A CA 1
ATOM 2886 C C . ASN A 1 375 ? -14.805 9.907 -4.213 1.00 66.81 375 ASN A C 1
ATOM 2888 O O . ASN A 1 375 ? -15.284 10.150 -5.322 1.00 66.81 375 ASN A O 1
ATOM 2892 N N . HIS A 1 376 ? -15.524 9.551 -3.139 1.00 65.75 376 HIS A N 1
ATOM 2893 C CA . HIS A 1 376 ? -16.985 9.374 -3.075 1.00 65.75 376 HIS A CA 1
ATOM 2894 C C . HIS A 1 376 ? -17.557 8.422 -4.134 1.00 65.75 376 HIS A C 1
ATOM 2896 O O . HIS A 1 376 ? -17.692 8.771 -5.310 1.00 65.75 376 HIS A O 1
ATOM 2902 N N . GLY A 1 377 ? -17.953 7.204 -3.741 1.00 72.81 377 GLY A N 1
ATOM 2903 C CA . GLY A 1 377 ? -18.480 6.291 -4.751 1.00 72.81 377 GLY A CA 1
ATOM 2904 C C . GLY A 1 377 ? -18.496 4.793 -4.503 1.00 72.81 377 GLY A C 1
ATOM 2905 O O . GLY A 1 377 ? -18.437 4.302 -3.386 1.00 72.81 377 GLY A O 1
ATOM 2906 N N . VAL A 1 378 ? -18.554 4.046 -5.604 1.00 81.31 378 VAL A N 1
ATOM 2907 C CA . VAL A 1 378 ? -18.259 2.607 -5.639 1.00 81.31 378 VAL A CA 1
ATOM 2908 C C . VAL A 1 378 ? -17.378 2.352 -6.857 1.00 81.31 378 VAL A C 1
ATOM 2910 O O . VAL A 1 378 ? -17.884 2.317 -7.984 1.00 81.31 378 VAL A O 1
ATOM 2913 N N . THR A 1 379 ? -16.074 2.189 -6.633 1.00 88.12 379 THR A N 1
ATOM 2914 C CA . THR A 1 379 ? -15.074 2.034 -7.699 1.00 88.12 379 THR A CA 1
ATOM 2915 C C . THR A 1 379 ? -14.435 0.652 -7.636 1.00 88.12 379 THR A C 1
ATOM 2917 O O . THR A 1 379 ? -14.157 0.115 -6.566 1.00 88.12 379 THR A O 1
ATOM 2920 N N . THR A 1 380 ? -14.196 0.036 -8.792 1.00 91.50 380 THR A N 1
ATOM 2921 C CA . THR A 1 380 ? -13.414 -1.203 -8.896 1.00 91.50 380 THR A CA 1
ATOM 2922 C C . THR A 1 380 ? -12.287 -1.038 -9.909 1.00 91.50 380 THR A C 1
ATOM 2924 O O . THR A 1 380 ? -12.528 -0.749 -11.079 1.00 91.50 380 THR A O 1
ATOM 2927 N N . ILE A 1 381 ? -11.053 -1.247 -9.462 1.00 91.44 381 ILE A N 1
ATOM 2928 C CA . ILE A 1 381 ? -9.850 -1.261 -10.292 1.00 91.44 381 ILE A CA 1
ATOM 2929 C C . ILE A 1 381 ? -9.343 -2.701 -10.328 1.00 91.44 381 ILE A C 1
ATOM 2931 O O . ILE A 1 381 ? -8.990 -3.264 -9.290 1.00 91.44 381 ILE A O 1
ATOM 2935 N N . GLU A 1 382 ? -9.319 -3.325 -11.507 1.00 93.00 382 GLU A N 1
ATOM 2936 C CA . GLU A 1 382 ? -8.941 -4.736 -11.619 1.00 93.00 382 GLU A CA 1
ATOM 2937 C C . GLU A 1 382 ? -7.989 -5.054 -12.776 1.00 93.00 382 GLU A C 1
ATOM 2939 O O . GLU A 1 382 ? -8.101 -4.517 -13.880 1.00 93.00 382 GLU A O 1
ATOM 2944 N N . HIS A 1 383 ? -7.055 -5.976 -12.521 1.00 92.69 383 HIS A N 1
ATOM 2945 C CA . HIS A 1 383 ? -6.031 -6.433 -13.471 1.00 92.69 383 HIS A CA 1
ATOM 2946 C C . HIS A 1 383 ? -5.079 -5.325 -13.970 1.00 92.69 383 HIS A C 1
ATOM 2948 O O . HIS A 1 383 ? -4.718 -5.282 -15.150 1.00 92.69 383 HIS A O 1
ATOM 2954 N N . VAL A 1 384 ? -4.652 -4.440 -13.068 1.00 90.94 384 VAL A N 1
ATOM 2955 C CA . VAL A 1 384 ? -3.759 -3.305 -13.362 1.00 90.94 384 VAL A CA 1
ATOM 2956 C C . VAL A 1 384 ? -2.334 -3.583 -12.876 1.00 90.94 384 VAL A C 1
ATOM 2958 O O . VAL A 1 384 ? -2.140 -4.130 -11.793 1.00 90.94 384 VAL A O 1
ATOM 2961 N N . ARG A 1 385 ? -1.322 -3.200 -13.660 1.00 90.56 385 ARG A N 1
ATOM 2962 C CA . ARG A 1 385 ? 0.101 -3.305 -13.302 1.00 90.56 385 ARG A CA 1
ATOM 2963 C C . ARG A 1 385 ? 0.774 -1.939 -13.404 1.00 90.56 385 ARG A C 1
ATOM 2965 O O . ARG A 1 385 ? 0.931 -1.431 -14.510 1.00 90.56 385 ARG A O 1
ATOM 2972 N N . GLY A 1 386 ? 1.161 -1.363 -12.272 1.00 89.19 386 GLY A N 1
ATOM 2973 C CA . GLY A 1 386 ? 2.025 -0.191 -12.183 1.00 89.19 386 GLY A CA 1
ATOM 2974 C C . GLY A 1 386 ? 3.497 -0.604 -12.169 1.00 89.19 386 GLY A C 1
ATOM 2975 O O . GLY A 1 386 ? 3.904 -1.426 -11.349 1.00 89.19 386 GLY A O 1
ATOM 2976 N N . TYR A 1 387 ? 4.279 -0.036 -13.087 1.00 88.62 387 TYR A N 1
ATOM 2977 C CA . TYR A 1 387 ? 5.714 -0.304 -13.251 1.00 88.62 387 TYR A CA 1
ATOM 2978 C C . TYR A 1 387 ? 6.624 0.880 -12.912 1.00 88.62 387 TYR A C 1
ATOM 2980 O O . TYR A 1 387 ? 7.845 0.723 -12.829 1.00 88.62 387 TYR A O 1
ATOM 2988 N N . CYS A 1 388 ? 6.029 2.063 -12.767 1.00 80.44 388 CYS A N 1
ATOM 2989 C CA . CYS A 1 388 ? 6.658 3.254 -12.226 1.00 80.44 388 CYS A CA 1
ATOM 2990 C C . CYS A 1 388 ? 5.581 4.185 -11.655 1.00 80.44 388 CYS A C 1
ATOM 2992 O O . CYS A 1 388 ? 4.745 4.701 -12.400 1.00 80.44 388 CYS A O 1
ATOM 2994 N N . GLY A 1 389 ? 5.655 4.477 -10.360 1.00 68.06 389 GLY A N 1
ATOM 2995 C CA . GLY A 1 389 ? 4.951 5.588 -9.728 1.00 68.06 389 GLY A CA 1
ATOM 2996 C C . GLY A 1 389 ? 4.375 5.260 -8.349 1.00 68.06 389 GLY A C 1
ATOM 2997 O O . GLY A 1 389 ? 4.505 4.143 -7.864 1.00 68.06 389 GLY A O 1
ATOM 2998 N N . GLY A 1 390 ? 3.746 6.255 -7.725 1.00 60.72 390 GLY A N 1
ATOM 2999 C CA . GLY A 1 390 ? 3.165 6.158 -6.388 1.00 60.72 390 GLY A CA 1
ATOM 3000 C C . GLY A 1 390 ? 1.844 6.896 -6.220 1.00 60.72 390 GLY A C 1
ATOM 3001 O O . GLY A 1 390 ? 1.525 7.742 -7.057 1.00 60.72 390 GLY A O 1
ATOM 3002 N N . GLU A 1 391 ? 1.164 6.588 -5.111 1.00 67.00 391 GLU A N 1
ATOM 3003 C CA . GLU A 1 391 ? -0.131 7.099 -4.634 1.00 67.00 391 GLU A CA 1
ATOM 3004 C C . GLU A 1 391 ? -1.396 6.695 -5.426 1.00 67.00 391 GLU A C 1
ATOM 3006 O O . GLU A 1 391 ? -2.021 7.501 -6.112 1.00 67.00 391 GLU A O 1
ATOM 3011 N N . VAL A 1 392 ? -1.932 5.490 -5.183 1.00 70.81 392 VAL A N 1
ATOM 3012 C CA . VAL A 1 392 ? -3.404 5.407 -5.066 1.00 70.81 392 VAL A CA 1
ATOM 3013 C C . VAL A 1 392 ? -3.784 6.275 -3.870 1.00 70.81 392 VAL A C 1
ATOM 3015 O O . VAL A 1 392 ? -3.452 5.887 -2.753 1.00 70.81 392 VAL A O 1
ATOM 3018 N N . SER A 1 393 ? -4.400 7.441 -4.089 1.00 63.94 393 SER A N 1
ATOM 3019 C CA . SER A 1 393 ? -4.651 8.416 -3.020 1.00 63.94 393 SER A CA 1
ATOM 3020 C C . SER A 1 393 ? -5.800 9.375 -3.296 1.00 63.94 393 SER A C 1
ATOM 3022 O O . SER A 1 393 ? -6.041 9.795 -4.429 1.00 63.94 393 SER A O 1
ATOM 3024 N N . GLY A 1 394 ? -6.494 9.773 -2.234 1.00 57.41 394 GLY A N 1
ATOM 3025 C CA . GLY A 1 394 ? -7.542 10.788 -2.258 1.00 57.41 394 GLY A CA 1
ATOM 3026 C C . GLY A 1 394 ? -8.409 10.746 -0.998 1.00 57.41 394 GLY A C 1
ATOM 3027 O O . GLY A 1 394 ? -8.429 9.712 -0.329 1.00 57.41 394 GLY A O 1
ATOM 3028 N N . PRO A 1 395 ? -9.125 11.841 -0.675 1.00 52.41 395 PRO A N 1
ATOM 3029 C CA . PRO A 1 395 ? -10.137 11.855 0.373 1.00 52.41 395 PRO A CA 1
ATOM 3030 C C . PRO A 1 395 ? -11.329 11.004 -0.063 1.00 52.41 395 PRO A C 1
ATOM 3032 O O . PRO A 1 395 ? -12.206 11.443 -0.807 1.00 52.41 395 PRO A O 1
ATOM 3035 N N . GLN A 1 396 ? -11.352 9.759 0.396 1.00 63.78 396 GLN A N 1
ATOM 3036 C CA . GLN A 1 396 ? -12.292 8.764 -0.113 1.00 63.78 396 GLN A CA 1
ATOM 3037 C C . GLN A 1 396 ? -13.733 8.979 0.370 1.00 63.78 396 GLN A C 1
ATOM 3039 O O . GLN A 1 396 ? -14.676 8.579 -0.319 1.00 63.78 396 GLN A O 1
ATOM 3044 N N . GLY A 1 397 ? -13.923 9.656 1.508 1.00 64.94 397 GLY A N 1
ATOM 3045 C CA . GLY A 1 397 ? -15.249 9.914 2.067 1.00 64.94 397 GLY A CA 1
ATOM 3046 C C . GLY A 1 397 ? -16.009 8.614 2.322 1.00 64.94 397 GLY A C 1
ATOM 3047 O O . GLY A 1 397 ? -15.482 7.676 2.914 1.00 64.94 397 GLY A O 1
ATOM 3048 N N . ASP A 1 398 ? -17.235 8.541 1.812 1.00 68.56 398 ASP A N 1
ATOM 3049 C CA . ASP A 1 398 ? -18.136 7.392 1.886 1.00 68.56 398 ASP A CA 1
ATOM 3050 C C . ASP A 1 398 ? -17.922 6.328 0.785 1.00 68.56 398 ASP A C 1
ATOM 3052 O O . ASP A 1 398 ? -18.785 5.466 0.592 1.00 68.56 398 ASP A O 1
ATOM 3056 N N . SER A 1 399 ? -16.796 6.356 0.057 1.00 78.00 399 SER A N 1
ATOM 3057 C CA . SER A 1 399 ? -16.547 5.436 -1.063 1.00 78.00 399 SER A CA 1
ATOM 3058 C C . SER A 1 399 ? -16.476 3.952 -0.665 1.00 78.00 399 SER A C 1
ATOM 3060 O O . SER A 1 399 ? -16.197 3.585 0.471 1.00 78.00 399 SER A O 1
ATOM 3062 N N . GLN A 1 400 ? -16.699 3.061 -1.630 1.00 85.75 400 GLN A N 1
ATOM 3063 C CA . GLN A 1 400 ? -16.520 1.616 -1.498 1.00 85.75 400 GLN A CA 1
ATOM 3064 C C . GLN A 1 400 ? -15.580 1.125 -2.594 1.00 85.75 400 GLN A C 1
ATOM 3066 O O . GLN A 1 400 ? -16.008 0.700 -3.673 1.00 85.75 400 GLN A O 1
ATOM 3071 N N . ASP A 1 401 ? -14.292 1.204 -2.301 1.00 86.12 401 ASP A N 1
ATOM 3072 C CA . ASP A 1 401 ? -13.216 1.006 -3.258 1.00 86.12 401 ASP A CA 1
ATOM 3073 C C . ASP A 1 401 ? -12.691 -0.435 -3.237 1.00 86.12 401 ASP A C 1
ATOM 3075 O O . ASP A 1 401 ? -12.560 -1.073 -2.187 1.00 86.12 401 ASP A O 1
ATOM 3079 N N . ARG A 1 402 ? -12.415 -0.976 -4.429 1.00 90.62 402 ARG A N 1
ATOM 3080 C CA . ARG A 1 402 ? -12.016 -2.377 -4.623 1.00 90.62 402 ARG A CA 1
ATOM 3081 C C . ARG A 1 402 ? -10.850 -2.485 -5.594 1.00 90.62 402 ARG A C 1
ATOM 3083 O O . ARG A 1 402 ? -10.992 -2.168 -6.773 1.00 90.62 402 ARG A O 1
ATOM 3090 N N . TYR A 1 403 ? -9.737 -3.021 -5.116 1.00 91.56 403 TYR A N 1
ATOM 30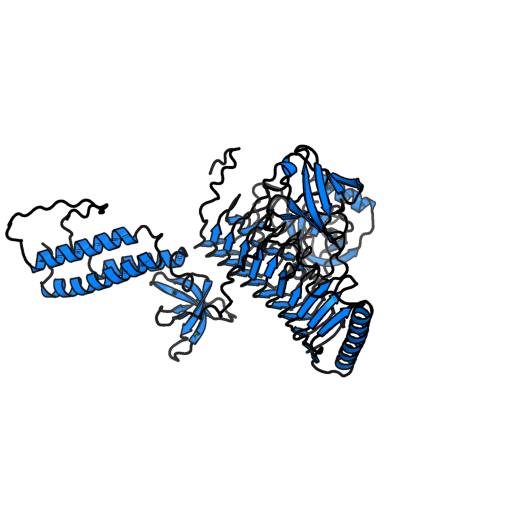91 C CA . TYR A 1 403 ? -8.510 -3.232 -5.875 1.00 91.56 403 TYR A CA 1
ATOM 3092 C C . TYR A 1 403 ? -8.268 -4.735 -6.019 1.00 91.56 403 TYR A C 1
ATOM 3094 O O . TYR A 1 403 ? -8.027 -5.435 -5.035 1.00 91.56 403 TYR A O 1
ATOM 3102 N N . ILE A 1 404 ? -8.392 -5.261 -7.242 1.00 92.31 404 ILE A N 1
ATOM 3103 C CA . ILE A 1 404 ? -8.426 -6.710 -7.489 1.00 92.31 404 ILE A CA 1
ATOM 3104 C C . ILE A 1 404 ? -7.336 -7.123 -8.481 1.00 92.31 404 ILE A C 1
ATOM 3106 O O . ILE A 1 404 ? -7.368 -6.744 -9.652 1.00 92.31 404 ILE A O 1
ATOM 3110 N N . ASN A 1 405 ? -6.392 -7.966 -8.049 1.00 91.25 405 ASN A N 1
ATOM 3111 C CA . ASN A 1 405 ? -5.235 -8.369 -8.867 1.00 91.25 405 ASN A CA 1
ATOM 3112 C C . ASN A 1 405 ? -4.508 -7.151 -9.469 1.00 91.25 405 ASN A C 1
ATOM 3114 O O . ASN A 1 405 ? -4.225 -7.095 -10.671 1.00 91.25 405 ASN A O 1
ATOM 3118 N N . MET A 1 406 ? -4.274 -6.154 -8.616 1.00 90.06 406 MET A N 1
ATOM 3119 C CA . MET A 1 406 ? -3.486 -4.968 -8.919 1.00 90.06 406 MET A CA 1
ATOM 3120 C C . MET A 1 406 ? -2.052 -5.157 -8.421 1.00 90.06 406 MET A C 1
ATOM 3122 O O . MET A 1 406 ? -1.841 -5.750 -7.366 1.00 90.06 406 MET A O 1
ATOM 3126 N N . ARG A 1 407 ? -1.066 -4.701 -9.198 1.00 89.38 407 ARG A N 1
ATOM 3127 C CA . ARG A 1 407 ? 0.354 -4.979 -8.951 1.00 89.38 407 ARG A CA 1
ATOM 3128 C C . ARG A 1 407 ? 1.198 -3.714 -9.048 1.00 89.38 407 ARG A C 1
ATOM 3130 O O . ARG A 1 407 ? 1.154 -3.067 -10.090 1.00 89.38 407 ARG A O 1
ATOM 3137 N N . GLY A 1 408 ? 1.972 -3.396 -8.016 1.00 89.38 408 GLY A N 1
ATOM 3138 C CA . GLY A 1 408 ? 3.041 -2.395 -8.039 1.00 89.38 408 GLY A CA 1
ATOM 3139 C C . GLY A 1 408 ? 4.389 -3.099 -7.979 1.00 89.38 408 GLY A C 1
ATOM 3140 O O . GLY A 1 408 ? 4.731 -3.666 -6.950 1.00 89.38 408 GLY A O 1
ATOM 3141 N N . MET A 1 409 ? 5.133 -3.136 -9.084 1.00 88.31 409 MET A N 1
ATOM 3142 C CA . MET A 1 409 ? 6.358 -3.941 -9.188 1.00 88.31 409 MET A CA 1
ATOM 3143 C C . MET A 1 409 ? 7.343 -3.339 -10.193 1.00 88.31 409 MET A C 1
ATOM 3145 O O . MET A 1 409 ? 6.937 -2.652 -11.127 1.00 88.31 409 MET A O 1
ATOM 3149 N N . ARG A 1 410 ? 8.639 -3.647 -10.076 1.00 88.50 410 ARG A N 1
ATOM 3150 C CA . ARG A 1 410 ? 9.632 -3.259 -11.093 1.00 88.50 410 ARG A CA 1
ATOM 3151 C C . ARG A 1 410 ? 9.295 -3.881 -12.460 1.00 88.50 410 ARG A C 1
ATOM 3153 O O . ARG A 1 410 ? 8.839 -5.024 -12.530 1.00 88.50 410 ARG A O 1
ATOM 3160 N N . ARG A 1 411 ? 9.501 -3.140 -13.558 1.00 90.56 411 ARG A N 1
ATOM 3161 C CA . ARG A 1 411 ? 9.166 -3.592 -14.926 1.00 90.56 411 ARG A CA 1
ATOM 3162 C C . ARG A 1 411 ? 9.952 -4.868 -15.295 1.00 90.56 411 ARG A C 1
ATOM 3164 O O . ARG A 1 411 ? 11.178 -4.827 -15.311 1.00 90.56 411 ARG A O 1
ATOM 3171 N N . PRO A 1 412 ? 9.299 -5.991 -15.648 1.00 89.75 412 PRO A N 1
ATOM 3172 C CA . PRO A 1 412 ? 10.014 -7.179 -16.111 1.00 89.75 412 PRO A CA 1
ATOM 3173 C C . PRO A 1 412 ? 10.756 -6.930 -17.431 1.00 89.75 412 PRO A C 1
ATOM 3175 O O . PRO A 1 412 ? 10.229 -6.264 -18.324 1.00 89.75 412 PRO A O 1
ATOM 3178 N N . GLY A 1 413 ? 11.951 -7.510 -17.572 1.00 90.62 413 GLY A N 1
ATOM 3179 C CA . GLY A 1 413 ? 12.768 -7.395 -18.787 1.00 90.62 413 GLY A CA 1
ATOM 3180 C C . GLY A 1 413 ? 13.503 -6.059 -18.950 1.00 90.62 413 GLY A C 1
ATOM 3181 O O . GLY A 1 413 ? 14.001 -5.784 -20.038 1.00 90.62 413 GLY A O 1
ATOM 3182 N N . THR A 1 414 ? 13.578 -5.240 -17.897 1.00 93.50 414 THR A N 1
ATOM 3183 C CA . THR A 1 414 ? 14.388 -4.014 -17.854 1.00 93.50 414 THR A CA 1
ATOM 3184 C C . THR A 1 414 ? 15.426 -4.083 -16.737 1.00 93.50 414 THR A C 1
ATOM 3186 O O . THR A 1 414 ? 15.360 -4.951 -15.866 1.00 93.50 414 THR A O 1
ATOM 3189 N N . ASN A 1 415 ? 16.362 -3.133 -16.724 1.00 94.25 415 ASN A N 1
ATOM 3190 C CA . ASN A 1 415 ? 17.307 -2.968 -15.619 1.00 94.25 415 ASN A CA 1
ATOM 3191 C C . ASN A 1 415 ? 16.727 -2.183 -14.419 1.00 94.25 415 ASN A C 1
ATOM 3193 O O . ASN A 1 415 ? 17.491 -1.675 -13.606 1.00 94.25 415 ASN A O 1
ATOM 3197 N N . ARG A 1 416 ? 15.403 -2.045 -14.272 1.00 92.44 416 ARG A N 1
ATOM 3198 C CA . ARG A 1 416 ? 14.815 -1.283 -13.153 1.00 92.44 416 ARG A CA 1
ATOM 3199 C C . ARG A 1 416 ? 14.831 -2.090 -11.858 1.00 92.44 416 ARG A C 1
ATOM 3201 O O . ARG A 1 416 ? 14.381 -3.235 -11.835 1.00 92.44 416 ARG A O 1
ATOM 3208 N N . LEU A 1 417 ? 15.284 -1.469 -10.773 1.00 91.88 417 LEU A N 1
ATOM 3209 C CA . LEU A 1 417 ? 15.229 -2.019 -9.414 1.00 91.88 417 LEU A CA 1
ATOM 3210 C C . LEU A 1 417 ? 14.043 -1.484 -8.601 1.00 91.88 417 LEU A C 1
ATOM 3212 O O . LEU A 1 417 ? 13.574 -2.183 -7.711 1.00 91.88 417 LEU A O 1
ATOM 3216 N N . PHE A 1 418 ? 13.540 -0.296 -8.946 1.00 88.75 418 PHE A N 1
ATOM 3217 C CA . PHE A 1 418 ? 12.481 0.440 -8.247 1.00 88.75 418 PHE A CA 1
ATOM 3218 C C . PHE A 1 418 ? 11.106 0.305 -8.922 1.00 88.75 418 PHE A C 1
ATOM 3220 O O . PHE A 1 418 ? 11.033 0.137 -10.145 1.00 88.75 418 PHE A O 1
ATOM 3227 N N . SER A 1 419 ? 10.022 0.433 -8.149 1.00 85.44 419 SER A N 1
ATOM 3228 C CA . SER A 1 419 ? 8.646 0.556 -8.663 1.00 85.44 419 SER A CA 1
ATOM 3229 C C . SER A 1 419 ? 8.001 1.921 -8.386 1.00 85.44 419 SER A C 1
ATOM 3231 O O . SER A 1 419 ? 7.178 2.363 -9.188 1.00 85.44 419 SER A O 1
ATOM 3233 N N . GLY A 1 420 ? 8.380 2.622 -7.311 1.00 80.00 420 GLY A N 1
ATOM 3234 C CA . GLY A 1 420 ? 7.829 3.932 -6.950 1.00 80.00 420 GLY A CA 1
ATOM 3235 C C . GLY A 1 420 ? 7.804 4.196 -5.443 1.00 80.00 420 GLY A C 1
ATOM 3236 O O . GLY A 1 420 ? 8.466 3.502 -4.684 1.00 80.00 420 GLY A O 1
ATOM 3237 N N . VAL A 1 421 ? 7.014 5.188 -5.027 1.00 74.62 421 VAL A N 1
ATOM 3238 C CA . VAL A 1 421 ? 6.805 5.580 -3.614 1.00 74.62 421 VAL A CA 1
ATOM 3239 C C . VAL A 1 421 ? 5.373 5.223 -3.191 1.00 74.62 421 VAL A C 1
ATOM 3241 O O . VAL A 1 421 ? 4.526 5.133 -4.074 1.00 74.62 421 VAL A O 1
ATOM 3244 N N . ARG A 1 422 ? 5.070 5.002 -1.906 1.00 71.94 422 ARG A N 1
ATOM 3245 C CA . ARG A 1 422 ? 3.709 4.985 -1.306 1.00 71.94 422 ARG A CA 1
ATOM 3246 C C . ARG A 1 422 ? 2.609 4.413 -2.233 1.00 71.94 422 ARG A C 1
ATOM 3248 O O . ARG A 1 422 ? 1.732 5.149 -2.684 1.00 71.94 422 ARG A O 1
ATOM 3255 N N . PHE A 1 423 ? 2.708 3.140 -2.648 1.00 77.56 423 PHE A N 1
ATOM 3256 C CA . PHE A 1 423 ? 1.914 2.627 -3.790 1.00 77.56 423 PHE A CA 1
ATOM 3257 C C . PHE A 1 423 ? 0.403 2.637 -3.513 1.00 77.56 423 PHE A C 1
ATOM 3259 O O . PHE A 1 423 ? -0.369 3.115 -4.345 1.00 77.56 423 PHE A O 1
ATOM 3266 N N . PHE A 1 424 ? -0.005 2.185 -2.326 1.00 83.25 424 PHE A N 1
ATOM 3267 C CA . PHE A 1 424 ? -1.310 2.497 -1.748 1.00 83.25 424 PHE A CA 1
ATOM 3268 C C . PHE A 1 424 ? -1.094 3.408 -0.542 1.00 83.25 424 PHE A C 1
ATOM 3270 O O . PHE A 1 424 ? -0.577 2.939 0.468 1.00 83.25 424 PHE A O 1
ATOM 3277 N N . GLN A 1 425 ? -1.500 4.676 -0.643 1.00 82.69 425 GLN A N 1
ATOM 3278 C CA . GLN A 1 425 ? -1.621 5.551 0.520 1.00 82.69 425 GLN A CA 1
ATOM 3279 C C . GLN A 1 425 ? -2.962 6.281 0.474 1.00 82.69 425 GLN A C 1
ATOM 3281 O O . GLN A 1 425 ? -3.140 7.264 -0.248 1.00 82.69 425 GLN A O 1
ATOM 3286 N N . VAL A 1 426 ? -3.932 5.755 1.216 1.00 81.44 426 VAL A N 1
ATOM 3287 C CA . VAL A 1 426 ? -5.346 6.096 1.053 1.00 81.44 426 VAL A CA 1
ATOM 3288 C C . VAL A 1 426 ? -5.937 6.516 2.389 1.00 81.44 426 VAL A C 1
ATOM 3290 O O . VAL A 1 426 ? -5.883 5.746 3.344 1.00 81.44 426 VAL A O 1
ATOM 3293 N N . TRP A 1 427 ? -6.584 7.685 2.444 1.00 81.19 427 TRP A N 1
ATOM 3294 C CA . TRP A 1 427 ? -7.315 8.104 3.637 1.00 81.19 427 TRP A CA 1
ATOM 3295 C C . TRP A 1 427 ? -8.830 8.120 3.429 1.00 81.19 427 TRP A C 1
ATOM 3297 O O . TRP A 1 427 ? -9.355 8.599 2.420 1.00 81.19 427 TRP A O 1
ATOM 3307 N N . TYR A 1 428 ? -9.537 7.590 4.419 1.00 79.38 428 TYR A N 1
ATOM 3308 C CA . TYR A 1 428 ? -10.983 7.438 4.450 1.00 79.38 428 TYR A CA 1
ATOM 3309 C C . TYR A 1 428 ? -11.635 8.401 5.444 1.00 79.38 428 TYR A C 1
ATOM 3311 O O . TYR A 1 428 ? -11.077 8.726 6.492 1.00 79.38 428 TYR A O 1
ATOM 3319 N N . GLU A 1 429 ? -12.853 8.823 5.108 1.00 77.69 429 GLU A N 1
ATOM 3320 C CA . GLU A 1 429 ? -13.749 9.594 5.976 1.00 77.69 429 GLU A CA 1
ATOM 3321 C C . GLU A 1 429 ? -15.145 8.952 5.910 1.00 77.69 429 GLU A C 1
ATOM 3323 O O . GLU A 1 429 ? -16.111 9.546 5.429 1.00 77.69 429 GLU A O 1
ATOM 3328 N N . GLY A 1 430 ? -15.210 7.680 6.315 1.00 80.88 430 GLY A N 1
ATOM 3329 C CA . GLY A 1 430 ? -16.337 6.778 6.067 1.00 80.88 430 GLY A CA 1
ATOM 3330 C C . GLY A 1 430 ? -15.986 5.650 5.087 1.00 80.88 430 GLY A C 1
ATOM 3331 O O . GLY A 1 430 ? -14.825 5.283 4.919 1.00 80.88 430 GLY A O 1
ATOM 3332 N N . GLY A 1 431 ? -17.000 5.062 4.449 1.00 85.75 431 GLY A N 1
ATOM 3333 C CA . GLY A 1 431 ? -16.783 4.171 3.304 1.00 85.75 431 GLY A CA 1
ATOM 3334 C C . GLY A 1 431 ? -16.251 2.771 3.640 1.00 85.75 431 GLY A C 1
ATOM 3335 O O . GLY A 1 431 ? -16.509 2.225 4.714 1.00 85.75 431 GLY A O 1
ATOM 3336 N N . SER A 1 432 ? -15.573 2.123 2.692 1.00 88.38 432 SER A N 1
ATOM 3337 C CA . SER A 1 432 ? -14.931 0.810 2.838 1.00 88.38 432 SER A CA 1
ATOM 3338 C C . SER A 1 432 ? -13.822 0.580 1.807 1.00 88.38 432 SER A C 1
ATOM 3340 O O . SER A 1 432 ? -13.951 0.968 0.647 1.00 88.38 432 SER A O 1
ATOM 3342 N N . PHE A 1 433 ? -12.790 -0.162 2.210 1.00 90.44 433 PHE A N 1
ATOM 3343 C CA . PHE A 1 433 ? -11.637 -0.532 1.386 1.00 90.44 433 PHE A CA 1
ATOM 3344 C C . PHE A 1 433 ? -11.496 -2.050 1.233 1.00 90.44 433 PHE A C 1
ATOM 3346 O O . PHE A 1 433 ? -11.649 -2.811 2.198 1.00 90.44 433 PHE A O 1
ATOM 3353 N N . MET A 1 434 ? -11.134 -2.501 0.031 1.00 92.00 434 MET A N 1
ATOM 3354 C CA . MET A 1 434 ? -10.769 -3.893 -0.219 1.00 92.00 434 MET A CA 1
ATOM 3355 C C . MET A 1 434 ? -9.609 -4.038 -1.212 1.00 92.00 434 MET A C 1
ATOM 3357 O O . MET A 1 434 ? -9.693 -3.567 -2.345 1.00 92.00 434 MET A O 1
ATOM 3361 N N . MET A 1 435 ? -8.580 -4.789 -0.810 1.00 93.00 435 MET A N 1
ATOM 3362 C CA . MET A 1 435 ? -7.580 -5.399 -1.694 1.00 93.00 435 MET A CA 1
ATOM 3363 C C . MET A 1 435 ? -7.734 -6.922 -1.720 1.00 93.00 435 MET A C 1
ATOM 3365 O O . MET A 1 435 ? -7.841 -7.573 -0.675 1.00 93.00 435 MET A O 1
ATOM 3369 N N . ASP A 1 436 ? -7.690 -7.511 -2.915 1.00 92.50 436 ASP A N 1
ATOM 3370 C CA . ASP A 1 436 ? -7.773 -8.962 -3.104 1.00 92.50 436 ASP A CA 1
ATOM 3371 C C . ASP A 1 436 ? -6.887 -9.435 -4.272 1.00 92.50 436 ASP A C 1
ATOM 3373 O O . ASP A 1 436 ? -7.067 -9.018 -5.420 1.00 92.50 436 ASP A O 1
ATOM 3377 N N . ARG A 1 437 ? -5.948 -10.352 -3.992 1.00 93.31 437 ARG A N 1
ATOM 3378 C CA . ARG A 1 437 ? -4.923 -10.864 -4.936 1.00 93.31 437 ARG A CA 1
ATOM 3379 C C . ARG A 1 437 ? -3.917 -9.817 -5.439 1.00 93.31 437 ARG A C 1
ATOM 3381 O O . ARG A 1 437 ? -3.398 -9.965 -6.545 1.00 93.31 437 ARG A O 1
ATOM 3388 N N . CYS A 1 438 ? -3.652 -8.768 -4.668 1.00 92.75 438 CYS A N 1
ATOM 3389 C CA . CYS A 1 438 ? -2.724 -7.704 -5.053 1.00 92.75 438 CYS A CA 1
ATOM 3390 C C . CYS A 1 438 ? -1.249 -8.060 -4.783 1.00 92.75 438 CYS A C 1
ATOM 3392 O O . CYS A 1 438 ? -0.953 -8.982 -4.026 1.00 92.75 438 CYS A O 1
ATOM 3394 N N . GLU A 1 439 ? -0.339 -7.322 -5.418 1.00 91.94 439 GLU A N 1
ATOM 3395 C CA . GLU A 1 439 ? 1.122 -7.407 -5.257 1.00 91.94 439 GLU A CA 1
ATOM 3396 C C . GLU A 1 439 ? 1.682 -5.991 -5.079 1.00 91.94 439 GLU A C 1
ATOM 3398 O O . GLU A 1 439 ? 1.322 -5.109 -5.862 1.00 91.94 439 GLU A O 1
ATOM 3403 N N . VAL A 1 440 ? 2.558 -5.744 -4.107 1.00 91.06 440 VAL A N 1
ATOM 3404 C CA . VAL A 1 440 ? 3.281 -4.465 -4.005 1.00 91.06 440 VAL A CA 1
ATOM 3405 C C . VAL A 1 440 ? 4.722 -4.708 -3.576 1.00 91.06 440 VAL A C 1
ATOM 3407 O O . VAL A 1 440 ? 4.959 -5.369 -2.568 1.00 91.06 440 VAL A O 1
ATOM 3410 N N . ALA A 1 441 ? 5.680 -4.165 -4.328 1.00 89.50 441 ALA A N 1
ATOM 3411 C CA . ALA A 1 441 ? 7.093 -4.343 -4.036 1.00 89.50 441 ALA A CA 1
ATOM 3412 C C . ALA A 1 441 ? 8.016 -3.255 -4.580 1.00 89.50 441 ALA A C 1
ATOM 3414 O O . ALA A 1 441 ? 7.654 -2.537 -5.513 1.00 89.50 441 ALA A O 1
ATOM 3415 N N . TYR A 1 442 ? 9.250 -3.208 -4.066 1.00 88.56 442 TYR A N 1
ATOM 3416 C CA . TYR A 1 442 ? 10.332 -2.323 -4.525 1.00 88.56 442 TYR A CA 1
ATOM 3417 C C . TYR A 1 442 ? 10.011 -0.833 -4.375 1.00 88.56 442 TYR A C 1
ATOM 3419 O O . TYR A 1 442 ? 10.208 -0.044 -5.304 1.00 88.56 442 TYR A O 1
ATOM 3427 N N . ASN A 1 443 ? 9.479 -0.476 -3.208 1.00 86.06 443 ASN A N 1
ATOM 3428 C CA . ASN A 1 443 ? 8.946 0.846 -2.899 1.00 86.06 443 ASN A CA 1
ATOM 3429 C C . ASN A 1 443 ? 9.664 1.457 -1.685 1.00 86.06 443 ASN A C 1
ATOM 3431 O O . ASN A 1 443 ? 10.025 0.729 -0.759 1.00 86.06 443 ASN A O 1
ATOM 3435 N N . ASP A 1 444 ? 9.909 2.767 -1.704 1.00 83.44 444 ASP A N 1
ATOM 3436 C CA . ASP A 1 444 ? 10.698 3.477 -0.685 1.00 83.44 444 ASP A CA 1
ATOM 3437 C C . ASP A 1 444 ? 9.870 4.063 0.473 1.00 83.44 444 ASP A C 1
ATOM 3439 O O . ASP A 1 444 ? 10.350 4.920 1.215 1.00 83.44 444 ASP A O 1
ATOM 3443 N N . ASP A 1 445 ? 8.655 3.559 0.672 1.00 83.12 445 ASP A N 1
ATOM 3444 C CA . ASP A 1 445 ? 7.828 3.857 1.838 1.00 83.12 445 ASP A CA 1
ATOM 3445 C C . ASP A 1 445 ? 6.967 2.636 2.229 1.00 83.12 445 ASP A C 1
ATOM 3447 O O . ASP A 1 445 ? 7.331 1.496 1.914 1.00 83.12 445 ASP A O 1
ATOM 3451 N N . ASP A 1 446 ? 5.844 2.850 2.922 1.00 84.00 446 ASP A N 1
ATOM 3452 C CA . ASP A 1 446 ? 4.844 1.807 3.168 1.00 84.00 446 ASP A CA 1
ATOM 3453 C C . ASP A 1 446 ? 4.321 1.205 1.851 1.00 84.00 446 ASP A C 1
ATOM 3455 O O . ASP A 1 446 ? 3.967 1.910 0.896 1.00 84.00 446 ASP A O 1
ATOM 3459 N N . LEU A 1 447 ? 4.251 -0.130 1.800 1.00 88.31 447 LEU A N 1
ATOM 3460 C CA . LEU A 1 447 ? 3.724 -0.853 0.640 1.00 88.31 447 LEU A CA 1
ATOM 3461 C C . LEU A 1 447 ? 2.194 -0.728 0.552 1.00 88.31 447 LEU A C 1
ATOM 3463 O O . LEU A 1 447 ? 1.634 -0.634 -0.545 1.00 88.31 447 LEU A O 1
ATOM 3467 N N . SER A 1 448 ? 1.520 -0.670 1.700 1.00 89.56 448 SER A N 1
ATOM 3468 C CA . SER A 1 448 ? 0.155 -0.158 1.800 1.00 89.56 448 SER A CA 1
ATOM 3469 C C . SER A 1 448 ? -0.106 0.483 3.158 1.00 89.56 448 SER A C 1
ATOM 3471 O O . SER A 1 448 ? 0.103 -0.150 4.191 1.00 89.56 448 SER A O 1
ATOM 3473 N N . ASP A 1 449 ? -0.596 1.719 3.123 1.00 88.50 449 ASP A N 1
ATOM 3474 C CA . ASP A 1 449 ? -0.996 2.522 4.276 1.00 88.50 449 ASP A CA 1
ATOM 3475 C C . ASP A 1 449 ? -2.403 3.081 4.036 1.00 88.50 449 ASP A C 1
ATOM 3477 O O . ASP A 1 449 ? -2.641 3.892 3.139 1.00 88.50 449 ASP A O 1
ATOM 3481 N N . ILE A 1 450 ? -3.376 2.556 4.777 1.00 89.50 450 ILE A N 1
ATOM 3482 C CA . ILE A 1 450 ? -4.791 2.881 4.618 1.00 89.50 450 ILE A CA 1
ATOM 3483 C C . ILE A 1 450 ? -5.303 3.377 5.958 1.00 89.50 450 ILE A C 1
ATOM 3485 O O . ILE A 1 450 ? -5.390 2.600 6.907 1.00 89.50 450 ILE A O 1
ATOM 3489 N N . PHE A 1 451 ? -5.657 4.654 6.043 1.00 88.62 451 PHE A N 1
ATOM 3490 C CA . PHE A 1 451 ? -5.957 5.300 7.315 1.00 88.62 451 PHE A CA 1
ATOM 3491 C C . PHE A 1 451 ? -7.265 6.092 7.313 1.00 88.62 451 PHE A C 1
ATOM 3493 O O . PHE A 1 451 ? -7.914 6.288 6.289 1.00 88.62 451 PHE A O 1
ATOM 3500 N N . THR A 1 452 ? -7.665 6.557 8.490 1.00 88.25 452 THR A N 1
ATOM 3501 C CA . THR A 1 452 ? -8.576 7.701 8.664 1.00 88.25 452 THR A CA 1
ATOM 3502 C C . THR A 1 452 ? -7.838 8.762 9.467 1.00 88.25 452 THR A C 1
ATOM 3504 O O . THR A 1 452 ? -6.655 8.602 9.726 1.00 88.25 452 THR A O 1
ATOM 3507 N N . TRP A 1 453 ? -8.472 9.841 9.904 1.00 86.50 453 TRP A N 1
ATOM 3508 C CA . TRP A 1 453 ? -7.764 10.845 10.706 1.00 86.50 453 TRP A CA 1
ATOM 3509 C C . TRP A 1 453 ? -7.886 10.628 12.216 1.00 86.50 453 TRP A C 1
ATOM 3511 O O . TRP A 1 453 ? -8.987 10.354 12.700 1.00 86.50 453 TRP A O 1
ATOM 3521 N N . LEU A 1 454 ? -6.785 10.862 12.938 1.00 86.56 454 LEU A N 1
ATOM 3522 C CA . LEU A 1 454 ? -6.774 11.158 14.371 1.00 86.56 454 LEU A CA 1
ATOM 3523 C C . LEU A 1 454 ? -6.769 12.676 14.568 1.00 86.56 454 LEU A C 1
ATOM 3525 O O . LEU A 1 454 ? -6.111 13.412 13.831 1.00 86.56 454 LEU A O 1
ATOM 3529 N N . GLY A 1 455 ? -7.481 13.158 15.581 1.00 84.88 455 GLY A N 1
ATOM 3530 C CA . GLY A 1 455 ? -7.432 14.557 15.998 1.00 84.88 455 GLY A CA 1
ATOM 3531 C C . GLY A 1 455 ? -6.739 14.717 17.341 1.00 84.88 455 GLY A C 1
ATOM 3532 O O . GLY A 1 455 ? -6.814 13.833 18.192 1.00 84.88 455 GLY A O 1
ATOM 3533 N N . PHE A 1 456 ? -6.119 15.873 17.563 1.00 80.69 456 PHE A N 1
ATOM 3534 C CA . PHE A 1 456 ? -5.503 16.216 18.845 1.00 80.69 456 PHE A CA 1
ATOM 3535 C C . PHE A 1 456 ? -6.142 17.488 19.400 1.00 80.69 456 PHE A C 1
ATOM 3537 O O . PHE A 1 456 ? -6.267 18.493 18.692 1.00 80.69 456 PHE A O 1
ATOM 3544 N N . THR A 1 457 ? -6.547 17.467 20.671 1.00 75.94 457 THR A N 1
ATOM 3545 C CA . THR A 1 457 ? -7.014 18.671 21.361 1.00 75.94 457 THR A CA 1
ATOM 3546 C C . THR A 1 457 ? -5.856 19.592 21.695 1.00 75.94 457 THR A C 1
ATOM 3548 O O . THR A 1 457 ? -4.861 19.188 22.291 1.00 75.94 457 THR A O 1
ATOM 3551 N N . VAL A 1 458 ? -6.063 20.861 21.398 1.00 62.81 458 VAL A N 1
ATOM 3552 C CA . VAL A 1 458 ? -5.079 21.934 21.490 1.00 62.81 458 VAL A CA 1
ATOM 3553 C C . VAL A 1 458 ? -5.239 22.706 22.798 1.00 62.81 458 VAL A C 1
ATOM 3555 O O . VAL A 1 458 ? -4.283 22.925 23.534 1.00 62.81 458 VAL A O 1
ATOM 3558 N N . ALA A 1 459 ? -6.478 23.097 23.103 1.00 61.44 459 ALA A N 1
ATOM 3559 C CA . ALA A 1 459 ? -6.849 23.768 24.337 1.00 61.44 459 ALA A CA 1
ATOM 3560 C C . ALA A 1 459 ? -8.350 23.615 24.605 1.00 61.44 459 ALA A C 1
ATOM 3562 O O . ALA A 1 459 ? -9.171 23.541 23.685 1.00 61.44 459 ALA A O 1
ATOM 3563 N N . ASN A 1 460 ? -8.698 23.649 25.888 1.00 58.56 460 ASN A N 1
ATOM 3564 C CA . ASN A 1 460 ? -10.057 23.860 26.361 1.00 58.56 460 ASN A CA 1
ATOM 3565 C C . ASN A 1 460 ? -10.331 25.374 26.305 1.00 58.56 460 ASN A C 1
ATOM 3567 O O . ASN A 1 460 ? -9.887 26.117 27.185 1.00 58.56 460 ASN A O 1
ATOM 3571 N N . ALA A 1 461 ? -10.997 25.857 25.249 1.00 53.53 461 ALA A N 1
ATOM 3572 C CA . ALA A 1 461 ? -11.500 27.230 25.266 1.00 53.53 461 ALA A CA 1
ATOM 3573 C C . ALA A 1 461 ? -12.530 27.343 26.404 1.00 53.53 461 ALA A C 1
ATOM 3575 O O . ALA A 1 461 ? -13.184 26.361 26.716 1.00 53.53 461 ALA A O 1
ATOM 3576 N N . SER A 1 462 ? -12.664 28.516 27.031 1.00 54.41 462 SER A N 1
ATOM 3577 C CA . SER A 1 462 ? -13.164 28.766 28.410 1.00 54.41 462 SER A CA 1
ATOM 3578 C C . SER A 1 462 ? -14.436 28.060 28.944 1.00 54.41 462 SER A C 1
ATOM 3580 O O . SER A 1 462 ? -14.728 28.171 30.135 1.00 54.41 462 SER A O 1
ATOM 3582 N N . SER A 1 463 ? -15.176 27.324 28.119 1.00 58.62 463 SER A N 1
ATOM 3583 C CA . SER A 1 463 ? -16.104 26.262 28.517 1.00 58.62 463 SER A CA 1
ATOM 3584 C C . SER A 1 463 ? -15.821 25.013 27.675 1.00 58.62 463 SER A C 1
ATOM 3586 O O . SER A 1 463 ? -15.783 25.151 26.449 1.00 58.62 463 SER A O 1
ATOM 3588 N N . GLY A 1 464 ? -15.767 23.811 28.272 1.00 62.84 464 GLY A N 1
ATOM 3589 C CA . GLY A 1 464 ? -15.409 22.532 27.611 1.00 62.84 464 GLY A CA 1
ATOM 3590 C C . GLY A 1 464 ? -16.373 22.013 26.529 1.00 62.84 464 GLY A C 1
ATOM 3591 O O . GLY A 1 464 ? -16.439 20.819 26.255 1.00 62.84 464 GLY A O 1
ATOM 3592 N N . ARG A 1 465 ? -17.162 22.912 25.941 1.00 68.19 465 ARG A N 1
ATOM 3593 C CA . ARG A 1 465 ? -17.900 22.754 24.686 1.00 68.19 465 ARG A CA 1
ATOM 3594 C C . ARG A 1 465 ? -17.148 23.320 23.485 1.00 68.19 465 ARG A C 1
ATOM 3596 O O . ARG A 1 465 ? -17.521 22.985 22.371 1.00 68.19 465 ARG A O 1
ATOM 3603 N N . HIS A 1 466 ? -16.161 24.192 23.693 1.00 67.44 466 HIS A N 1
ATOM 3604 C CA . HIS A 1 466 ? -15.357 24.772 22.623 1.00 67.44 466 HIS A CA 1
ATOM 3605 C C . HIS A 1 466 ? -13.969 24.134 22.628 1.00 67.44 466 HIS A C 1
ATOM 3607 O O . HIS A 1 466 ? -13.168 24.358 23.536 1.00 67.44 466 HIS A O 1
ATOM 3613 N N . VAL A 1 467 ? -13.706 23.314 21.616 1.00 69.50 467 VAL A N 1
ATOM 3614 C CA . VAL A 1 467 ? -12.482 22.519 21.509 1.00 69.50 467 VAL A CA 1
ATOM 3615 C C . VAL A 1 467 ? -11.658 23.020 20.342 1.00 69.50 467 VAL A C 1
ATOM 3617 O O . VAL A 1 467 ? -12.139 23.038 19.213 1.00 69.50 467 VAL A O 1
ATOM 3620 N N . LEU A 1 468 ? -10.413 23.403 20.607 1.00 69.69 468 LEU A N 1
ATOM 3621 C CA . LEU A 1 468 ? -9.429 23.595 19.549 1.00 69.69 468 LEU A CA 1
ATOM 3622 C C . LEU A 1 468 ? -8.873 22.213 19.156 1.00 69.69 468 LEU A C 1
ATOM 3624 O O . LEU A 1 468 ? -8.456 21.463 20.039 1.00 69.69 468 LEU A O 1
ATOM 3628 N N . CYS A 1 469 ? -8.908 21.856 17.871 1.00 72.38 469 CYS A N 1
ATOM 3629 C CA . CYS A 1 469 ? -8.643 20.502 17.368 1.00 72.38 469 CYS A CA 1
ATOM 3630 C C . CYS A 1 469 ? -7.819 20.524 16.073 1.00 72.38 469 CYS A C 1
ATOM 3632 O O . CYS A 1 469 ? -8.220 21.179 15.113 1.00 72.38 469 CYS A O 1
ATOM 3634 N N . SER A 1 470 ? -6.727 19.766 15.987 1.00 73.38 470 SER A N 1
ATOM 3635 C CA . SER A 1 470 ? -6.127 19.415 14.689 1.00 73.38 470 SER A CA 1
ATOM 3636 C C . SER A 1 470 ? -6.825 18.207 14.057 1.00 73.38 470 SER A C 1
ATOM 3638 O O . SER A 1 470 ? -7.511 17.457 14.746 1.00 73.38 470 SER A O 1
ATOM 3640 N N . GLY A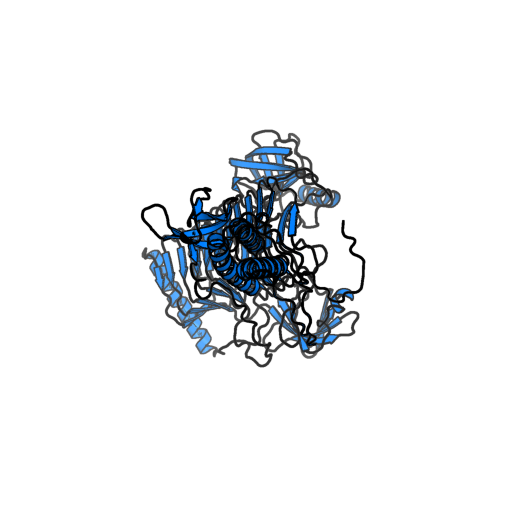 1 471 ? -6.706 18.049 12.737 1.00 72.25 471 GLY A N 1
ATOM 3641 C CA . GLY A 1 471 ? -7.399 17.013 11.962 1.00 72.25 471 GLY A CA 1
ATOM 3642 C C . GLY A 1 471 ? -8.131 17.585 10.736 1.00 72.25 471 GLY A C 1
ATOM 3643 O O . GLY A 1 471 ? -8.001 18.778 10.441 1.00 72.25 471 GLY A O 1
ATOM 3644 N N . PRO A 1 472 ? -8.940 16.774 10.030 1.00 74.56 472 PRO A N 1
ATOM 3645 C CA . PRO A 1 472 ? -9.527 17.120 8.729 1.00 74.56 472 PRO A CA 1
ATOM 3646 C C . PRO A 1 472 ? -10.628 18.185 8.822 1.00 74.56 472 PRO A C 1
ATOM 3648 O O . PRO A 1 472 ? -11.051 18.747 7.815 1.00 74.56 472 PRO A O 1
ATOM 3651 N N . GLY A 1 473 ? -11.109 18.464 10.037 1.00 83.88 473 GLY A N 1
ATOM 3652 C CA . GLY A 1 473 ? -12.339 19.207 10.261 1.00 83.88 473 GLY A CA 1
ATOM 3653 C C . GLY A 1 473 ? -13.531 18.301 10.003 1.00 83.88 473 GLY A C 1
ATOM 3654 O O . GLY A 1 473 ? -14.069 18.284 8.898 1.00 83.88 473 GLY A O 1
ATOM 3655 N N . TRP A 1 474 ? -13.982 17.555 11.012 1.00 87.75 474 TRP A N 1
ATOM 3656 C CA . TRP A 1 474 ? -15.142 16.672 10.846 1.00 87.75 474 TRP A CA 1
ATOM 3657 C C . TRP A 1 474 ? -16.444 17.470 10.653 1.00 87.75 474 TRP A C 1
ATOM 3659 O O . TRP A 1 474 ? -16.562 18.599 11.140 1.00 87.75 474 TRP A O 1
ATOM 3669 N N . PRO A 1 475 ? -17.423 16.973 9.881 1.00 89.81 475 PRO A N 1
ATOM 3670 C CA . PRO A 1 475 ? -18.720 17.631 9.715 1.00 89.81 475 PRO A CA 1
ATOM 3671 C C . PRO A 1 475 ? -19.553 17.733 11.006 1.00 89.81 475 PRO A C 1
ATOM 3673 O O . PRO A 1 475 ? -19.572 16.803 11.817 1.00 89.81 475 PRO A O 1
ATOM 3676 N N . PRO A 1 476 ? -20.324 18.825 11.188 1.00 94.06 476 PRO A N 1
ATOM 3677 C CA . PRO A 1 476 ? -21.405 18.863 12.165 1.00 94.06 476 PRO A CA 1
ATOM 3678 C C . PRO A 1 476 ? -22.337 17.656 12.035 1.00 94.06 476 PRO A C 1
ATOM 3680 O O . PRO A 1 476 ? -22.694 17.241 10.935 1.00 94.06 476 PRO A O 1
ATOM 3683 N N . GLY A 1 477 ? -22.746 17.111 13.174 1.00 94.56 477 GLY A N 1
ATOM 3684 C CA . GLY A 1 477 ? -23.495 15.867 13.277 1.00 94.56 477 GLY A CA 1
ATOM 3685 C C . GLY A 1 477 ? -22.639 14.669 13.682 1.00 94.56 477 GLY A C 1
ATOM 3686 O O . GLY A 1 477 ? -23.214 13.749 14.252 1.00 94.56 477 GLY A O 1
ATOM 3687 N N . HIS A 1 478 ? -21.316 14.686 13.477 1.00 93.31 478 HIS A N 1
ATOM 3688 C CA . HIS A 1 478 ? -20.427 13.581 13.865 1.00 93.31 478 HIS A CA 1
ATOM 3689 C C . HIS A 1 478 ? -20.371 13.384 15.389 1.00 93.31 478 HIS A C 1
ATOM 3691 O O . HIS A 1 478 ? -20.320 14.349 16.153 1.00 93.31 478 HIS A O 1
ATOM 3697 N N . GLU A 1 479 ? -20.356 12.129 15.827 1.00 95.50 479 GLU A N 1
ATOM 3698 C CA . GLU A 1 479 ? -20.075 11.697 17.192 1.00 95.50 479 GLU A CA 1
ATOM 3699 C C . GLU A 1 479 ? -18.557 11.559 17.374 1.00 95.50 479 GLU A C 1
ATOM 3701 O O . GLU A 1 479 ? -17.883 10.814 16.657 1.00 95.50 479 GLU A O 1
ATOM 3706 N N . LEU A 1 480 ? -18.017 12.331 18.314 1.00 93.62 480 LEU A N 1
ATOM 3707 C CA . LEU A 1 480 ? -16.598 12.398 18.633 1.00 93.62 480 LEU A CA 1
ATOM 3708 C C . LEU A 1 480 ? -16.356 11.704 19.974 1.00 93.62 480 LEU A C 1
ATOM 3710 O O . LEU A 1 480 ? -16.970 12.074 20.981 1.00 93.62 480 LEU A O 1
ATOM 3714 N N . THR A 1 481 ? -15.447 10.733 19.989 1.00 93.50 481 THR A N 1
ATOM 3715 C CA . THR A 1 481 ? -14.937 10.110 21.213 1.00 93.50 481 THR A CA 1
ATOM 3716 C C . THR A 1 481 ? -13.604 10.746 21.575 1.00 93.50 481 THR A C 1
ATOM 3718 O O . THR A 1 481 ? -12.739 10.937 20.722 1.00 93.50 481 THR A O 1
ATOM 3721 N N . PHE A 1 482 ? -13.456 11.075 22.853 1.00 92.31 482 PHE A N 1
ATOM 3722 C CA . PHE A 1 482 ? -12.307 11.759 23.422 1.00 92.31 482 PHE A CA 1
ATOM 3723 C C . PHE A 1 482 ? -11.544 10.782 24.317 1.00 92.31 482 PHE A C 1
ATOM 3725 O O . PHE A 1 482 ? -12.151 10.203 25.220 1.00 92.31 482 PHE A O 1
ATOM 3732 N N . TYR A 1 483 ? -10.240 10.619 24.105 1.00 91.31 483 TYR A N 1
ATOM 3733 C CA . TYR A 1 483 ? -9.378 9.727 24.893 1.00 91.31 483 TYR A CA 1
ATOM 3734 C C . TYR A 1 483 ? -8.214 10.501 25.496 1.00 91.31 483 TYR A C 1
ATOM 3736 O O . TYR A 1 483 ? -7.676 11.385 24.840 1.00 91.31 483 TYR A O 1
ATOM 3744 N N . ASP A 1 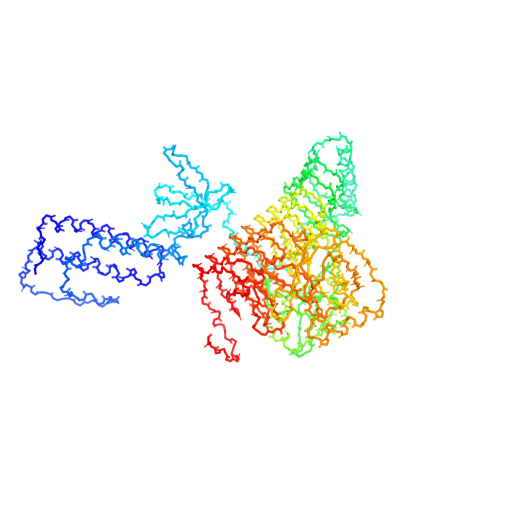484 ? -7.782 10.178 26.709 1.00 88.50 484 ASP A N 1
ATOM 3745 C CA . ASP A 1 484 ? -6.532 10.734 27.231 1.00 88.50 484 ASP A CA 1
ATOM 3746 C C . ASP A 1 484 ? -5.345 10.084 26.497 1.00 88.50 484 ASP A C 1
ATOM 3748 O O . ASP A 1 484 ? -5.267 8.860 26.431 1.00 88.50 484 ASP A O 1
ATOM 3752 N N . CYS A 1 485 ? -4.430 10.861 25.907 1.00 85.62 485 CYS A N 1
ATOM 3753 C CA . CYS A 1 485 ? -3.342 10.292 25.097 1.00 85.62 485 CYS A CA 1
ATOM 3754 C C . CYS A 1 485 ? -2.278 9.543 25.918 1.00 85.62 485 CYS A C 1
ATOM 3756 O O . CYS A 1 485 ? -1.452 8.842 25.337 1.00 85.62 485 CYS A O 1
ATOM 3758 N N . ARG A 1 486 ? -2.274 9.675 27.252 1.00 85.75 486 ARG A N 1
ATOM 3759 C CA . ARG A 1 486 ? -1.385 8.907 28.131 1.00 85.75 486 ARG A CA 1
ATOM 3760 C C . ARG A 1 486 ? -1.958 7.531 28.405 1.00 85.75 486 ARG A C 1
ATOM 3762 O O . ARG A 1 486 ? -1.307 6.528 28.130 1.00 85.75 486 ARG A O 1
ATOM 3769 N N . THR A 1 487 ? -3.187 7.498 28.917 1.00 89.44 487 THR A N 1
ATOM 3770 C CA . THR A 1 487 ? -3.808 6.265 29.414 1.00 89.44 487 THR A CA 1
ATOM 3771 C C . THR A 1 487 ? -4.678 5.553 28.387 1.00 89.44 487 THR A C 1
ATOM 3773 O O . THR A 1 487 ? -5.002 4.391 28.602 1.00 89.44 487 THR A O 1
ATOM 3776 N N . LEU A 1 488 ? -5.072 6.215 27.296 1.00 90.88 488 LEU A N 1
ATOM 3777 C CA . LEU A 1 488 ? -6.095 5.786 26.329 1.00 90.88 488 LEU A CA 1
ATOM 3778 C C . LEU A 1 488 ? -7.498 5.575 26.917 1.00 90.88 488 LEU A C 1
ATOM 3780 O O . LEU A 1 488 ? -8.376 5.006 26.265 1.00 90.88 488 LEU A O 1
ATOM 3784 N N . GLU A 1 489 ? -7.751 6.035 28.143 1.00 92.44 489 GLU A N 1
ATOM 3785 C CA . GLU A 1 489 ? -9.088 5.982 28.731 1.00 92.44 489 GLU A CA 1
ATOM 3786 C C . GLU A 1 489 ? -10.019 6.999 28.063 1.00 92.44 489 GLU A C 1
ATOM 3788 O O . GLU A 1 489 ? -9.636 8.137 27.781 1.00 92.44 489 GLU A O 1
ATOM 3793 N N . THR A 1 490 ? -11.276 6.610 27.834 1.00 93.19 490 THR A N 1
ATOM 3794 C CA . THR A 1 490 ? -12.291 7.511 27.280 1.00 93.19 490 THR A CA 1
ATOM 3795 C C . THR A 1 490 ? -12.645 8.616 28.280 1.00 93.19 490 THR A C 1
ATOM 3797 O O . THR A 1 490 ? -13.323 8.386 29.281 1.00 93.19 490 THR A O 1
ATOM 3800 N N . VAL A 1 491 ? -12.237 9.843 27.960 1.00 91.69 491 VAL A N 1
ATOM 3801 C CA . VAL A 1 491 ? -12.537 11.087 28.689 1.00 91.69 491 VAL A CA 1
ATOM 3802 C C . VAL A 1 491 ? -13.999 11.506 28.497 1.00 91.69 491 VAL A C 1
ATOM 3804 O O . VAL A 1 491 ? -14.610 12.094 29.394 1.00 91.69 491 VAL A O 1
ATOM 3807 N N . GLY A 1 492 ? -14.582 11.203 27.335 1.00 92.44 492 GLY A N 1
ATOM 3808 C CA . GLY A 1 492 ? -15.995 11.443 27.060 1.00 92.44 492 GLY A CA 1
ATOM 3809 C C . GLY A 1 492 ? -16.388 11.215 25.604 1.00 92.44 492 GLY A C 1
ATOM 3810 O O . GLY A 1 492 ? -15.571 10.850 24.765 1.00 92.44 492 GLY A O 1
ATOM 3811 N N . VAL A 1 493 ? -17.666 11.454 25.314 1.00 94.69 493 VAL A N 1
ATOM 3812 C CA . VAL A 1 493 ? -18.253 11.404 23.968 1.00 94.69 493 VAL A CA 1
ATOM 3813 C C . VAL A 1 493 ? -19.160 12.621 23.809 1.00 94.69 493 VAL A C 1
ATOM 3815 O O . VAL A 1 493 ? -19.886 12.963 24.745 1.00 94.69 493 VAL A O 1
ATOM 3818 N N . ALA A 1 494 ? -19.143 13.281 22.654 1.00 95.06 494 ALA A N 1
ATOM 3819 C CA . ALA A 1 494 ? -20.059 14.381 22.341 1.00 95.06 494 ALA A CA 1
ATOM 3820 C C . ALA A 1 494 ? -20.320 14.479 20.835 1.00 95.06 494 ALA A C 1
ATOM 3822 O O . ALA A 1 494 ? -19.516 14.021 20.025 1.00 95.06 494 ALA A O 1
ATOM 3823 N N . ARG A 1 495 ? -21.432 15.104 20.447 1.00 96.38 495 ARG A N 1
ATOM 3824 C CA . ARG A 1 495 ? -21.761 15.359 19.041 1.00 96.38 495 ARG A CA 1
ATOM 3825 C C . ARG A 1 495 ? -21.308 16.754 18.626 1.00 96.38 495 ARG A C 1
ATOM 3827 O O . ARG A 1 495 ? -21.573 17.736 19.319 1.00 96.38 495 ARG A O 1
ATOM 3834 N N . LEU A 1 496 ? -20.658 16.854 17.473 1.00 94.31 496 LEU A N 1
ATOM 3835 C CA . LEU A 1 496 ? -20.217 18.118 16.892 1.00 94.31 496 LEU A CA 1
ATOM 3836 C C . LEU A 1 496 ? -21.431 18.927 16.397 1.00 94.31 496 LEU A C 1
ATOM 3838 O O . LEU A 1 496 ? -22.174 18.463 15.535 1.00 94.31 496 LEU A O 1
ATOM 3842 N N . LYS A 1 497 ? -21.650 20.136 16.924 1.00 95.50 497 LYS A N 1
ATOM 3843 C CA . LYS A 1 497 ? -22.728 21.057 16.505 1.00 95.50 497 LYS A CA 1
ATOM 3844 C C . LYS A 1 497 ? -22.303 22.019 15.407 1.00 95.50 497 LYS A C 1
ATOM 3846 O O . LYS A 1 497 ? -23.085 22.291 14.499 1.00 95.50 497 LYS A O 1
ATOM 3851 N N . SER A 1 498 ? -21.100 22.568 15.513 1.00 93.38 498 SER A N 1
ATOM 3852 C CA . SER A 1 498 ? -20.553 23.527 14.556 1.00 93.38 498 SER A CA 1
ATOM 3853 C C . SER A 1 498 ? -19.026 23.450 14.545 1.00 93.38 498 SER A C 1
ATOM 3855 O O . SER A 1 498 ? -18.417 22.938 15.488 1.00 93.38 498 SER A O 1
A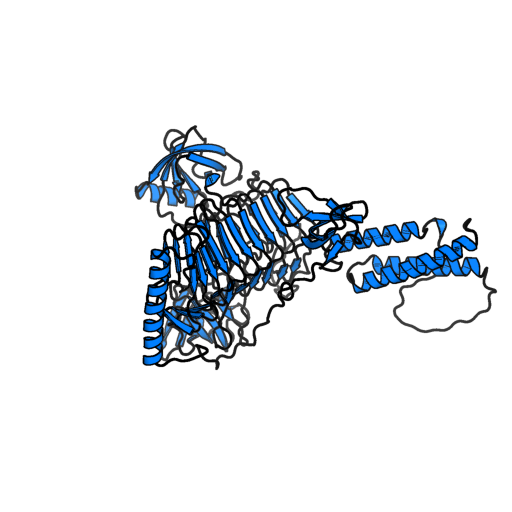TOM 3857 N N . ARG A 1 499 ? -18.410 23.916 13.454 1.00 92.25 499 ARG A N 1
ATOM 3858 C CA . ARG A 1 499 ? -16.954 24.008 13.311 1.00 92.25 499 ARG A CA 1
ATOM 3859 C C . ARG A 1 499 ? -16.565 25.324 12.648 1.00 92.25 499 ARG A C 1
ATOM 3861 O O . ARG A 1 499 ? -17.257 25.772 11.735 1.00 92.25 499 ARG A O 1
ATOM 3868 N N . GLU A 1 500 ? -15.432 25.878 13.046 1.00 90.88 500 GLU A N 1
ATOM 3869 C CA . GLU A 1 500 ? -14.806 27.047 12.428 1.00 90.88 500 GLU A CA 1
ATOM 3870 C C . GLU A 1 500 ? -13.328 26.743 12.159 1.00 90.88 500 GLU A C 1
ATOM 3872 O O . GLU A 1 500 ? -12.648 26.182 13.013 1.00 90.88 500 GLU A O 1
ATOM 3877 N N . GLU A 1 501 ? -12.823 27.069 10.969 1.00 88.56 501 GLU A N 1
ATOM 3878 C CA . GLU A 1 501 ? -11.396 26.930 10.655 1.00 88.56 501 GLU A CA 1
ATOM 3879 C C . GLU A 1 501 ? -10.629 28.076 11.327 1.00 88.56 501 GLU A C 1
ATOM 3881 O O . GLU A 1 501 ? -10.873 29.246 11.022 1.00 88.56 501 GLU A O 1
ATOM 3886 N N . CYS A 1 502 ? -9.695 27.770 12.229 1.00 80.88 502 CYS A N 1
ATOM 3887 C CA . CYS A 1 502 ? -8.895 28.799 12.876 1.00 80.88 502 CYS A CA 1
ATOM 3888 C C . CYS A 1 502 ? -7.586 29.029 12.116 1.00 80.88 502 CYS A C 1
ATOM 3890 O O . CYS A 1 502 ? -6.785 28.119 11.913 1.00 80.88 502 CYS A O 1
ATOM 3892 N N . ARG A 1 503 ? -7.357 30.286 11.722 1.00 81.31 503 ARG A N 1
ATOM 3893 C CA . ARG A 1 503 ? -6.156 30.729 10.991 1.00 81.31 503 ARG A CA 1
ATOM 3894 C C . ARG A 1 503 ? -5.235 31.618 11.830 1.00 81.31 503 ARG A C 1
ATOM 3896 O O . ARG A 1 503 ? -4.387 32.323 11.279 1.00 81.31 503 ARG A O 1
ATOM 3903 N N . ASP A 1 504 ? -5.413 31.621 13.151 1.00 81.19 504 ASP A N 1
ATOM 3904 C CA . ASP A 1 504 ? -4.528 32.344 14.062 1.00 81.19 504 ASP A CA 1
ATOM 3905 C C . ASP A 1 504 ? -3.195 31.598 14.202 1.00 81.19 504 ASP A C 1
ATOM 3907 O O . ASP A 1 504 ? -3.092 30.557 14.853 1.00 81.19 504 ASP A O 1
ATOM 3911 N N . LYS A 1 505 ? -2.157 32.151 13.569 1.00 81.06 505 LYS A N 1
ATOM 3912 C CA . LYS A 1 505 ? -0.808 31.582 13.592 1.00 81.06 505 LYS A CA 1
ATOM 3913 C C . LYS A 1 505 ? -0.175 31.591 14.981 1.00 81.06 505 LYS A C 1
ATOM 3915 O O . LYS A 1 505 ? 0.583 30.678 15.276 1.00 81.06 505 LYS A O 1
ATOM 3920 N N . ALA A 1 506 ? -0.485 32.570 15.833 1.00 80.19 506 ALA A N 1
ATOM 3921 C CA . ALA A 1 506 ? 0.095 32.630 17.173 1.00 80.19 506 ALA A CA 1
ATOM 3922 C C . ALA A 1 506 ? -0.459 31.500 18.054 1.00 80.19 506 ALA A C 1
ATOM 3924 O O . ALA A 1 506 ? 0.299 30.828 18.749 1.00 80.19 506 ALA A O 1
ATOM 3925 N N . ALA A 1 507 ? -1.762 31.226 17.949 1.00 73.69 507 ALA A N 1
ATOM 3926 C CA . ALA A 1 507 ? -2.388 30.084 18.613 1.00 73.69 507 ALA A CA 1
ATOM 3927 C C . ALA A 1 507 ? -1.888 28.729 18.063 1.00 73.69 507 ALA A C 1
ATOM 3929 O O . ALA A 1 507 ? -1.731 27.778 18.826 1.00 73.69 507 ALA A O 1
ATOM 3930 N N . LEU A 1 508 ? -1.578 28.642 16.762 1.00 76.12 508 LEU A N 1
ATOM 3931 C CA . LEU A 1 508 ? -0.955 27.459 16.148 1.00 76.12 508 LEU A CA 1
ATOM 3932 C C . LEU A 1 508 ? 0.504 27.244 16.599 1.00 76.12 508 LEU A C 1
ATOM 3934 O O . LEU A 1 508 ? 0.946 26.108 16.774 1.00 76.12 508 LEU A O 1
ATOM 3938 N N . GLU A 1 509 ? 1.267 28.317 16.803 1.00 79.88 509 GLU A N 1
ATOM 3939 C CA . GLU A 1 509 ? 2.627 28.254 17.354 1.00 79.88 509 GLU A CA 1
ATOM 3940 C C . GLU A 1 509 ? 2.614 27.828 18.834 1.00 79.88 509 GLU A C 1
ATOM 3942 O O . GLU A 1 509 ? 3.385 26.947 19.222 1.00 79.88 509 GLU A O 1
ATOM 3947 N N . GLU A 1 510 ? 1.697 28.374 19.644 1.00 75.50 510 GLU A N 1
ATOM 3948 C CA . GLU A 1 510 ? 1.495 27.980 21.048 1.00 75.50 510 GLU A CA 1
ATOM 3949 C C . GLU A 1 510 ? 1.075 26.504 21.175 1.00 75.50 510 GLU A C 1
ATOM 3951 O O . GLU A 1 510 ? 1.629 25.770 21.995 1.00 75.50 510 GLU A O 1
ATOM 3956 N N . LEU A 1 511 ? 0.178 26.038 20.300 1.00 72.25 511 LEU A N 1
ATOM 3957 C CA . LEU A 1 511 ? -0.194 24.628 20.152 1.00 72.25 511 LEU A CA 1
ATOM 3958 C C . LEU A 1 511 ? 1.020 23.730 19.890 1.00 72.25 511 LEU A C 1
ATOM 3960 O O . LEU A 1 511 ? 1.271 22.787 20.641 1.00 72.25 511 LEU A O 1
ATOM 3964 N N . ASN A 1 512 ? 1.776 24.013 18.828 1.00 77.38 512 ASN A N 1
ATOM 3965 C CA . ASN A 1 512 ? 2.920 23.186 18.448 1.00 77.38 512 ASN A CA 1
ATOM 3966 C C . ASN A 1 512 ? 3.967 23.129 19.582 1.00 77.38 512 ASN A C 1
ATOM 3968 O O . ASN A 1 512 ? 4.569 22.081 19.819 1.00 77.38 512 ASN A O 1
ATOM 3972 N N . ALA A 1 513 ? 4.133 24.218 20.342 1.00 78.62 513 ALA A N 1
ATOM 3973 C CA . ALA A 1 513 ? 4.965 24.234 21.542 1.00 78.62 513 ALA A CA 1
ATOM 3974 C C . ALA A 1 513 ? 4.393 23.378 22.692 1.00 78.62 513 ALA A C 1
ATOM 3976 O O . ALA A 1 513 ? 5.160 22.692 23.368 1.00 78.62 513 ALA A O 1
ATOM 3977 N N . ALA A 1 514 ? 3.074 23.380 22.909 1.00 74.12 514 ALA A N 1
ATOM 3978 C CA . ALA A 1 514 ? 2.415 22.589 23.951 1.00 74.12 514 ALA A CA 1
ATOM 3979 C C . ALA A 1 514 ? 2.471 21.074 23.678 1.00 74.12 514 ALA A C 1
ATOM 3981 O O . ALA A 1 514 ? 2.813 20.312 24.583 1.00 74.12 514 ALA A O 1
ATOM 3982 N N . LEU A 1 515 ? 2.214 20.640 22.437 1.00 74.75 515 LEU A N 1
ATOM 3983 C CA . LEU A 1 515 ? 2.350 19.233 22.028 1.00 74.75 515 LEU A CA 1
ATOM 3984 C C . LEU A 1 515 ? 3.791 18.742 22.218 1.00 74.75 515 LEU A C 1
ATOM 3986 O O . LEU A 1 515 ? 4.020 17.721 22.869 1.00 74.75 515 LEU A O 1
ATOM 3990 N N . LYS A 1 516 ? 4.772 19.522 21.745 1.00 78.75 516 LYS A N 1
ATOM 3991 C CA . LYS A 1 516 ? 6.200 19.235 21.935 1.00 78.75 516 LYS A CA 1
ATOM 3992 C C . LYS A 1 516 ? 6.587 19.158 23.416 1.00 78.75 516 LYS A C 1
ATOM 3994 O O . LYS A 1 516 ? 7.294 18.241 23.820 1.00 78.75 516 LYS A O 1
ATOM 3999 N N . ALA A 1 517 ? 6.097 20.080 24.249 1.00 78.38 517 ALA A N 1
ATOM 4000 C CA . ALA A 1 517 ? 6.347 20.066 25.693 1.00 78.38 517 ALA A CA 1
ATOM 4001 C C . ALA A 1 517 ? 5.718 18.857 26.411 1.00 78.38 517 ALA A C 1
ATOM 4003 O O . ALA A 1 517 ? 6.192 18.465 27.477 1.00 78.38 517 ALA A O 1
ATOM 4004 N N . ALA A 1 518 ? 4.673 18.262 25.836 1.00 70.69 518 ALA A N 1
ATOM 4005 C CA . ALA A 1 518 ? 4.025 17.066 26.354 1.00 70.69 518 ALA A CA 1
ATOM 4006 C C . ALA A 1 518 ? 4.669 15.741 25.902 1.00 70.69 518 ALA A C 1
ATOM 4008 O O . ALA A 1 518 ? 4.275 14.688 26.405 1.00 70.69 518 ALA A O 1
ATOM 4009 N N . GLY A 1 519 ? 5.656 15.792 25.000 1.00 72.44 519 GLY A N 1
ATOM 4010 C CA . GLY A 1 519 ? 6.322 14.614 24.440 1.00 72.44 519 GLY A CA 1
ATOM 4011 C C . GLY A 1 519 ? 5.639 14.027 23.201 1.00 72.44 519 GLY A C 1
ATOM 4012 O O . GLY A 1 519 ? 5.962 12.905 22.825 1.00 72.44 519 GLY A O 1
ATOM 4013 N N . MET A 1 520 ? 4.716 14.757 22.564 1.00 71.94 520 MET A N 1
ATOM 4014 C CA . MET A 1 520 ? 4.158 14.327 21.278 1.00 71.94 520 MET A CA 1
ATOM 4015 C C . MET A 1 520 ? 5.226 14.388 20.173 1.00 71.94 520 MET A C 1
ATOM 4017 O O . MET A 1 520 ? 6.077 15.286 20.212 1.00 71.94 520 MET A O 1
ATOM 4021 N N . PRO A 1 521 ? 5.192 13.481 19.178 1.00 63.28 521 PRO A N 1
ATOM 4022 C CA . PRO A 1 521 ? 6.230 13.423 18.154 1.00 63.28 521 PRO A CA 1
ATOM 4023 C C . PRO A 1 521 ? 6.210 14.657 17.226 1.00 63.28 521 PRO A C 1
ATOM 4025 O O . PRO A 1 521 ? 5.162 15.261 16.995 1.00 63.28 521 PRO A O 1
ATOM 4028 N N . GLU A 1 522 ? 7.375 15.075 16.718 1.00 57.69 522 GLU A N 1
ATOM 4029 C CA . GLU A 1 522 ? 7.583 16.413 16.130 1.00 57.69 522 GLU A CA 1
ATOM 4030 C C . GLU A 1 522 ? 7.080 16.583 14.679 1.00 57.69 522 GLU A C 1
ATOM 4032 O O . GLU A 1 522 ? 7.855 16.903 13.775 1.00 57.69 522 GLU A O 1
ATOM 4037 N N . LYS A 1 523 ? 5.765 16.480 14.453 1.00 62.78 523 LYS A N 1
ATOM 4038 C CA . LYS A 1 523 ? 5.124 17.013 13.238 1.00 62.78 523 LYS A CA 1
ATOM 4039 C C . LYS A 1 523 ? 4.456 18.356 13.538 1.00 62.78 523 LYS A C 1
ATOM 4041 O O . LYS A 1 523 ? 3.550 18.447 14.363 1.00 62.78 523 LYS A O 1
ATOM 4046 N N . HIS A 1 524 ? 4.890 19.411 12.847 1.00 60.88 524 HIS A N 1
ATOM 4047 C CA . HIS A 1 524 ? 4.218 20.708 12.914 1.00 60.88 524 HIS A CA 1
ATOM 4048 C C . HIS A 1 524 ? 2.809 20.609 12.324 1.00 60.88 524 HIS A C 1
ATOM 4050 O O . HIS A 1 524 ? 2.621 20.143 11.202 1.00 60.88 524 HIS A O 1
ATOM 4056 N N . LEU A 1 525 ? 1.823 21.081 13.079 1.00 72.25 525 LEU A N 1
ATOM 4057 C CA . LEU A 1 525 ? 0.462 21.263 12.597 1.00 72.25 525 LEU A CA 1
ATOM 4058 C C . LEU A 1 525 ? 0.383 22.543 11.757 1.00 72.25 525 LEU A C 1
ATOM 4060 O O . LEU A 1 525 ? 0.829 23.600 12.207 1.00 72.25 525 LEU A O 1
ATOM 4064 N N . ASP A 1 526 ? -0.229 22.443 10.575 1.00 67.94 526 ASP A N 1
ATOM 4065 C CA . ASP A 1 526 ? -0.410 23.555 9.625 1.00 67.94 526 ASP A CA 1
ATOM 4066 C C . ASP A 1 526 ? -1.738 24.320 9.810 1.00 67.94 526 ASP A C 1
ATOM 4068 O O . ASP A 1 526 ? -1.943 25.383 9.219 1.00 67.94 526 ASP A O 1
ATOM 4072 N N . GLY A 1 527 ? -2.652 23.803 10.637 1.00 76.00 527 GLY A N 1
ATOM 4073 C CA . GLY A 1 527 ? -3.961 24.401 10.905 1.00 76.00 527 GLY A CA 1
ATOM 4074 C C . GLY A 1 527 ? -4.751 23.655 11.982 1.00 76.00 527 GLY A C 1
ATOM 4075 O O . GLY A 1 527 ? -4.384 22.553 12.394 1.00 76.00 527 GLY A O 1
ATOM 4076 N N . PHE A 1 528 ? -5.836 24.270 12.456 1.00 83.00 528 PHE A N 1
ATOM 4077 C CA . PHE A 1 528 ? -6.716 23.705 13.482 1.00 83.00 528 PHE A CA 1
ATOM 4078 C C . PHE A 1 528 ? -8.143 24.263 13.376 1.00 83.00 528 PHE A C 1
ATOM 4080 O O . PHE A 1 528 ? -8.397 25.285 12.739 1.00 83.00 528 PHE A O 1
ATOM 4087 N N . TRP A 1 529 ? -9.084 23.584 14.021 1.00 86.94 529 TRP A N 1
ATOM 4088 C CA . TRP A 1 529 ? -10.511 23.888 14.021 1.00 86.94 529 TRP A CA 1
ATOM 4089 C C . TRP A 1 529 ? -10.991 24.250 15.423 1.00 86.94 529 TRP A C 1
ATOM 4091 O O . TRP A 1 529 ? -10.522 23.683 16.406 1.00 86.94 529 TRP A O 1
ATOM 4101 N N . ILE A 1 530 ? -11.966 25.152 15.510 1.00 87.75 530 ILE A N 1
ATOM 4102 C CA . ILE A 1 530 ? -12.768 25.392 16.711 1.00 87.75 530 ILE A CA 1
ATOM 4103 C C . ILE A 1 530 ? -14.053 24.579 16.566 1.00 87.75 530 ILE A C 1
ATOM 4105 O O . ILE A 1 530 ? -14.864 24.854 15.685 1.00 87.75 530 ILE A O 1
ATOM 4109 N N . TYR A 1 531 ? -14.243 23.575 17.411 1.00 89.62 531 TYR A N 1
ATOM 4110 C CA . TYR A 1 531 ? -15.443 22.742 17.455 1.00 89.62 531 TYR A CA 1
ATOM 4111 C C . TYR A 1 531 ? -16.379 23.197 18.574 1.00 89.62 531 TYR A C 1
ATOM 4113 O O . TYR A 1 531 ? -15.937 23.368 19.708 1.00 89.62 531 TYR A O 1
ATOM 4121 N N . GLU A 1 532 ? -17.670 23.344 18.279 1.00 92.00 532 GLU A N 1
ATOM 4122 C CA . GLU A 1 532 ? -18.732 23.467 19.284 1.00 92.00 532 GLU A CA 1
ATOM 4123 C C . GLU A 1 532 ? -19.372 22.094 19.517 1.00 92.00 532 GLU A C 1
ATOM 4125 O O . GLU A 1 532 ? -19.899 21.483 18.587 1.00 92.00 532 GLU A O 1
ATOM 4130 N N . LEU A 1 533 ? -19.366 21.617 20.756 1.00 92.81 533 LEU A N 1
ATOM 4131 C CA . LEU A 1 533 ? -19.932 20.328 21.147 1.00 92.81 533 LEU A CA 1
ATOM 4132 C C . LEU A 1 533 ? -21.364 20.454 21.681 1.00 92.81 533 LEU A C 1
ATOM 4134 O O . LEU A 1 533 ? -21.795 21.493 22.199 1.00 92.81 533 LEU A O 1
ATOM 4138 N N . ASP A 1 534 ? -22.128 19.367 21.580 1.00 94.94 534 ASP A N 1
ATOM 4139 C CA . ASP A 1 534 ? -23.499 19.339 22.069 1.00 94.94 534 ASP A CA 1
ATOM 4140 C C . ASP A 1 534 ? -23.616 19.380 23.596 1.00 94.94 534 ASP A C 1
ATOM 4142 O O . ASP A 1 534 ? -24.503 20.074 24.116 1.00 94.94 534 ASP A O 1
ATOM 4146 N N . GLN A 1 535 ? -22.660 18.743 24.268 1.00 91.75 535 GLN A N 1
ATOM 4147 C CA . GLN A 1 535 ? -22.425 18.746 25.706 1.00 91.75 535 GLN A CA 1
ATOM 4148 C C . GLN A 1 535 ? -20.963 19.079 26.047 1.00 91.75 535 GLN A C 1
ATOM 4150 O O . GLN A 1 535 ? -20.109 19.194 25.175 1.00 91.75 535 GLN A O 1
ATOM 4155 N N . GLU A 1 536 ? -20.684 19.303 27.329 1.00 89.56 536 GLU A N 1
ATOM 4156 C CA . GLU A 1 536 ? -19.336 19.616 27.813 1.00 89.56 536 GLU A CA 1
ATOM 4157 C C . GLU A 1 536 ? -18.515 18.334 28.011 1.00 89.56 536 GLU A C 1
ATOM 4159 O O . GLU A 1 536 ? -18.985 17.398 28.658 1.00 89.56 536 GLU A O 1
ATOM 4164 N N . VAL A 1 537 ? -17.280 18.315 27.502 1.00 87.69 537 VAL A N 1
ATOM 4165 C CA . VAL A 1 537 ? -16.303 17.238 27.716 1.00 87.69 537 VAL A CA 1
ATOM 4166 C C . VAL A 1 537 ? -15.101 17.802 28.473 1.00 87.69 537 VAL A C 1
ATOM 4168 O O . VAL A 1 537 ? -14.617 18.898 28.186 1.00 87.69 537 VAL A O 1
ATOM 4171 N N . LYS A 1 538 ? -14.605 17.061 29.470 1.00 82.31 538 LYS A N 1
ATOM 4172 C CA . LYS A 1 538 ? -13.485 17.487 30.328 1.00 82.31 538 LYS A CA 1
ATOM 4173 C C . LYS A 1 538 ? -12.127 17.234 29.669 1.00 82.31 538 LYS A C 1
ATOM 4175 O O . LYS A 1 538 ? -11.324 16.464 30.180 1.00 82.31 538 LYS A O 1
ATOM 4180 N N . ILE A 1 539 ? -11.891 17.888 28.538 1.00 78.12 539 ILE A N 1
ATOM 4181 C CA . ILE A 1 539 ? -10.636 17.772 27.792 1.00 78.12 539 ILE A CA 1
ATOM 4182 C C . ILE A 1 539 ? -9.476 18.517 28.471 1.00 78.12 539 ILE A C 1
ATOM 4184 O O . ILE A 1 539 ? -9.672 19.554 29.119 1.00 78.12 539 ILE A O 1
ATOM 4188 N N . ASN A 1 540 ? -8.268 17.996 28.269 1.00 71.75 540 ASN A N 1
ATOM 4189 C CA . ASN A 1 540 ? -6.983 18.629 28.579 1.00 71.75 540 ASN A CA 1
ATOM 4190 C C . ASN A 1 540 ? -6.247 18.970 27.256 1.00 71.75 540 ASN A C 1
ATOM 4192 O O . ASN A 1 540 ? -6.828 18.841 26.185 1.00 71.75 540 ASN A O 1
ATOM 4196 N N . SER A 1 541 ? -4.992 19.433 27.293 1.00 64.88 541 SER A N 1
ATOM 4197 C CA . SER A 1 541 ? -4.178 19.697 26.082 1.00 64.88 541 SER A CA 1
ATOM 4198 C C . SER A 1 541 ? -3.507 18.435 25.506 1.00 64.88 541 SER A C 1
ATOM 4200 O O . SER A 1 541 ? -2.481 18.525 24.840 1.00 64.88 541 SER A O 1
ATOM 4202 N N . LEU A 1 542 ? -4.031 17.259 25.860 1.00 73.06 542 LEU A N 1
ATOM 4203 C CA . LEU A 1 542 ? -3.478 15.929 25.601 1.00 73.06 542 LEU A CA 1
ATOM 4204 C C . LEU A 1 542 ? -4.596 14.897 25.368 1.00 73.06 542 LEU A C 1
ATOM 4206 O O . LEU A 1 542 ? -4.455 13.716 25.675 1.00 73.06 542 LEU A O 1
ATOM 4210 N N . THR A 1 543 ? -5.741 15.342 24.856 1.00 83.81 543 THR A N 1
ATOM 4211 C CA . THR A 1 543 ? -6.871 14.477 24.529 1.00 83.81 543 THR A CA 1
ATOM 4212 C C . THR A 1 543 ? -6.860 14.167 23.026 1.00 83.81 543 THR A C 1
ATOM 4214 O O . THR A 1 543 ? -6.797 15.065 22.186 1.00 83.81 543 THR A O 1
ATOM 4217 N N . LEU A 1 544 ? -6.915 12.889 22.670 1.00 87.62 544 LEU A N 1
ATOM 4218 C CA . LEU A 1 544 ? -7.108 12.414 21.302 1.00 87.62 544 LEU A CA 1
ATOM 4219 C C . LEU A 1 544 ? -8.591 12.482 20.948 1.00 87.62 544 LEU A C 1
ATOM 4221 O O . LEU A 1 544 ? -9.447 12.259 21.808 1.00 87.62 544 LEU A O 1
ATOM 4225 N N . ILE A 1 545 ? -8.897 12.751 19.685 1.00 88.94 545 ILE A N 1
ATOM 4226 C CA . ILE A 1 545 ? -10.257 12.786 19.154 1.00 88.94 545 ILE A CA 1
ATOM 4227 C C . ILE A 1 545 ? -10.362 11.800 18.003 1.00 88.94 545 ILE A C 1
ATOM 4229 O O . ILE A 1 545 ? -9.600 11.859 17.042 1.00 88.94 545 ILE A O 1
ATOM 4233 N N . ASP A 1 546 ? -11.362 10.937 18.095 1.00 90.19 546 ASP A N 1
ATOM 4234 C CA . ASP A 1 546 ? -11.712 9.946 17.088 1.00 90.19 546 ASP A CA 1
ATOM 4235 C C . ASP A 1 546 ? -13.168 10.178 16.661 1.00 90.19 546 ASP A C 1
ATOM 4237 O O . ASP A 1 546 ? -14.046 10.363 17.511 1.00 90.19 546 ASP A O 1
ATOM 4241 N N . SER A 1 547 ? -13.442 10.200 15.356 1.00 91.06 547 SER A N 1
ATOM 4242 C CA . SER A 1 547 ? -14.790 10.438 14.835 1.00 91.06 547 SER A CA 1
ATOM 4243 C C . SER A 1 547 ? -15.434 9.139 14.383 1.00 91.06 547 SER A C 1
ATOM 4245 O O . SER A 1 547 ? -14.990 8.509 13.424 1.00 91.06 547 SER A O 1
ATOM 4247 N N . ARG A 1 548 ? -16.553 8.778 15.016 1.00 91.31 548 ARG A N 1
ATOM 4248 C CA . ARG A 1 548 ? -17.279 7.538 14.729 1.00 91.31 548 ARG A CA 1
ATOM 4249 C C . ARG A 1 548 ? -17.713 7.433 13.266 1.00 91.31 548 ARG A C 1
ATOM 4251 O O . ARG A 1 548 ? -17.550 6.377 12.661 1.00 91.31 548 ARG A O 1
ATOM 4258 N N . GLU A 1 549 ? -18.270 8.500 12.705 1.00 89.75 549 GLU A N 1
ATOM 4259 C CA . GLU A 1 549 ? -18.671 8.568 11.298 1.00 89.75 549 GLU A CA 1
ATOM 4260 C C . GLU A 1 549 ? -17.484 8.856 10.357 1.00 89.75 549 GLU A C 1
ATOM 4262 O O . GLU A 1 549 ? -17.585 8.584 9.166 1.00 89.75 549 GLU A O 1
ATOM 4267 N N . GLY A 1 550 ? -16.353 9.353 10.877 1.00 87.69 550 GLY A N 1
ATOM 4268 C CA . GLY A 1 550 ? -15.102 9.500 10.121 1.00 87.69 550 GLY A CA 1
ATOM 4269 C C . GLY A 1 550 ? -14.348 8.181 9.898 1.00 87.69 550 GLY A C 1
ATOM 4270 O O . GLY A 1 550 ? -13.559 8.089 8.961 1.00 87.69 550 GLY A O 1
ATOM 4271 N N . LYS A 1 551 ? -14.599 7.149 10.713 1.00 89.12 551 LYS A N 1
ATOM 4272 C CA . LYS A 1 551 ? -14.032 5.807 10.513 1.00 89.12 551 LYS A CA 1
ATOM 4273 C C . LYS A 1 551 ? -14.576 5.121 9.266 1.00 89.12 551 LYS A C 1
ATOM 4275 O O . LYS A 1 551 ? -15.785 5.137 9.007 1.00 89.12 551 LYS A O 1
ATOM 4280 N N . ALA A 1 552 ? -13.709 4.387 8.572 1.00 89.38 552 ALA A N 1
ATOM 4281 C CA . ALA A 1 552 ? -14.151 3.446 7.552 1.00 89.38 552 ALA A CA 1
ATOM 4282 C C . ALA A 1 552 ? -15.040 2.361 8.172 1.00 89.38 552 ALA A C 1
ATOM 4284 O O . ALA A 1 552 ? -14.785 1.892 9.279 1.00 89.38 552 ALA A O 1
ATOM 4285 N N . GLN A 1 553 ? -16.086 1.929 7.470 1.00 89.25 553 GLN A N 1
ATOM 4286 C CA . GLN A 1 553 ? -16.936 0.830 7.940 1.00 89.25 553 GLN A CA 1
ATOM 4287 C C . GLN A 1 553 ? -16.155 -0.487 7.945 1.00 89.25 553 GLN A C 1
ATOM 4289 O O . GLN A 1 553 ? -16.210 -1.235 8.916 1.00 89.25 553 GLN A O 1
ATOM 4294 N N . ARG A 1 554 ? -15.375 -0.741 6.887 1.00 91.62 554 ARG A N 1
ATOM 4295 C CA . ARG A 1 554 ? -14.507 -1.915 6.781 1.00 91.62 554 ARG A CA 1
ATOM 4296 C C . ARG A 1 554 ? -13.259 -1.616 5.960 1.00 91.62 554 ARG A C 1
ATOM 4298 O O . ARG A 1 554 ? -13.369 -1.079 4.860 1.00 91.62 554 ARG A O 1
ATOM 4305 N N . MET A 1 555 ? -12.097 -2.050 6.432 1.00 93.69 555 MET A N 1
ATOM 4306 C CA . MET A 1 555 ? -10.876 -2.152 5.629 1.00 93.69 555 MET A CA 1
ATOM 4307 C C . MET A 1 555 ? -10.453 -3.616 5.532 1.00 93.69 555 MET A C 1
ATOM 4309 O O . MET A 1 555 ? -10.481 -4.348 6.523 1.00 93.69 555 MET A O 1
ATOM 4313 N N . SER A 1 556 ? -10.086 -4.074 4.334 1.00 94.31 556 SER A N 1
ATOM 4314 C CA . SER A 1 556 ? -9.712 -5.475 4.127 1.00 94.31 556 SER A CA 1
ATOM 4315 C C . SER A 1 556 ? -8.592 -5.676 3.110 1.00 94.31 556 SER A C 1
ATOM 4317 O O . SER A 1 556 ? -8.624 -5.111 2.020 1.00 94.31 556 SER A O 1
ATOM 4319 N N . VAL A 1 557 ? -7.623 -6.531 3.444 1.00 95.62 557 VAL A N 1
ATOM 4320 C CA . VAL A 1 557 ? -6.524 -6.937 2.554 1.00 95.62 557 VAL A CA 1
ATOM 4321 C C . VAL A 1 557 ? -6.397 -8.454 2.597 1.00 95.62 557 VAL A C 1
ATOM 4323 O O . VAL A 1 557 ? -6.081 -9.033 3.637 1.00 95.62 557 VAL A O 1
ATOM 4326 N N . THR A 1 558 ? -6.663 -9.125 1.473 1.00 93.00 558 THR A N 1
ATOM 4327 C CA . THR A 1 558 ? -6.648 -10.595 1.429 1.00 93.00 558 THR A CA 1
ATOM 4328 C C . THR A 1 558 ? -5.925 -11.183 0.225 1.00 93.00 558 THR A C 1
ATOM 4330 O O . THR A 1 558 ? -5.880 -10.578 -0.848 1.00 93.00 558 THR A O 1
ATOM 4333 N N . ASN A 1 559 ? -5.389 -12.398 0.381 1.00 90.88 559 ASN A N 1
ATOM 4334 C CA . ASN A 1 559 ? -4.741 -13.169 -0.692 1.00 90.88 559 ASN A CA 1
ATOM 4335 C C . ASN A 1 559 ? -3.605 -12.395 -1.406 1.00 90.88 559 ASN A C 1
ATOM 4337 O O . ASN A 1 559 ? -3.360 -12.624 -2.592 1.00 90.88 559 ASN A O 1
ATOM 4341 N N . SER A 1 560 ? -2.991 -11.418 -0.730 1.00 93.50 560 SER A N 1
ATOM 4342 C CA . SER A 1 560 ? -2.124 -10.396 -1.336 1.00 93.50 560 SER A CA 1
ATOM 4343 C C . SER A 1 560 ? -0.678 -10.518 -0.848 1.00 93.50 560 SER A C 1
ATOM 4345 O O . SER A 1 560 ? -0.425 -11.120 0.193 1.00 93.50 560 SER A O 1
ATOM 4347 N N . TYR A 1 561 ? 0.266 -9.979 -1.615 1.00 92.62 561 TYR A N 1
ATOM 4348 C CA . TYR A 1 561 ? 1.700 -10.200 -1.432 1.00 92.62 561 TYR A CA 1
ATOM 4349 C C . TYR A 1 561 ? 2.469 -8.872 -1.423 1.00 92.62 561 TYR A C 1
ATOM 4351 O O . TYR A 1 561 ? 2.352 -8.072 -2.350 1.00 92.62 561 TYR A O 1
ATOM 4359 N N . PHE A 1 562 ? 3.239 -8.633 -0.367 1.00 92.75 562 PHE A N 1
ATOM 4360 C CA . PHE A 1 562 ? 3.936 -7.377 -0.102 1.00 92.75 562 PHE A CA 1
ATOM 4361 C C . PHE A 1 562 ? 5.410 -7.692 0.146 1.00 92.75 562 PHE A C 1
ATOM 4363 O O . PHE A 1 562 ? 5.711 -8.516 1.007 1.00 92.75 562 PHE A O 1
ATOM 4370 N N . HIS A 1 563 ? 6.345 -7.128 -0.622 1.00 90.94 563 HIS A N 1
ATOM 4371 C CA . HIS A 1 563 ? 7.750 -7.502 -0.445 1.00 90.94 563 HIS A CA 1
ATOM 4372 C C . HIS A 1 563 ? 8.790 -6.471 -0.876 1.00 90.94 563 HIS A C 1
ATOM 4374 O O . HIS A 1 563 ? 8.501 -5.578 -1.659 1.00 90.94 563 HIS A O 1
ATOM 4380 N N . ASP A 1 564 ? 10.033 -6.620 -0.403 1.00 88.25 564 ASP A N 1
ATOM 4381 C CA . ASP A 1 564 ? 11.161 -5.752 -0.789 1.00 88.25 564 ASP A CA 1
ATOM 4382 C C . ASP A 1 564 ? 10.818 -4.246 -0.626 1.00 88.25 564 ASP A C 1
ATOM 4384 O O . ASP A 1 564 ? 10.977 -3.447 -1.554 1.00 88.25 564 ASP A O 1
ATOM 4388 N N . GLY A 1 565 ? 10.257 -3.882 0.533 1.00 87.00 565 GLY A N 1
ATOM 4389 C CA . GLY A 1 565 ? 9.723 -2.547 0.837 1.00 87.00 565 GLY A CA 1
ATOM 4390 C C . GLY A 1 565 ? 10.500 -1.818 1.930 1.00 87.00 565 GLY A C 1
ATOM 4391 O O . GLY A 1 565 ? 11.095 -2.450 2.807 1.00 87.00 565 GLY A O 1
ATOM 4392 N N . LEU A 1 566 ? 10.495 -0.482 1.893 1.00 83.56 566 LEU A N 1
ATOM 4393 C CA . LEU A 1 566 ? 11.223 0.325 2.874 1.00 83.56 566 LEU A CA 1
ATOM 4394 C C . LEU A 1 566 ? 10.484 0.517 4.201 1.00 83.56 566 LEU A C 1
ATOM 4396 O O . LEU A 1 566 ? 11.168 0.752 5.179 1.00 83.56 566 LEU A O 1
ATOM 4400 N N . ASN A 1 567 ? 9.163 0.379 4.291 1.00 83.50 567 ASN A N 1
ATOM 4401 C CA . ASN A 1 567 ? 8.476 0.390 5.589 1.00 83.50 567 ASN A CA 1
ATOM 4402 C C . ASN A 1 567 ? 7.586 -0.854 5.752 1.00 83.50 567 ASN A C 1
ATOM 4404 O O . ASN A 1 567 ? 8.083 -1.980 5.595 1.00 83.50 567 ASN A O 1
ATOM 4408 N N . CYS A 1 568 ? 6.309 -0.668 6.092 1.00 86.06 568 CYS A N 1
ATOM 4409 C CA . CYS A 1 568 ? 5.383 -1.735 6.439 1.00 86.06 568 CYS A CA 1
ATOM 4410 C C . CYS A 1 568 ? 4.883 -2.466 5.189 1.00 86.06 568 CYS A C 1
ATOM 4412 O O . CYS A 1 568 ? 4.793 -1.902 4.093 1.00 86.06 568 CYS A O 1
ATOM 4414 N N . GLY A 1 569 ? 4.498 -3.731 5.364 1.00 89.56 569 GLY A N 1
ATOM 4415 C CA . GLY A 1 569 ? 3.789 -4.482 4.326 1.00 89.56 569 GLY A CA 1
ATOM 4416 C C . GLY A 1 569 ? 2.344 -4.008 4.176 1.00 89.56 569 GLY A C 1
ATOM 4417 O O . GLY A 1 569 ? 1.937 -3.488 3.135 1.00 89.56 569 GLY A O 1
ATOM 4418 N N . ILE A 1 570 ? 1.569 -4.191 5.243 1.00 92.44 570 ILE A N 1
ATOM 4419 C CA . ILE A 1 570 ? 0.144 -3.867 5.301 1.00 92.44 570 ILE A CA 1
ATOM 4420 C C . ILE A 1 570 ? -0.124 -3.057 6.560 1.00 92.44 570 ILE A C 1
ATOM 4422 O O . ILE A 1 570 ? 0.143 -3.554 7.649 1.00 92.44 570 ILE A O 1
ATOM 4426 N N . ASN A 1 571 ? -0.692 -1.864 6.416 1.00 90.50 571 ASN A N 1
ATOM 4427 C CA . ASN A 1 571 ? -1.029 -0.971 7.519 1.00 90.50 571 ASN A CA 1
ATOM 4428 C C . ASN A 1 571 ? -2.479 -0.480 7.344 1.00 90.50 571 ASN A C 1
ATOM 4430 O O . ASN A 1 571 ? -2.793 0.190 6.360 1.00 90.50 571 ASN A O 1
ATOM 4434 N N . LEU A 1 572 ? -3.384 -0.891 8.243 1.00 92.25 572 LEU A N 1
ATOM 4435 C CA . LEU A 1 572 ? -4.815 -0.545 8.209 1.00 92.25 572 LEU A CA 1
ATOM 4436 C C . LEU A 1 572 ? -5.233 0.151 9.515 1.00 92.25 572 LEU A C 1
ATOM 4438 O O . LEU A 1 572 ? -5.274 -0.475 10.576 1.00 92.25 572 LEU A O 1
ATOM 4442 N N . ARG A 1 573 ? -5.589 1.433 9.428 1.00 90.00 573 ARG A N 1
ATOM 4443 C CA . ARG A 1 573 ? -5.816 2.339 10.562 1.00 90.00 573 ARG A CA 1
ATOM 4444 C C . ARG A 1 573 ? -7.235 2.924 10.512 1.00 90.00 573 ARG A C 1
ATOM 4446 O O . ARG A 1 573 ? -7.685 3.375 9.463 1.00 90.00 573 ARG A O 1
ATOM 4453 N N . GLY A 1 574 ? -7.957 2.984 11.634 1.00 87.81 574 GLY A N 1
ATOM 4454 C CA . GLY A 1 574 ? -9.212 3.756 11.701 1.00 87.81 574 GLY A CA 1
ATOM 4455 C C . GLY A 1 574 ? -10.478 3.166 11.074 1.00 87.81 574 GLY A C 1
ATOM 4456 O O . GLY A 1 574 ? -11.367 3.920 10.682 1.00 87.81 574 GLY A O 1
ATOM 4457 N N . ALA A 1 575 ? -10.622 1.843 11.008 1.00 92.12 575 ALA A N 1
ATOM 4458 C CA . ALA A 1 575 ? -11.882 1.213 10.597 1.00 92.12 575 ALA A CA 1
ATOM 4459 C C . ALA A 1 575 ? -12.686 0.650 11.781 1.00 92.12 575 ALA A C 1
ATOM 4461 O O . ALA A 1 575 ? -12.118 0.221 12.784 1.00 92.12 575 ALA A O 1
ATOM 4462 N N . HIS A 1 576 ? -14.015 0.586 11.648 1.00 92.62 576 HIS A N 1
ATOM 4463 C CA . HIS A 1 576 ? -14.872 -0.191 12.556 1.00 92.62 576 HIS A CA 1
ATOM 4464 C C . HIS A 1 576 ? -14.558 -1.688 12.470 1.00 92.62 576 HIS A C 1
ATOM 4466 O O . HIS A 1 576 ? -14.529 -2.359 13.496 1.00 92.62 576 HIS A O 1
ATOM 4472 N N . GLU A 1 577 ? -14.258 -2.190 11.271 1.00 94.31 577 GLU A N 1
ATOM 4473 C CA . GLU A 1 577 ? -13.845 -3.575 11.029 1.00 94.31 577 GLU A CA 1
ATOM 4474 C C . GLU A 1 577 ? -12.548 -3.625 10.204 1.00 94.31 577 GLU A C 1
ATOM 4476 O O . GLU A 1 577 ? -12.470 -3.052 9.113 1.00 94.31 577 GLU A O 1
ATOM 4481 N N . VAL A 1 578 ? -11.540 -4.354 10.685 1.00 96.00 578 VAL A N 1
ATOM 4482 C CA . VAL A 1 578 ? -10.263 -4.591 9.994 1.00 96.00 578 VAL A CA 1
ATOM 4483 C C . VAL A 1 578 ? -10.089 -6.087 9.734 1.00 96.00 578 VAL A C 1
ATOM 4485 O O . VAL A 1 578 ? -10.140 -6.890 10.661 1.00 96.00 578 VAL A O 1
ATOM 4488 N N . LEU A 1 579 ? -9.831 -6.473 8.480 1.00 95.75 579 LEU A N 1
ATOM 4489 C CA . LEU A 1 579 ? -9.526 -7.858 8.101 1.00 95.75 579 LEU A CA 1
ATOM 4490 C C . LEU A 1 579 ? -8.256 -7.941 7.248 1.00 95.75 579 LEU A C 1
ATOM 4492 O O . LEU A 1 579 ? -8.283 -7.614 6.061 1.00 95.75 579 LEU A O 1
ATOM 4496 N N . ILE A 1 580 ? -7.178 -8.489 7.805 1.00 96.25 580 ILE A N 1
ATOM 4497 C CA . ILE A 1 580 ? -5.981 -8.859 7.039 1.00 96.25 580 ILE A CA 1
ATOM 4498 C C . ILE A 1 580 ? -5.887 -10.382 7.046 1.00 96.25 580 ILE A C 1
ATOM 4500 O O . ILE A 1 580 ? -5.741 -10.987 8.112 1.00 96.25 580 ILE A O 1
ATOM 4504 N N . ALA A 1 581 ? -6.056 -11.021 5.880 1.00 92.44 581 ALA A N 1
ATOM 4505 C CA . ALA A 1 581 ? -6.192 -12.477 5.834 1.00 92.44 581 ALA A CA 1
ATOM 4506 C C . ALA A 1 581 ? -5.592 -13.193 4.618 1.00 92.44 581 ALA A C 1
ATOM 4508 O O . ALA A 1 581 ? -5.917 -12.880 3.470 1.00 92.44 581 ALA A O 1
ATOM 4509 N N . ASN A 1 582 ? -4.851 -14.275 4.875 1.00 89.12 582 ASN A N 1
ATOM 4510 C CA . ASN A 1 582 ? -4.152 -15.071 3.856 1.00 89.12 582 ASN A CA 1
ATOM 4511 C C . ASN A 1 582 ? -3.205 -14.215 2.990 1.00 89.12 582 ASN A C 1
ATOM 4513 O O . ASN A 1 582 ? -3.117 -14.424 1.779 1.00 89.12 582 ASN A O 1
ATOM 4517 N N . SER A 1 583 ? -2.563 -13.207 3.583 1.00 93.12 583 SER A N 1
ATOM 4518 C CA . SER A 1 583 ? -1.616 -12.321 2.900 1.00 93.12 583 SER A CA 1
ATOM 4519 C C . SER A 1 583 ? -0.182 -12.594 3.361 1.00 93.12 583 SER A C 1
ATOM 4521 O O . SER A 1 583 ? 0.044 -13.028 4.490 1.00 93.12 583 SER A O 1
ATOM 4523 N N . HIS A 1 584 ? 0.790 -12.350 2.486 1.00 91.88 584 HIS A N 1
ATOM 4524 C CA . HIS A 1 584 ? 2.209 -12.605 2.741 1.00 91.88 584 HIS A CA 1
ATOM 4525 C C . HIS A 1 584 ? 3.004 -11.301 2.697 1.00 91.88 584 HIS A C 1
ATOM 4527 O O . HIS A 1 584 ? 2.854 -10.536 1.744 1.00 91.88 584 HIS A O 1
ATOM 4533 N N . SER A 1 585 ? 3.860 -11.073 3.691 1.00 91.56 585 SER A N 1
ATOM 4534 C CA . SER A 1 585 ? 4.815 -9.963 3.733 1.00 91.56 585 SER A CA 1
ATOM 4535 C C . SER A 1 585 ? 6.244 -10.500 3.852 1.00 91.56 585 SER A C 1
ATOM 4537 O O . SER A 1 585 ? 6.503 -11.330 4.722 1.00 91.56 585 SER A O 1
ATOM 4539 N N . GLU A 1 586 ? 7.190 -10.060 3.019 1.00 88.31 586 GLU A N 1
ATOM 4540 C CA . GLU A 1 586 ? 8.599 -10.455 3.186 1.00 88.31 586 GLU A CA 1
ATOM 4541 C C . GLU A 1 586 ? 9.629 -9.399 2.789 1.00 88.31 586 GLU A C 1
ATOM 4543 O O . GLU A 1 586 ? 9.420 -8.633 1.855 1.00 88.31 586 GLU A O 1
ATOM 4548 N N . ARG A 1 587 ? 10.790 -9.369 3.458 1.00 86.00 587 ARG A N 1
ATOM 4549 C CA . ARG A 1 587 ? 11.804 -8.313 3.233 1.00 86.00 587 ARG A CA 1
ATOM 4550 C C . ARG A 1 587 ? 11.202 -6.906 3.397 1.00 86.00 587 ARG A C 1
ATOM 4552 O O . ARG A 1 587 ? 11.548 -5.986 2.659 1.00 86.00 587 ARG A O 1
ATOM 4559 N N . THR A 1 588 ? 10.288 -6.758 4.358 1.00 85.81 588 THR A N 1
ATOM 4560 C CA . THR A 1 588 ? 9.788 -5.463 4.838 1.00 85.81 588 THR A CA 1
ATOM 4561 C C . THR A 1 588 ? 10.619 -5.001 6.025 1.00 85.81 588 THR A C 1
ATOM 4563 O O . THR A 1 588 ? 11.143 -5.804 6.797 1.00 85.81 588 THR A O 1
ATOM 4566 N N . ARG A 1 589 ? 10.795 -3.692 6.156 1.00 78.88 589 ARG A N 1
ATOM 4567 C CA . ARG A 1 589 ? 11.753 -3.116 7.108 1.00 78.88 589 ARG A CA 1
ATOM 4568 C C . ARG A 1 589 ? 11.211 -3.073 8.534 1.00 78.88 589 ARG A C 1
ATOM 4570 O O . ARG A 1 589 ? 11.977 -3.243 9.475 1.00 78.88 589 ARG A O 1
ATOM 4577 N N . THR A 1 590 ? 9.898 -2.928 8.653 1.00 79.12 590 THR A N 1
ATOM 4578 C CA . THR A 1 590 ? 9.119 -2.800 9.890 1.00 79.12 590 THR A CA 1
ATOM 4579 C C . THR A 1 590 ? 8.097 -3.947 9.978 1.00 79.12 590 THR A C 1
ATOM 4581 O O . THR A 1 590 ? 8.296 -5.007 9.364 1.00 79.12 590 THR A O 1
ATOM 4584 N N . GLY A 1 591 ? 7.001 -3.758 10.723 1.00 78.62 591 GLY A N 1
ATOM 4585 C CA . GLY A 1 591 ? 5.852 -4.664 10.757 1.00 78.62 591 GLY A CA 1
ATOM 4586 C C . GLY A 1 591 ? 5.336 -5.078 9.367 1.00 78.62 591 GLY A C 1
ATOM 4587 O O . GLY A 1 591 ? 5.115 -4.265 8.469 1.00 78.62 591 GLY A O 1
ATOM 4588 N N . GLY A 1 592 ? 5.122 -6.380 9.174 1.00 81.88 592 GLY A N 1
ATOM 4589 C CA . GLY A 1 592 ? 4.567 -6.922 7.932 1.00 81.88 592 GLY A CA 1
ATOM 4590 C C . GLY A 1 592 ? 3.045 -6.782 7.851 1.00 81.88 592 GLY A C 1
ATOM 4591 O O . GLY A 1 592 ? 2.508 -6.548 6.771 1.00 81.88 592 GLY A O 1
ATOM 4592 N N . VAL A 1 593 ? 2.357 -6.911 8.990 1.00 87.75 593 VAL A N 1
ATOM 4593 C CA . VAL A 1 593 ? 0.895 -6.826 9.116 1.00 87.75 593 VAL A CA 1
ATOM 4594 C C . VAL A 1 593 ? 0.542 -5.988 10.341 1.00 87.75 593 VAL A C 1
ATOM 4596 O O . VAL A 1 593 ? 0.741 -6.424 11.470 1.00 87.75 593 VAL A O 1
ATOM 4599 N N . VAL A 1 594 ? -0.001 -4.798 10.116 1.00 88.31 594 VAL A N 1
ATOM 4600 C CA . VAL A 1 594 ? -0.184 -3.760 11.132 1.00 88.31 594 VAL A CA 1
ATOM 4601 C C . VAL A 1 594 ? -1.630 -3.265 11.131 1.00 88.31 594 VAL A C 1
ATOM 4603 O O . VAL A 1 594 ? -2.185 -2.900 10.092 1.00 88.31 594 VAL A O 1
ATOM 4606 N N . ALA A 1 595 ? -2.236 -3.236 12.316 1.00 90.25 595 ALA A N 1
ATOM 4607 C CA . ALA A 1 595 ? -3.500 -2.563 12.591 1.00 90.25 595 ALA A CA 1
ATOM 4608 C C . ALA A 1 595 ? -3.348 -1.715 13.863 1.00 90.25 595 ALA A C 1
ATOM 4610 O O . ALA A 1 595 ? -3.462 -2.231 14.977 1.00 90.25 595 ALA A O 1
ATOM 4611 N N . MET A 1 596 ? -3.042 -0.428 13.683 1.00 86.19 596 MET A N 1
ATOM 4612 C CA . MET A 1 596 ? -2.760 0.533 14.757 1.00 86.19 596 MET A CA 1
ATOM 4613 C C . MET A 1 596 ? -3.101 1.965 14.328 1.00 86.19 596 MET A C 1
ATOM 4615 O O . MET A 1 596 ? -3.393 2.206 13.158 1.00 86.19 596 MET A O 1
ATOM 4619 N N . GLU A 1 597 ? -3.042 2.918 15.249 1.00 84.88 597 GLU A N 1
ATOM 4620 C CA . GLU A 1 597 ? -2.962 4.354 14.957 1.00 84.88 597 GLU A CA 1
ATOM 4621 C C . GLU A 1 597 ? -1.512 4.877 14.932 1.00 84.88 597 GLU A C 1
ATOM 4623 O O . GLU A 1 597 ? -0.576 4.193 15.336 1.00 84.88 597 GLU A O 1
ATOM 4628 N N . ASP A 1 598 ? -1.322 6.107 14.458 1.00 82.62 598 ASP A N 1
ATOM 4629 C CA . ASP A 1 598 ? -0.019 6.757 14.340 1.00 82.62 598 ASP A CA 1
ATOM 4630 C C . ASP A 1 598 ? -0.078 8.209 14.825 1.00 82.62 598 ASP A C 1
ATOM 4632 O O . ASP A 1 598 ? -0.618 9.112 14.172 1.00 82.62 598 ASP A O 1
ATOM 4636 N N . PHE A 1 599 ? 0.489 8.433 16.009 1.00 79.56 599 PHE A N 1
ATOM 4637 C CA . PHE A 1 599 ? 0.507 9.742 16.658 1.00 79.56 599 PHE A CA 1
ATOM 4638 C C . PHE A 1 599 ? 1.468 10.739 16.011 1.00 79.56 599 PHE A C 1
ATOM 4640 O O . PHE A 1 599 ? 1.278 11.940 16.197 1.00 79.56 599 PHE A O 1
ATOM 4647 N N . TRP A 1 600 ? 2.490 10.279 15.279 1.00 77.75 600 TRP A N 1
ATOM 4648 C CA . TRP A 1 600 ? 3.405 11.183 14.584 1.00 77.75 600 TRP A CA 1
ATOM 4649 C C . TRP A 1 600 ? 2.692 11.818 13.388 1.00 77.75 600 TRP A C 1
ATOM 4651 O O . TRP A 1 600 ? 2.740 13.036 13.197 1.00 77.75 600 TRP A O 1
ATOM 4661 N N . TRP A 1 601 ? 2.010 11.007 12.576 1.00 79.81 601 TRP A N 1
ATOM 4662 C CA . TRP A 1 601 ? 1.366 11.510 11.363 1.00 79.81 601 TRP A CA 1
ATOM 4663 C C . TRP A 1 601 ? -0.040 12.078 11.595 1.00 79.81 601 TRP A C 1
ATOM 4665 O O . TRP A 1 601 ? -0.453 12.963 10.832 1.00 79.81 601 TRP A O 1
ATOM 4675 N N . GLY A 1 602 ? -0.717 11.648 12.668 1.00 81.31 602 GLY A N 1
ATOM 4676 C CA . GLY A 1 602 ? -2.130 11.931 12.941 1.00 81.31 602 GLY A CA 1
ATOM 4677 C C . GLY A 1 602 ? -3.069 10.974 12.203 1.00 81.31 602 GLY A C 1
ATOM 4678 O O . GLY A 1 602 ? -4.174 11.360 11.821 1.00 81.31 602 GLY A O 1
ATOM 4679 N N . GLU A 1 603 ? -2.612 9.748 11.955 1.00 84.81 603 GLU A N 1
ATOM 4680 C CA . GLU A 1 603 ? -3.242 8.791 11.047 1.00 84.81 603 GLU A CA 1
ATOM 4681 C C . GLU A 1 603 ? -3.869 7.629 11.834 1.00 84.81 603 GLU A C 1
ATOM 4683 O O . GLU A 1 603 ? -3.233 6.965 12.645 1.00 84.81 603 GLU A O 1
ATOM 4688 N N . GLY A 1 604 ? -5.147 7.375 11.577 1.00 79.62 604 GLY A N 1
ATOM 4689 C CA . GLY A 1 604 ? -5.999 6.374 12.213 1.00 79.62 604 GLY A CA 1
ATOM 4690 C C . GLY A 1 604 ? -6.985 6.955 13.230 1.00 79.62 604 GLY A C 1
ATOM 4691 O O . GLY A 1 604 ? -6.660 7.830 14.012 1.00 79.62 604 GLY A O 1
ATOM 4692 N N . GLY A 1 605 ? -8.198 6.415 13.278 1.00 80.31 605 GLY A N 1
ATOM 4693 C CA . GLY A 1 605 ? -8.875 6.210 14.563 1.00 80.31 605 GLY A CA 1
ATOM 4694 C C . GLY A 1 605 ? -8.448 4.861 15.155 1.00 80.31 605 GLY A C 1
ATOM 4695 O O . GLY A 1 605 ? -7.822 4.051 14.466 1.00 80.31 605 GLY A O 1
ATOM 4696 N N . PHE A 1 606 ? -8.844 4.552 16.388 1.00 88.50 606 PHE A N 1
ATOM 4697 C CA . PHE A 1 606 ? -8.574 3.217 16.939 1.00 88.50 606 PHE A CA 1
ATOM 4698 C C . PHE A 1 606 ? -9.435 2.163 16.217 1.00 88.50 606 PHE A C 1
ATOM 4700 O O . PHE A 1 606 ? -10.654 2.358 16.129 1.00 88.50 606 PHE A O 1
ATOM 4707 N N . PRO A 1 607 ? -8.877 1.061 15.686 1.00 89.88 607 PRO A N 1
ATOM 4708 C CA . PRO A 1 607 ? -9.679 0.007 15.064 1.00 89.88 607 PRO A CA 1
ATOM 4709 C C . PRO A 1 607 ? -10.765 -0.562 15.998 1.00 89.88 607 PRO A C 1
ATOM 4711 O O . PRO A 1 607 ? -10.555 -0.671 17.201 1.00 89.88 607 PRO A O 1
ATOM 4714 N N . GLY A 1 608 ? -11.938 -0.917 15.465 1.00 90.56 608 GLY A N 1
ATOM 4715 C CA . GLY A 1 608 ? -13.045 -1.480 16.253 1.00 90.56 608 GLY A CA 1
ATOM 4716 C C . GLY A 1 608 ? -12.857 -2.969 16.562 1.00 90.56 608 GLY A C 1
ATOM 4717 O O . GLY A 1 608 ? -12.431 -3.326 17.662 1.00 90.56 608 GLY A O 1
ATOM 4718 N N . ASP A 1 609 ? -13.184 -3.820 15.586 1.00 94.31 609 ASP A N 1
ATOM 4719 C CA . ASP A 1 609 ? -12.855 -5.252 15.561 1.00 94.31 609 ASP A CA 1
ATOM 4720 C C . ASP A 1 609 ? -11.712 -5.513 14.574 1.00 94.31 609 ASP A C 1
ATOM 4722 O O . ASP A 1 609 ? -11.789 -5.131 13.403 1.00 94.31 609 ASP A O 1
ATOM 4726 N N . VAL A 1 610 ? -10.655 -6.178 15.039 1.00 96.56 610 VAL A N 1
ATOM 4727 C CA . VAL A 1 610 ? -9.464 -6.499 14.245 1.00 96.56 610 VAL A CA 1
ATOM 4728 C C . VAL A 1 610 ? -9.333 -8.005 14.066 1.00 96.56 610 VAL A C 1
ATOM 4730 O O . VAL A 1 610 ? -9.250 -8.752 15.038 1.00 96.56 610 VAL A O 1
ATOM 4733 N N . VAL A 1 611 ? -9.229 -8.460 12.818 1.00 96.12 611 VAL A N 1
ATOM 4734 C CA . VAL A 1 611 ? -8.987 -9.863 12.464 1.00 96.12 611 VAL A CA 1
ATOM 4735 C C . VAL A 1 611 ? -7.730 -9.981 11.608 1.00 96.12 611 VAL A C 1
ATOM 4737 O O . VAL A 1 611 ? -7.729 -9.640 10.424 1.00 96.12 611 VAL A O 1
ATOM 4740 N N . LEU A 1 612 ? -6.666 -10.524 12.199 1.00 95.75 612 LEU A N 1
ATOM 4741 C CA . LEU A 1 612 ? -5.409 -10.854 11.528 1.00 95.75 612 LEU A CA 1
ATOM 4742 C C . LEU A 1 612 ? -5.313 -12.378 11.451 1.00 95.75 612 LEU A C 1
ATOM 4744 O O . LEU A 1 612 ? -5.046 -13.024 12.468 1.00 95.75 612 LEU A O 1
ATOM 4748 N N . ARG A 1 613 ? -5.571 -12.982 10.283 1.00 91.62 613 ARG A N 1
ATOM 4749 C CA . ARG A 1 613 ? -5.591 -14.451 10.171 1.00 91.62 613 ARG A CA 1
ATOM 4750 C C . ARG A 1 613 ? -4.858 -15.061 8.987 1.00 91.62 613 ARG A C 1
ATOM 4752 O O . ARG A 1 613 ? -5.006 -14.611 7.855 1.00 91.62 613 ARG A O 1
ATOM 4759 N N . ASN A 1 614 ? -4.142 -16.154 9.230 1.00 87.44 614 ASN A N 1
ATOM 4760 C CA . ASN A 1 614 ? -3.412 -16.916 8.210 1.00 87.44 614 ASN A CA 1
ATOM 4761 C C . ASN A 1 614 ? -2.428 -16.075 7.386 1.00 87.44 614 ASN A C 1
ATOM 4763 O O . ASN A 1 614 ? -2.148 -16.391 6.229 1.00 87.44 614 ASN A O 1
ATOM 4767 N N . ASN A 1 615 ? -1.937 -14.971 7.941 1.00 91.94 615 ASN A N 1
ATOM 4768 C CA . ASN A 1 615 ? -0.916 -14.182 7.279 1.00 91.94 615 ASN A CA 1
ATOM 4769 C C . ASN A 1 615 ? 0.450 -14.811 7.517 1.00 91.94 615 ASN A C 1
ATOM 4771 O O . ASN A 1 615 ? 0.669 -15.488 8.520 1.00 91.94 615 ASN A O 1
ATOM 4775 N N . THR A 1 616 ? 1.357 -14.585 6.581 1.00 90.00 616 THR A N 1
ATOM 4776 C CA . THR A 1 616 ? 2.737 -15.050 6.662 1.00 90.00 616 THR A CA 1
ATOM 4777 C C . THR A 1 616 ? 3.657 -13.837 6.617 1.00 90.00 616 THR A C 1
ATOM 4779 O O . THR A 1 616 ? 3.538 -13.023 5.707 1.00 90.00 616 THR A O 1
ATOM 4782 N N . VAL A 1 617 ? 4.556 -13.692 7.590 1.00 90.50 617 VAL A N 1
ATOM 4783 C CA . VAL A 1 617 ? 5.588 -12.646 7.585 1.00 90.50 617 VAL A CA 1
ATOM 4784 C C . VAL A 1 617 ? 6.961 -13.293 7.723 1.00 90.50 617 VAL A C 1
ATOM 4786 O O . VAL A 1 617 ? 7.210 -13.971 8.715 1.00 90.50 617 VAL A O 1
ATOM 4789 N N . HIS A 1 618 ? 7.843 -13.081 6.744 1.00 87.19 618 HIS A N 1
ATOM 4790 C CA . HIS A 1 618 ? 9.222 -13.584 6.766 1.00 87.19 618 HIS A CA 1
ATOM 4791 C C . HIS A 1 618 ? 10.250 -12.477 6.579 1.00 87.19 618 HIS A C 1
ATOM 4793 O O . HIS A 1 618 ? 10.046 -11.569 5.777 1.00 87.19 618 HIS A O 1
ATOM 4799 N N . ASN A 1 619 ? 11.410 -12.605 7.227 1.00 82.75 619 ASN A N 1
ATOM 4800 C CA . ASN A 1 619 ? 12.567 -11.750 6.960 1.00 82.75 619 ASN A CA 1
ATOM 4801 C C . ASN A 1 619 ? 12.184 -10.260 7.099 1.00 82.75 619 ASN A C 1
ATOM 4803 O O . ASN A 1 619 ? 12.231 -9.505 6.124 1.00 82.75 619 ASN A O 1
ATOM 4807 N N . ALA A 1 620 ? 11.758 -9.854 8.299 1.00 82.69 620 ALA A N 1
ATOM 4808 C CA . ALA A 1 620 ? 11.251 -8.508 8.590 1.00 82.69 620 ALA A CA 1
ATOM 4809 C C . ALA A 1 620 ? 11.767 -7.938 9.932 1.00 82.69 620 ALA A C 1
ATOM 4811 O O . ALA A 1 620 ? 12.442 -8.644 10.689 1.00 82.69 620 ALA A O 1
ATOM 4812 N N . TYR A 1 621 ? 11.418 -6.674 10.225 1.00 74.94 621 TYR A N 1
ATOM 4813 C CA . TYR A 1 621 ? 11.819 -5.905 11.424 1.00 74.94 621 TYR A CA 1
ATOM 4814 C C . TYR A 1 621 ? 13.319 -5.545 11.500 1.00 74.94 621 TYR A C 1
ATOM 4816 O O . TYR A 1 621 ? 13.989 -5.733 12.508 1.00 74.94 621 TYR A O 1
ATOM 4824 N N . TYR A 1 622 ? 13.895 -5.030 10.419 1.00 70.81 622 TYR A N 1
ATOM 4825 C CA . TYR A 1 622 ? 15.315 -4.652 10.389 1.00 70.81 622 TYR A CA 1
ATOM 4826 C C . TYR A 1 622 ? 15.621 -3.342 11.117 1.00 70.81 622 TYR A C 1
ATOM 4828 O O . TYR A 1 622 ? 16.759 -3.132 11.546 1.00 70.81 622 TYR A O 1
ATOM 4836 N N . GLN A 1 623 ? 14.614 -2.486 11.289 1.00 67.25 623 GLN A N 1
ATOM 4837 C CA . GLN A 1 623 ? 14.730 -1.279 12.088 1.00 67.25 623 GLN A CA 1
ATOM 4838 C C . GLN A 1 623 ? 14.358 -1.583 13.540 1.00 67.25 623 GLN A C 1
ATOM 4840 O O . GLN A 1 623 ? 13.275 -2.093 13.826 1.00 67.25 623 GLN A O 1
ATOM 4845 N N . LYS A 1 624 ? 15.264 -1.263 14.470 1.00 54.28 624 LYS A N 1
ATOM 4846 C CA . LYS A 1 624 ? 14.938 -1.289 15.899 1.00 54.28 624 LYS A CA 1
ATOM 4847 C C . LYS A 1 624 ? 13.828 -0.268 16.173 1.00 54.28 624 LYS A C 1
ATOM 4849 O O . LYS A 1 624 ? 13.809 0.799 15.569 1.00 54.28 624 LYS A O 1
ATOM 4854 N N . ASP A 1 625 ? 12.945 -0.625 17.099 1.00 56.84 625 ASP A N 1
ATOM 4855 C CA . ASP A 1 625 ? 11.896 0.218 17.688 1.00 56.84 625 ASP A CA 1
ATOM 4856 C C . ASP A 1 625 ? 10.608 0.444 16.849 1.00 56.84 625 ASP A C 1
ATOM 4858 O O . ASP A 1 625 ? 9.684 1.089 17.339 1.00 56.84 625 ASP A O 1
ATOM 4862 N N . GLU A 1 626 ? 10.454 -0.152 15.653 1.00 60.97 626 GLU A N 1
ATOM 4863 C CA . GLU A 1 626 ? 9.283 0.061 14.762 1.00 60.97 626 GLU A CA 1
ATOM 4864 C C . GLU A 1 626 ? 8.299 -1.135 14.653 1.00 60.97 626 GLU A C 1
ATOM 4866 O O . GLU A 1 626 ? 8.044 -1.663 13.569 1.00 60.97 626 GLU A O 1
ATOM 4871 N N . GLY A 1 627 ? 7.710 -1.537 15.790 1.00 65.50 627 GLY A N 1
ATOM 4872 C CA . GLY A 1 627 ? 6.512 -2.402 15.884 1.00 65.50 627 GLY A CA 1
ATOM 4873 C C . GLY A 1 627 ? 6.645 -3.899 15.491 1.00 65.50 627 GLY A C 1
ATOM 4874 O O . GLY A 1 627 ? 7.427 -4.261 14.623 1.00 65.50 627 GLY A O 1
ATOM 4875 N N . PRO A 1 628 ? 5.869 -4.828 16.085 1.00 80.62 628 PRO A N 1
ATOM 4876 C CA . PRO A 1 628 ? 5.995 -6.265 15.800 1.00 80.62 628 PRO A CA 1
ATOM 4877 C C . PRO A 1 628 ? 5.675 -6.639 14.350 1.00 80.62 628 PRO A C 1
ATOM 4879 O O . PRO A 1 628 ? 4.927 -5.949 13.661 1.00 80.62 628 PRO A O 1
ATOM 4882 N N . ALA A 1 629 ? 6.151 -7.810 13.918 1.00 87.19 629 ALA A N 1
ATOM 4883 C CA . ALA A 1 629 ? 5.903 -8.325 12.571 1.00 87.19 629 ALA A CA 1
ATOM 4884 C C . ALA A 1 629 ? 4.406 -8.466 12.233 1.00 87.19 629 ALA A C 1
ATOM 4886 O O . ALA A 1 629 ? 4.014 -8.192 11.097 1.00 87.19 629 ALA A O 1
ATOM 4887 N N . ILE A 1 630 ? 3.580 -8.874 13.205 1.00 89.88 630 ILE A N 1
ATOM 4888 C CA . ILE A 1 630 ? 2.115 -8.915 13.111 1.00 89.88 630 ILE A CA 1
ATOM 4889 C C . ILE A 1 630 ? 1.518 -8.263 14.368 1.00 89.88 630 ILE A C 1
ATOM 4891 O O . ILE A 1 630 ? 1.741 -8.756 15.477 1.00 89.88 630 ILE A O 1
ATOM 4895 N N . CYS A 1 631 ? 0.753 -7.175 14.236 1.00 89.56 631 CYS A N 1
ATOM 4896 C CA . CYS A 1 631 ? 0.213 -6.457 15.395 1.00 89.56 631 CYS A CA 1
ATOM 4897 C C . CYS A 1 631 ? -1.214 -5.910 15.239 1.00 89.56 631 CYS A C 1
ATOM 4899 O O . CYS A 1 631 ? -1.621 -5.436 14.178 1.00 89.56 631 CYS A O 1
ATOM 4901 N N . ALA A 1 632 ? -1.952 -5.957 16.351 1.00 88.12 632 ALA A N 1
ATOM 4902 C CA . ALA A 1 632 ? -3.197 -5.226 16.584 1.00 88.12 632 ALA A CA 1
ATOM 4903 C C . ALA A 1 632 ? -2.990 -4.411 17.868 1.00 88.12 632 ALA A C 1
ATOM 4905 O O . ALA A 1 632 ? -2.932 -4.983 18.955 1.00 88.12 632 ALA A O 1
ATOM 4906 N N . PHE A 1 633 ? -2.738 -3.114 17.743 1.00 85.50 633 PHE A N 1
ATOM 4907 C CA . PHE A 1 633 ? -2.007 -2.362 18.763 1.00 85.50 633 PHE A CA 1
ATOM 4908 C C . PHE A 1 633 ? -2.546 -0.938 18.895 1.00 85.50 633 PHE A C 1
ATOM 4910 O O . PHE A 1 633 ? -2.928 -0.344 17.892 1.00 85.50 633 PHE A O 1
ATOM 4917 N N . ALA A 1 634 ? -2.526 -0.394 20.114 1.00 83.31 634 ALA A N 1
ATOM 4918 C CA . ALA A 1 634 ? -2.657 1.042 20.339 1.00 83.31 634 ALA A CA 1
ATOM 4919 C C . ALA A 1 634 ? -1.630 1.540 21.370 1.00 83.31 634 ALA A C 1
ATOM 4921 O O . ALA A 1 634 ? -1.371 0.888 22.387 1.00 83.31 634 ALA A O 1
ATOM 4922 N N . THR A 1 635 ? -1.052 2.703 21.086 1.00 79.81 635 THR A N 1
ATOM 4923 C CA . THR A 1 635 ? 0.011 3.386 21.835 1.00 79.81 635 THR A CA 1
ATOM 4924 C C . THR A 1 635 ? -0.582 4.423 22.774 1.00 79.81 635 THR A C 1
ATOM 4926 O O . THR A 1 635 ? -1.426 5.202 22.356 1.00 79.81 635 THR A O 1
ATOM 4929 N N . GLY A 1 636 ? -0.104 4.513 24.013 1.00 78.62 636 GLY A N 1
ATOM 4930 C CA . GLY A 1 636 ? -0.260 5.718 24.837 1.00 78.62 636 GLY A CA 1
ATOM 4931 C C . GLY A 1 636 ? 1.102 6.362 25.098 1.00 78.62 636 GLY A C 1
ATOM 4932 O O . GLY A 1 636 ? 2.135 5.757 24.825 1.00 78.62 636 GLY A O 1
ATOM 4933 N N . LEU A 1 637 ? 1.117 7.583 25.640 1.00 79.75 637 LEU A N 1
ATOM 4934 C CA . LEU A 1 637 ? 2.354 8.234 26.109 1.00 79.75 637 LEU A CA 1
ATOM 4935 C C . LEU A 1 637 ? 2.867 7.698 27.462 1.00 79.75 637 LEU A C 1
ATOM 4937 O O . LEU A 1 637 ? 3.945 8.105 27.897 1.00 79.75 637 LEU A O 1
ATOM 4941 N N . ASP A 1 638 ? 2.095 6.855 28.152 1.00 82.50 638 ASP A N 1
ATOM 4942 C CA . ASP A 1 638 ? 2.563 6.094 29.314 1.00 82.50 638 ASP A CA 1
ATOM 4943 C C . ASP A 1 638 ? 2.939 4.671 28.862 1.00 82.50 638 ASP A C 1
ATOM 4945 O O . ASP A 1 638 ? 2.215 4.068 28.070 1.00 82.50 638 ASP A O 1
ATOM 4949 N N . ASP A 1 639 ? 4.024 4.105 29.409 1.00 75.88 639 ASP A N 1
ATOM 4950 C CA . ASP A 1 639 ? 4.570 2.788 29.014 1.00 75.88 639 ASP A CA 1
ATOM 4951 C C . ASP A 1 639 ? 3.532 1.646 29.064 1.00 75.88 639 ASP A C 1
ATOM 4953 O O . ASP A 1 639 ? 3.614 0.664 28.321 1.00 75.88 639 ASP A O 1
ATOM 4957 N N . HIS A 1 640 ? 2.546 1.773 29.958 1.00 79.50 640 HIS A N 1
ATOM 4958 C CA . HIS A 1 640 ? 1.442 0.835 30.154 1.00 79.50 640 HIS A CA 1
ATOM 4959 C C . HIS A 1 640 ? 0.116 1.606 30.294 1.00 79.50 640 HIS A C 1
ATOM 4961 O O . HIS A 1 640 ? -0.301 1.908 31.418 1.00 79.50 640 HIS A O 1
ATOM 4967 N N . PRO A 1 641 ? -0.566 1.935 29.181 1.00 83.94 641 PRO A N 1
ATOM 4968 C CA . PRO A 1 641 ? -1.866 2.596 29.228 1.00 83.94 641 PRO A CA 1
ATOM 4969 C C . PRO A 1 641 ? -2.914 1.665 29.869 1.00 83.94 641 PRO A C 1
ATOM 4971 O O . PRO A 1 641 ? -2.806 0.439 29.798 1.00 83.94 641 PRO A O 1
ATOM 4974 N N . SER A 1 642 ? -3.954 2.217 30.497 1.00 88.25 642 SER A N 1
ATOM 4975 C CA . SER A 1 642 ? -5.038 1.432 31.122 1.00 88.25 642 SER A CA 1
ATOM 4976 C C . SER A 1 642 ? -6.262 1.251 30.218 1.00 88.25 642 SER A C 1
ATOM 4978 O O . SER A 1 642 ? -7.017 0.288 30.368 1.00 88.25 642 SER A O 1
ATOM 4980 N N . GLY A 1 643 ? -6.469 2.165 29.274 1.00 90.88 643 GLY A N 1
ATOM 4981 C CA . GLY A 1 643 ? -7.562 2.157 28.317 1.00 90.88 643 GLY A CA 1
ATOM 4982 C C . GLY A 1 643 ? -7.344 1.165 27.180 1.00 90.88 643 GLY A C 1
ATOM 4983 O O . GLY A 1 643 ? -6.231 0.981 26.689 1.00 90.88 643 GLY A O 1
ATOM 4984 N N . CYS A 1 644 ? -8.441 0.540 26.753 1.00 93.19 644 CYS A N 1
ATOM 4985 C CA . CYS A 1 644 ? -8.485 -0.383 25.624 1.00 93.19 644 CYS A CA 1
ATOM 4986 C C . CYS A 1 644 ? -9.435 0.171 24.549 1.00 93.19 644 CYS A C 1
ATOM 4988 O O . CYS A 1 644 ? -10.624 -0.167 24.562 1.00 93.19 644 CYS A O 1
ATOM 4990 N N . PRO A 1 645 ? -8.975 1.083 23.672 1.00 91.56 645 PRO A N 1
ATOM 4991 C CA . PRO A 1 645 ? -9.848 1.692 22.675 1.00 91.56 645 PRO A CA 1
ATOM 4992 C C . PRO A 1 645 ? -10.228 0.710 21.554 1.00 91.56 645 PRO A C 1
ATOM 4994 O O . PRO A 1 645 ? -11.329 0.824 21.008 1.00 91.56 645 PRO A O 1
ATOM 4997 N N . ILE A 1 646 ? -9.391 -0.297 21.272 1.00 93.31 646 ILE A N 1
ATOM 4998 C CA . ILE A 1 646 ? -9.721 -1.405 20.364 1.00 93.31 646 ILE A CA 1
ATOM 4999 C C . ILE A 1 646 ? -10.653 -2.385 21.093 1.00 93.31 646 ILE A C 1
ATOM 5001 O O . ILE A 1 646 ? -10.354 -2.839 22.198 1.00 93.31 646 ILE A O 1
ATOM 5005 N N . GLN A 1 647 ? -11.809 -2.703 20.503 1.00 91.88 647 GLN A N 1
ATOM 5006 C CA . GLN A 1 647 ? -12.890 -3.423 21.199 1.00 91.88 647 GLN A CA 1
ATOM 5007 C C . GLN A 1 647 ? -12.782 -4.949 21.095 1.00 91.88 647 GLN A C 1
ATOM 5009 O O . GLN A 1 647 ? -13.228 -5.660 22.002 1.00 91.88 647 GLN A O 1
ATOM 5014 N N . SER A 1 648 ? -12.189 -5.457 20.017 1.00 94.75 648 SER A N 1
ATOM 5015 C CA . SER A 1 648 ? -11.845 -6.871 19.864 1.00 94.75 648 SER A CA 1
ATOM 5016 C C . SER A 1 648 ? -10.660 -7.055 18.922 1.00 94.75 648 SER A C 1
ATOM 5018 O O . SER A 1 648 ? -10.522 -6.349 17.925 1.00 94.75 648 SER A O 1
ATOM 5020 N N . ALA A 1 649 ? -9.803 -8.029 19.232 1.00 95.62 649 ALA A N 1
ATOM 5021 C CA . ALA A 1 649 ? -8.678 -8.406 18.385 1.00 95.62 649 ALA A CA 1
ATOM 5022 C C . ALA A 1 649 ? -8.542 -9.931 18.308 1.00 95.62 649 ALA A C 1
ATOM 5024 O O . ALA A 1 649 ? -8.468 -10.622 19.326 1.00 95.62 649 ALA A O 1
ATOM 5025 N N . ARG A 1 650 ? -8.499 -10.461 17.086 1.00 94.69 650 ARG A N 1
ATOM 5026 C CA . ARG A 1 650 ? -8.397 -11.886 16.763 1.00 94.69 650 ARG A CA 1
ATOM 5027 C C . ARG A 1 650 ? -7.162 -12.111 15.896 1.00 94.69 650 ARG A C 1
ATOM 5029 O O . ARG A 1 650 ? -7.175 -11.797 14.708 1.00 94.69 650 ARG A O 1
ATOM 5036 N N . VAL A 1 651 ? -6.104 -12.663 16.486 1.00 93.38 651 VAL A N 1
ATOM 5037 C CA . VAL A 1 651 ? -4.845 -12.997 15.800 1.00 93.38 651 VAL A CA 1
ATOM 5038 C C . VAL A 1 651 ? -4.737 -14.518 15.715 1.00 93.38 651 VAL A C 1
ATOM 5040 O O . VAL A 1 651 ? -4.455 -15.178 16.716 1.00 93.38 651 VAL A O 1
ATOM 5043 N N . VAL A 1 652 ? -5.038 -15.090 14.545 1.00 86.44 652 VAL A N 1
ATOM 5044 C CA . VAL A 1 652 ? -5.308 -16.534 14.397 1.00 86.44 652 VAL A CA 1
ATOM 5045 C C . VAL A 1 652 ? -4.545 -17.177 13.236 1.00 86.44 652 VAL A C 1
ATOM 5047 O O . VAL A 1 652 ? -4.637 -16.715 12.105 1.00 86.44 652 VAL A O 1
ATOM 5050 N N . GLY A 1 653 ? -3.848 -18.289 13.477 1.00 81.44 653 GLY A N 1
ATOM 5051 C CA . GLY A 1 653 ? -3.279 -19.118 12.400 1.00 81.44 653 GLY A CA 1
ATOM 5052 C C . GLY A 1 653 ? -2.141 -18.475 11.592 1.00 81.44 653 GLY A C 1
ATOM 5053 O O . GLY A 1 653 ? -1.834 -18.945 10.500 1.00 81.44 653 GLY A O 1
ATOM 5054 N N . ASN A 1 654 ? -1.547 -17.377 12.068 1.00 87.44 654 ASN A N 1
ATOM 5055 C CA . ASN A 1 654 ? -0.503 -16.650 11.342 1.00 87.44 654 ASN A CA 1
ATOM 5056 C C . ASN A 1 654 ? 0.883 -17.295 11.527 1.00 87.44 654 ASN A C 1
ATOM 5058 O O . ASN A 1 654 ? 1.197 -17.798 12.605 1.00 87.44 654 ASN A O 1
ATOM 5062 N N . LEU A 1 655 ? 1.736 -17.202 10.508 1.00 86.31 655 LEU A N 1
ATOM 5063 C CA . LEU A 1 655 ? 3.143 -17.608 10.528 1.00 86.31 655 LEU A CA 1
ATOM 5064 C C . LEU A 1 655 ? 4.038 -16.362 10.541 1.00 86.31 655 LEU A C 1
ATOM 5066 O O . LEU A 1 655 ? 3.844 -15.446 9.744 1.00 86.31 655 LEU A O 1
ATOM 5070 N N . ALA A 1 656 ? 5.022 -16.326 11.431 1.00 87.94 656 ALA A N 1
ATOM 5071 C CA . ALA A 1 656 ? 5.939 -15.201 11.581 1.00 87.94 656 ALA A CA 1
ATOM 5072 C C . ALA A 1 656 ? 7.361 -15.736 11.806 1.00 87.94 656 ALA A C 1
ATOM 5074 O O . ALA A 1 656 ? 7.624 -16.355 12.836 1.00 87.94 656 ALA A O 1
ATOM 5075 N N . GLY A 1 657 ? 8.260 -15.563 10.836 1.00 84.38 657 GLY A N 1
ATOM 5076 C CA . GLY A 1 657 ? 9.563 -16.232 10.810 1.00 84.38 657 GLY A CA 1
ATOM 5077 C C . GLY A 1 657 ? 10.714 -15.367 10.315 1.00 84.38 657 GLY A C 1
ATOM 5078 O O . GLY A 1 657 ? 10.515 -14.324 9.697 1.00 84.38 657 GLY A O 1
ATOM 5079 N N . ASP A 1 658 ? 11.938 -15.799 10.610 1.00 81.62 658 ASP A N 1
ATOM 5080 C CA . ASP A 1 658 ? 13.169 -15.105 10.214 1.00 81.62 658 ASP A CA 1
ATOM 5081 C C . ASP A 1 658 ? 13.191 -13.620 10.634 1.00 81.62 658 ASP A C 1
ATOM 5083 O O . ASP A 1 658 ? 13.598 -12.734 9.883 1.00 81.62 658 ASP A O 1
ATOM 5087 N N . LEU A 1 659 ? 12.672 -13.326 11.827 1.00 82.88 659 LEU A N 1
ATOM 5088 C CA . LEU A 1 659 ? 12.467 -11.959 12.299 1.00 82.88 659 LEU A CA 1
ATOM 5089 C C . LEU A 1 659 ? 13.648 -11.445 13.115 1.00 82.88 659 LEU A C 1
ATOM 5091 O O . LEU A 1 659 ? 14.292 -12.191 13.853 1.00 82.88 659 LEU A O 1
ATOM 5095 N N . HIS A 1 660 ? 13.852 -10.134 13.038 1.00 78.19 660 HIS A N 1
ATOM 5096 C CA . HIS A 1 660 ? 14.808 -9.392 13.860 1.00 78.19 660 HIS A CA 1
ATOM 5097 C C . HIS A 1 660 ? 14.174 -8.797 15.141 1.00 78.19 660 HIS A C 1
ATOM 5099 O O . HIS A 1 660 ? 14.843 -8.086 15.891 1.00 78.19 660 HIS A O 1
ATOM 5105 N N . GLY A 1 661 ? 12.898 -9.097 15.420 1.00 79.94 661 GLY A N 1
ATOM 5106 C CA . GLY A 1 661 ? 12.157 -8.618 16.593 1.00 79.94 661 GLY A CA 1
ATOM 5107 C C . GLY A 1 661 ? 10.870 -9.404 16.874 1.00 79.94 661 GLY A C 1
ATOM 5108 O O . GLY A 1 661 ? 10.739 -10.538 16.406 1.00 79.94 661 GLY A O 1
ATOM 5109 N N . PRO A 1 662 ? 9.927 -8.852 17.665 1.00 85.00 662 PRO A N 1
ATOM 5110 C CA . PRO A 1 662 ? 8.776 -9.604 18.154 1.00 85.00 662 PRO A CA 1
ATOM 5111 C C . PRO A 1 662 ? 7.840 -10.035 17.018 1.00 85.00 662 PRO A C 1
ATOM 5113 O O . PRO A 1 662 ? 7.442 -9.240 16.166 1.00 85.00 662 PRO A O 1
ATOM 5116 N N . ALA A 1 663 ? 7.456 -11.312 17.038 1.00 88.19 663 ALA A N 1
ATOM 5117 C CA . ALA A 1 663 ? 6.586 -11.912 16.030 1.00 88.19 663 ALA A CA 1
ATOM 5118 C C . ALA A 1 663 ? 5.144 -11.387 16.087 1.00 88.19 663 ALA A C 1
ATOM 5120 O O . ALA A 1 663 ? 4.538 -11.113 15.052 1.00 88.19 663 ALA A O 1
ATOM 5121 N N . PHE A 1 664 ? 4.615 -11.226 17.300 1.00 89.38 664 PHE A N 1
ATOM 5122 C CA . PHE A 1 664 ? 3.232 -10.841 17.555 1.00 89.38 664 PHE A CA 1
ATOM 5123 C C . PHE A 1 664 ? 3.175 -9.817 18.688 1.00 89.38 664 PHE A C 1
ATOM 5125 O O . PHE A 1 664 ? 3.873 -9.985 19.687 1.00 89.38 664 PHE A O 1
ATOM 5132 N N . SER A 1 665 ? 2.302 -8.813 18.587 1.00 89.06 665 SER A N 1
ATOM 5133 C CA . SER A 1 665 ? 1.805 -8.109 19.777 1.00 89.06 665 SER A CA 1
ATOM 5134 C C . SER A 1 665 ? 0.337 -7.742 19.637 1.00 89.06 665 SER A C 1
ATOM 5136 O O . SER A 1 665 ? -0.133 -7.381 18.556 1.00 89.06 665 SER A O 1
ATOM 5138 N N . VAL A 1 666 ? -0.369 -7.834 20.759 1.00 91.06 666 VAL A N 1
ATOM 5139 C CA . VAL A 1 666 ? -1.734 -7.346 20.915 1.00 91.06 666 VAL A CA 1
ATOM 5140 C C . VAL A 1 666 ? -1.798 -6.592 22.235 1.00 91.06 666 VAL A C 1
ATOM 5142 O O . VAL A 1 666 ? -1.651 -7.199 23.295 1.00 91.06 666 VAL A O 1
ATOM 5145 N N . THR A 1 667 ? -1.990 -5.278 22.176 1.00 89.50 667 THR A N 1
ATOM 5146 C CA . THR A 1 667 ? -2.060 -4.395 23.353 1.00 89.50 667 THR A CA 1
ATOM 5147 C C . THR A 1 667 ? -3.292 -3.512 23.261 1.00 89.50 667 THR A C 1
ATOM 5149 O O . THR A 1 667 ? -3.814 -3.277 22.173 1.00 89.50 667 THR A O 1
ATOM 5152 N N . GLN A 1 668 ? -3.767 -3.025 24.410 1.00 92.31 668 GLN A N 1
ATOM 5153 C CA . GLN A 1 668 ? -4.852 -2.037 24.495 1.00 92.31 668 GLN A CA 1
ATOM 5154 C C . GLN A 1 668 ? -6.114 -2.440 23.706 1.00 92.31 668 GLN A C 1
ATOM 5156 O O . GLN A 1 668 ? -6.879 -1.615 23.202 1.00 92.31 668 GLN A O 1
ATOM 5161 N N . CYS A 1 669 ? -6.332 -3.752 23.643 1.00 93.19 669 CYS A N 1
ATOM 5162 C CA . CYS A 1 669 ? -7.468 -4.408 23.027 1.00 93.19 669 CYS A CA 1
ATOM 5163 C C . CYS A 1 669 ? -8.308 -5.067 24.122 1.00 93.19 669 CYS A C 1
ATOM 5165 O O . CYS A 1 669 ? -7.794 -5.841 24.932 1.00 93.19 669 CYS A O 1
ATOM 5167 N N . ALA A 1 670 ? -9.615 -4.829 24.111 1.00 92.56 670 ALA A N 1
ATOM 5168 C CA . ALA A 1 670 ? -10.554 -5.699 24.803 1.00 92.56 670 ALA A CA 1
ATOM 5169 C C . ALA A 1 670 ? -10.740 -7.016 24.015 1.00 92.56 670 ALA A C 1
ATOM 5171 O O . ALA A 1 670 ? -10.349 -7.128 22.855 1.00 92.56 670 ALA A O 1
ATOM 5172 N N . ASN A 1 671 ? -11.335 -8.030 24.656 1.00 94.69 671 ASN A N 1
ATOM 5173 C CA . ASN A 1 671 ? -11.810 -9.270 24.015 1.00 94.69 671 ASN A CA 1
ATOM 5174 C C . ASN A 1 671 ? -10.789 -9.967 23.081 1.00 94.69 671 ASN A C 1
ATOM 5176 O O . ASN A 1 671 ? -11.125 -10.400 21.977 1.00 94.69 671 ASN A O 1
ATOM 5180 N N . VAL A 1 672 ? -9.532 -10.066 23.522 1.00 94.50 672 VAL A N 1
ATOM 5181 C CA . VAL A 1 672 ? -8.425 -10.615 22.724 1.00 94.50 672 VAL A CA 1
ATOM 5182 C C . VAL A 1 672 ? -8.519 -12.135 22.565 1.00 94.50 672 VAL A C 1
ATOM 5184 O O . VAL A 1 672 ? -8.683 -12.868 23.539 1.00 94.50 672 VAL A O 1
ATOM 5187 N N . THR A 1 673 ? -8.334 -12.619 21.335 1.00 90.88 673 THR A N 1
ATOM 5188 C CA . THR A 1 673 ? -8.124 -14.035 21.003 1.00 90.88 673 THR A CA 1
ATOM 5189 C C . THR A 1 673 ? -6.825 -14.196 20.218 1.00 90.88 673 THR A C 1
ATOM 5191 O O . THR A 1 673 ? -6.680 -13.635 19.134 1.00 90.88 673 THR A O 1
ATOM 5194 N N . ILE A 1 674 ? -5.897 -15.002 20.739 1.00 88.56 674 ILE A N 1
ATOM 5195 C CA . ILE A 1 674 ? -4.646 -15.376 20.067 1.00 88.56 674 ILE A CA 1
ATOM 5196 C C . ILE A 1 674 ? -4.578 -16.905 20.040 1.00 88.56 674 ILE A C 1
ATOM 5198 O O . ILE A 1 674 ? -4.507 -17.530 21.098 1.00 88.56 674 ILE A O 1
ATOM 5202 N N . CYS A 1 675 ? -4.625 -17.529 18.861 1.00 82.81 675 CYS A N 1
ATOM 5203 C CA . CYS A 1 675 ? -4.568 -18.992 18.748 1.00 82.81 675 CYS A CA 1
ATOM 5204 C C . CYS A 1 675 ? -3.965 -19.481 17.423 1.00 82.81 675 CYS A C 1
ATOM 5206 O O . CYS A 1 675 ? -4.069 -18.832 16.388 1.00 82.81 675 CYS A O 1
ATOM 5208 N N . GLY A 1 676 ? -3.301 -20.640 17.458 1.00 77.62 676 GLY A N 1
ATOM 5209 C CA . GLY A 1 676 ? -2.752 -21.305 16.269 1.00 77.62 676 GLY A CA 1
ATOM 5210 C C . GLY A 1 676 ? -1.654 -20.557 15.508 1.00 77.62 676 GLY A C 1
ATOM 5211 O O . GLY A 1 676 ? -1.303 -20.969 14.409 1.00 77.62 676 GLY A O 1
ATOM 5212 N N . ASN A 1 677 ? -1.118 -19.466 16.059 1.00 82.69 677 ASN A N 1
ATOM 5213 C CA . ASN A 1 677 ? -0.014 -18.741 15.439 1.00 82.69 677 ASN A CA 1
ATOM 5214 C C . ASN A 1 677 ? 1.315 -19.469 15.675 1.00 82.69 677 ASN A C 1
ATOM 5216 O O . ASN A 1 677 ? 1.558 -19.991 16.764 1.00 82.69 677 ASN A O 1
ATOM 5220 N N . LEU A 1 678 ? 2.181 -19.446 14.667 1.00 79.31 678 LEU A N 1
ATOM 5221 C CA . LEU A 1 678 ? 3.502 -20.054 14.681 1.00 79.31 678 LEU A CA 1
ATOM 5222 C C . LEU A 1 678 ? 4.577 -18.963 14.584 1.00 79.31 678 LEU A C 1
ATOM 5224 O O . LEU A 1 678 ? 4.763 -18.393 13.506 1.00 79.31 678 LEU A O 1
ATOM 5228 N N . PRO A 1 679 ? 5.315 -18.669 15.668 1.00 76.81 679 PRO A N 1
ATOM 5229 C CA . PRO A 1 679 ? 6.639 -18.091 15.525 1.00 76.81 679 PRO A CA 1
ATOM 5230 C C . PRO A 1 679 ? 7.564 -19.189 14.978 1.00 76.81 679 PRO A C 1
ATOM 5232 O O . PRO A 1 679 ? 7.762 -20.213 15.636 1.00 76.81 679 PRO A O 1
ATOM 5235 N N . ALA A 1 680 ? 8.111 -19.010 13.776 1.00 65.44 680 ALA A N 1
ATOM 5236 C CA . ALA A 1 680 ? 9.256 -19.817 13.360 1.00 65.44 680 ALA A CA 1
ATOM 5237 C C . ALA A 1 680 ? 10.491 -19.391 14.174 1.00 65.44 680 ALA A C 1
ATOM 5239 O O . ALA A 1 680 ? 10.471 -18.343 14.828 1.00 65.44 680 ALA A O 1
ATOM 5240 N N . GLU A 1 681 ? 11.559 -20.193 14.160 1.00 56.31 681 GLU A N 1
ATOM 5241 C CA . GLU A 1 681 ? 12.773 -19.833 14.899 1.00 56.31 681 GLU A CA 1
ATOM 5242 C C . GLU A 1 681 ? 13.257 -18.426 14.488 1.00 56.31 681 GLU A C 1
ATOM 5244 O O . GLU A 1 681 ? 13.257 -18.098 13.295 1.00 56.31 681 GLU A O 1
ATOM 5249 N N . PRO A 1 682 ? 13.638 -17.566 15.453 1.00 55.16 682 PRO A N 1
ATOM 5250 C CA . PRO A 1 682 ? 14.231 -16.278 15.126 1.00 55.16 682 PRO A CA 1
ATOM 5251 C C . PRO A 1 682 ? 15.520 -16.508 14.337 1.00 55.16 682 PRO A C 1
ATOM 5253 O O . PRO A 1 682 ? 16.194 -17.526 14.523 1.00 55.16 682 PRO A O 1
ATOM 5256 N N . LEU A 1 683 ? 15.911 -15.541 13.502 1.00 51.00 683 LEU A N 1
ATOM 5257 C CA . LEU A 1 683 ? 17.215 -15.596 12.848 1.00 51.00 683 LEU A CA 1
ATOM 5258 C C . LEU A 1 683 ? 18.313 -15.617 13.921 1.00 51.00 683 LEU A C 1
ATOM 5260 O O . LEU A 1 683 ? 18.747 -14.568 14.398 1.00 51.00 683 LEU A O 1
ATOM 5264 N N . LEU A 1 684 ? 18.859 -16.806 14.204 1.00 37.16 684 LEU A N 1
ATOM 5265 C CA . LEU A 1 684 ? 20.152 -17.021 14.869 1.00 37.16 684 LEU A CA 1
ATOM 5266 C C . LEU A 1 684 ? 21.312 -16.581 13.948 1.00 37.16 684 LEU A C 1
ATOM 5268 O O . LEU A 1 684 ? 22.343 -17.242 13.821 1.00 37.16 684 LEU A O 1
ATOM 5272 N N . SER A 1 685 ? 21.128 -15.445 13.274 1.00 39.53 685 SER A N 1
ATOM 5273 C CA . SER A 1 685 ? 22.157 -14.734 12.539 1.00 39.53 685 SER A CA 1
ATOM 5274 C C . SER A 1 685 ? 23.076 -14.044 13.543 1.00 39.53 685 SER A C 1
ATOM 5276 O O . SER A 1 685 ? 22.640 -13.487 14.549 1.00 39.53 685 SER A O 1
ATOM 5278 N N . SER A 1 686 ? 24.378 -14.127 13.293 1.00 35.19 686 SER A N 1
ATOM 5279 C CA . SER A 1 686 ? 25.429 -13.791 14.251 1.00 35.19 686 SER A CA 1
ATOM 5280 C C . SER A 1 686 ? 25.673 -12.283 14.401 1.00 35.19 686 SER A C 1
ATOM 5282 O O . SER A 1 686 ? 26.815 -11.832 14.311 1.00 35.19 686 SER A O 1
ATOM 5284 N N . TYR A 1 687 ? 24.622 -11.499 14.649 1.00 37.34 687 TYR A N 1
ATOM 5285 C CA . TYR A 1 687 ? 24.743 -10.139 15.170 1.00 37.34 687 TYR A CA 1
ATOM 5286 C C . TYR A 1 687 ? 25.107 -10.205 16.652 1.00 37.34 687 TYR A C 1
ATOM 5288 O O . TYR A 1 687 ? 24.275 -10.063 17.546 1.00 37.34 687 TYR A O 1
ATOM 5296 N N . SER A 1 688 ? 26.385 -10.473 16.908 1.00 34.94 688 SER A N 1
ATOM 5297 C CA . SER A 1 688 ? 26.959 -10.470 18.245 1.00 34.94 688 SER A CA 1
ATOM 5298 C C . SER A 1 688 ? 27.111 -9.040 18.763 1.00 34.94 688 SER A C 1
ATOM 5300 O O . SER A 1 688 ? 28.219 -8.512 18.755 1.00 34.94 688 SER A O 1
ATOM 5302 N N . ASP A 1 689 ? 26.020 -8.430 19.227 1.00 36.22 689 ASP A N 1
ATOM 5303 C CA . ASP A 1 689 ? 26.093 -7.547 20.391 1.00 36.22 689 ASP A CA 1
ATOM 5304 C C . ASP A 1 689 ? 24.732 -7.288 21.054 1.00 36.22 689 ASP A C 1
ATOM 5306 O O . ASP A 1 689 ? 23.695 -7.179 20.403 1.00 36.22 689 ASP A O 1
ATOM 5310 N N . THR A 1 690 ? 24.792 -7.103 22.374 1.00 32.62 690 THR A N 1
ATOM 5311 C CA . THR A 1 690 ? 23.701 -6.807 23.327 1.00 32.62 690 THR A CA 1
ATOM 5312 C C . THR A 1 690 ? 22.688 -7.923 23.635 1.00 32.62 690 THR A C 1
ATOM 5314 O O . THR A 1 690 ? 22.106 -8.578 22.779 1.00 32.62 690 THR A O 1
ATOM 5317 N N . SER A 1 691 ? 22.498 -8.136 24.938 1.00 29.52 691 SER A N 1
ATOM 5318 C CA . SER A 1 691 ? 21.664 -9.170 25.547 1.00 29.52 691 SER A CA 1
ATOM 5319 C C . SER A 1 691 ? 20.173 -8.842 25.486 1.00 29.52 691 SER A C 1
ATOM 5321 O O . SER A 1 691 ? 19.748 -7.850 26.077 1.00 29.52 691 SER A O 1
ATOM 5323 N N . ILE A 1 692 ? 19.375 -9.736 24.902 1.00 27.94 692 ILE A N 1
ATOM 5324 C CA . ILE A 1 692 ? 17.928 -9.784 25.134 1.00 27.94 692 ILE A CA 1
ATOM 5325 C C . ILE A 1 692 ? 17.683 -10.727 26.316 1.00 27.94 692 ILE A C 1
ATOM 5327 O O . ILE A 1 692 ? 17.893 -11.935 26.214 1.00 27.94 692 ILE A O 1
ATOM 5331 N N . THR A 1 693 ? 17.263 -10.174 27.452 1.00 26.19 693 THR A N 1
ATOM 5332 C CA . THR A 1 693 ? 16.676 -10.951 28.549 1.00 26.19 693 THR A CA 1
ATOM 5333 C C . THR A 1 693 ? 15.203 -11.187 28.251 1.00 26.19 693 THR A C 1
ATOM 5335 O O . THR A 1 693 ? 14.450 -10.230 28.103 1.00 26.19 693 THR A O 1
ATOM 5338 N N . THR A 1 694 ? 14.797 -12.451 28.179 1.00 28.16 694 THR A N 1
ATOM 5339 C CA . THR A 1 694 ? 13.386 -12.846 28.157 1.00 28.16 694 THR A CA 1
ATOM 5340 C C . THR A 1 694 ? 12.788 -12.727 29.560 1.00 28.16 694 THR A C 1
ATOM 5342 O O . THR A 1 694 ? 13.237 -13.446 30.458 1.00 28.16 694 THR A O 1
ATOM 5345 N N . GLU A 1 695 ? 11.767 -11.886 29.718 1.00 25.14 695 GLU A N 1
ATOM 5346 C CA . GLU A 1 695 ? 10.730 -11.997 30.759 1.00 25.14 695 GLU A CA 1
ATOM 5347 C C . GLU A 1 695 ? 9.370 -12.242 30.087 1.00 25.14 695 GLU A C 1
ATOM 5349 O O . GLU A 1 695 ? 9.168 -11.688 28.981 1.00 25.14 695 GLU A O 1
#

pLDDT: mean 81.48, std 15.55, range [25.14, 98.69]

Foldseek 3Di:
DDPADLVNLVVQLVLLVVLLVLLVVLCVFQVPQPCSVVLNLVSVLSNVLSVCVNVDPDPDDDDDDDDDDPDDPSPRDNDDCVVPGSVNSVVVSLVSVQVCQQQVRGHVCSHAQHWKWFQDPPVRDTFIWGFNGADPVSFTWIDTPPDPDPDTDGHHVVRIDGPPCPVCLPPPPPPAFFFDLPFAQDPDDDDPVRLVVLAVLVVVQLVVQVVCQVVVHLEDERDADEHEDPDANEAELGENHEYEDENYEYEYADAAHYAAYNYANYEYHYLYEYHYPPAQKWKWFFAADPLAWKTKTATRPRGDQDFQPWWKWKAALRLFTAFAAGFGFPGKADPDPRMIITTGHNVVSPRPRRRDGNIMMMTGNDAKRHADEAAHYEYEYESYEQQTHADPEDAHEAYAYEYEQYEQDHDPRGSDSARYEHRADYEYQEHEAEYYNYYFARYAYESHAYWYFKKFWQACDPFQQKTKIDDDWDDFQWKKWKAQQAQRDTQDIWGWHDKDWDPPVVSQVSSQVVCVVVVQARDRGPTIMITGTPDGTPDDRRMMIATPSRAYQEYEYESYEAEHYHAEQYEHAGHQYYYYELYEYEHHNAAHAYYEADRNVRTHDQHAAEAAYAYEYAHYNNDPPHDANHERDYDGPHPAHNAQSHAEYAHRQYEAEQDPDHHYDYHSYHHYHHTSYDYDDHPPPPPPDDDDDDD

Sequence (695 aa):
MSGLEPGQLVEWLHVYERQTHEVQQLMEIAPGCPELPDLLCTIRQAIETAISMLEGPPDLGTCALDGATHTVDCSPIPMDLSALPPSKVAQHITAIQQRAAMLGSGPLEWAVGARCQAREGNEGKWRRAVIEGISPSGRYLIEWLPSAREECFEVDLADLRLVPPIAGAFWTPLQPPPHDPTLPLYPVAYSDEEKQAQREAFDKERQGLMDAIAAGKSGYTFPPGVYRQKEKIILEGTKDFTLTMANVELVTEIVGFFYLHDNHNVTVRGPLALDAEPFRFSQCEVTGSDGETYLELCPMPGYEPPSAEGKFLVFDTQGRSFPTGQVWPQGIEDVGNGRYRMKLDKDTLSIPGLAQPGSYLTMHGGPAGFVLNCNHGVTTIEHVRGYCGGEVSGPQGDSQDRYINMRGMRRPGTNRLFSGVRFFQVWYEGGSFMMDRCEVAYNDDDLSDIFTWLGFTVANASSGRHVLCSGPGWPPGHELTFYDCRTLETVGVARLKSREECRDKAALEELNAALKAAGMPEKHLDGFWIYELDQEVKINSLTLIDSREGKAQRMSVTNSYFHDGLNCGINLRGAHEVLIANSHSERTRTGGVVAMEDFWWGEGGFPGDVVLRNNTVHNAYYQKDEGPAICAFATGLDDHPSGCPIQSARVVGNLAGDLHGPAFSVTQCANVTICGNLPAEPLLSSYSDTSITTE

Secondary structure (DSSP, 8-state):
-----HHHHHHHHHHHHHHHHHHHHHHHH-TT-THHHHHHHHHHHHHHHHHHHHH-SPP---------------------GGGS-HHHHHHHHHHHHHHHHHTT-S-GGGSTT-EEEEEEGGGTEEEEEEEEEE-TTSPEEEEESS-SS---EEE-GGGEEEPPPPTT-S-----PPPP-TTS-SSSS---HHHHHHHHHHHHHHHHHHHHHHHTT-SEEEPPSEEEEESS-EEEES-EEEEEE-TTEEEEESSS-SEEEEEEEEEEEEEEEEEEESS-SEEEEEEEEE-SSSEEEEEEPTTSPPP-TTS-EEEE-TT-PEEP------SEEEE-SSS-EEEE--HHHHTSTTTTSTT-EEEEE-SS-S--EEEEEEEEEEEEEEESS---B--B-TT-EEEEES-EE-PPTTSS----BS-SEEEE-SSSEEEEES-EEEEESS-SEEEE-B-EEEEEE-SSTTEEEEESS-PPTT-EEEEEETTT--EEEEEEEEEEEEE--HHHHHHHHHHHHHTT--SPPP--EEEEEESS-----TTEEEEETTTSEEEEEEES-EEEEESS-SEEE-SEEEEEEES-EEEEESS-SEEE--BTTTTB-PPPSEEEEES-EEES---STTS--SEEE----SSSS-----B-EEEEES-EEES-SS-SEEE-SBSSEEEES-EEPPP-------------

Organism: NCBI:txid1274662

Radius of gyration: 30.54 Å; chains: 1; bounding box: 66×105×66 Å